Protein AF-0000000084922378 (afdb_homodimer)

pLDDT: mean 87.29, std 17.61, range [20.02, 98.94]

InterPro domains:
  IPR004593 Nuclease SbcCD subunit D [TIGR00619] (1-249)
  IPR004843 Calcineurin-like, phosphoesterase domain [PF00149] (1-221)
  IPR026843 Nuclease SbcCD subunit D, C-terminal domain [PF12320] (273-359)
  IPR029052 Metallo-dependent phosphatase-like [G3DSA:3.60.21.10] (1-270)
  IPR029052 Metallo-dependent phosphatase-like [SSF56300] (1-322)
  IPR041796 DNA double-strand break repair protein Mre11, N-terminal metallophosphatase domain [cd00840] (2-242)
  IPR050535 DNA Repair and Maintenance Complex Component [PTHR30337] (1-385)

Sequence (774 aa):
MKILHLADLHIGKLLNGYSLLGEQEKVLKQVLSVIDEKKAEVVVISGDIYDRSIPPKEAMLLYNQFLRKVLIDRNIPVLAISGNHDSAERLEAGNALMEQVHYYVEGIFKKETKRVTIEDDDGEVDFYLIPFADVAQVRALLEDDEIRSFDDAMKKTVEHIVLRKGIRSVVLAHCYAVSESEEHEEEKIDSQKPLSIGGKEFVDAKCFDKFDYTALGHLHRRQKVGTDKVHYPGTLLKYSFSEEKHQKVILLVDLKGDGSVVMEEVPVELEKNVRTIEGRFEDIMEQALEDLHREDFVRFILEDEDMVPDAMGRLKQYYPNAMELRYVFREKEISQILSKTADRKHTVSEMAELFYQENYEEEMSVALKEEVSEILKELGGEEDETNMKILHLADLHIGKLLNGYSLLGEQEKVLKQVLSVIDEKKAEVVVISGDIYDRSIPPKEAMLLYNQFLRKVLIDRNIPVLAISGNHDSAERLEAGNALMEQVHYYVEGIFKKETKRVTIEDDDGEVDFYLIPFADVAQVRALLEDDEIRSFDDAMKKTVEHIVLRKGIRSVVLAHCYAVSESEEHEEEKIDSQKPLSIGGKEFVDAKCFDKFDYTALGHLHRRQKVGTDKVHYPGTLLKYSFSEEKHQKVILLVDLKGDGSVVMEEVPVELEKNVRTIEGRFEDIMEQALEDLHREDFVRFILEDEDMVPDAMGRLKQYYPNAMELRYVFREKEISQILSKTADRKHTVSEMAELFYQENYEEEMSVALKEEVSEILKELGGEEDETN

Radius of gyration: 31.44 Å; Cα contacts (8 Å, |Δi|>4): 1562; chains: 2; bounding box: 75×89×71 Å

Secondary structure (DSSP, 8-state):
-EEEEE----BT-EETTEE-HHHHHHHHHHHHHHHHHHT-SEEEEES--BSSSS--HHHHHHHHHHHHIIIIIS---EEEE--SSS-HHHHHTTHHHHGGGTEEEE-S--SSPEEEEEEETTEEEEEEEE----HHHHHHHHT-TT--SHHHHHHHHHHH--PPTTSEEEEEEESEEE-TTS-------TTPPPS-SSS--EEEGGGGTTSSEEEEES--S-EE-SSTTEEE---SS--SGGGTTPPPEEEEEEE-TTS-EEEEEEE---SS-EEEEEE-HHHHHHHHTT-TTTTSEEEEEE--SSPPTTHHHHHHTT-TTEEEEEEHHHHHHHHHHHHHHHTTT--HHHHHHHHHHHHHSSPPPHHHHHHHHHHHHHHSTT-----/-EEEEE----BT-EETTEE-HHHHHHHHHHHHHHHHHHT--EEEEES--BSSSS--HHHHHHHHHHHHIIIIIS---EEEE--SSS-HHHHHTTHHHHGGGTEEEE-S--SSPEEEEEEETTEEEEEEEE----HHHHHHHHT-TT--SHHHHHHHHHHH--PPTT-EEEEEEESEEE-TTS-------TTPPPSSSSS--EEEGGGGTTSSEEEEES--S-EE-SSTTEEE---SS--SGGGTTPPPEEEEEEE-TTS-EEEEEEE---SS-EEEEEE-HHHHHHHHTT-TTTTSEEEEEE--SSPPTTHHHHHHHH-TTEEEEEEHHHHHHHHHHHHHHHTTT--HHHHHHHHHHHHHSSPPPHHHHHHHHHHHHHHHTT-----

Organism: Filifactor alocis (strain ATCC 35896 / CCUG 47790 / D40 B5) (NCBI:txid546269)

Solvent-accessible surface area (backbone atoms only — not comparable to full-atom values): 41515 Å² total; per-residue (Å²): 82,37,33,34,46,42,18,38,58,27,38,59,34,56,52,82,83,39,75,40,52,69,62,51,52,53,50,52,50,49,50,52,49,47,37,63,76,68,56,46,56,34,38,37,32,16,8,15,56,26,51,36,54,76,55,53,66,70,31,49,46,52,51,37,52,51,47,40,50,39,31,62,75,60,64,29,39,36,40,35,31,20,16,86,34,29,33,29,62,65,60,32,49,47,34,79,60,37,43,76,58,39,34,45,53,34,12,63,67,60,78,68,69,50,74,47,76,48,75,52,97,74,42,56,32,38,36,35,45,42,24,31,67,55,44,68,57,46,22,62,63,62,69,37,87,82,40,80,33,43,32,46,36,49,41,55,56,47,67,69,57,78,80,60,87,94,44,41,34,34,36,34,32,36,51,47,63,43,34,90,88,47,84,77,73,80,77,82,45,81,66,52,76,75,91,62,89,80,73,70,65,46,26,63,46,70,62,54,63,88,41,42,30,36,42,31,7,69,51,61,55,58,42,69,43,79,51,97,40,28,36,29,33,12,14,68,64,72,65,37,77,70,36,43,84,60,71,37,32,48,33,34,38,37,39,42,79,87,34,51,72,44,81,44,77,41,73,54,81,65,92,54,49,51,44,76,51,74,41,42,64,69,60,52,61,68,46,44,80,74,45,90,63,36,70,20,39,30,34,38,39,27,60,42,92,60,88,61,84,62,47,66,64,58,47,33,76,62,20,73,34,61,60,44,82,41,46,51,59,57,52,50,50,49,47,49,49,47,54,58,43,64,74,45,90,60,52,74,62,49,49,52,42,50,51,43,25,70,75,63,74,40,77,68,48,72,64,56,48,48,49,51,41,47,48,42,38,69,72,46,51,79,65,70,78,81,120,83,35,33,34,45,42,18,36,60,27,38,60,36,56,53,83,82,40,74,40,51,68,60,50,52,54,48,51,50,49,51,52,50,47,38,64,75,66,55,47,56,33,38,37,33,15,8,16,56,26,50,37,55,76,56,52,66,69,30,49,45,53,52,36,53,52,46,39,52,38,32,64,75,60,64,29,40,36,41,34,30,19,15,88,35,29,34,28,64,65,60,32,48,44,34,77,60,36,42,77,59,39,34,43,54,34,13,64,69,58,81,68,71,49,74,48,78,47,75,52,98,73,42,56,33,38,36,35,45,43,24,31,68,55,46,68,57,47,21,60,65,62,69,36,89,80,40,79,31,43,31,45,37,50,41,56,57,47,66,69,57,78,81,59,86,95,45,43,34,34,35,35,32,36,53,48,64,43,33,90,86,48,84,78,73,77,75,82,46,83,66,51,76,73,89,60,92,91,59,73,61,47,26,61,47,69,62,54,64,88,42,42,30,37,43,31,8,68,53,62,54,57,41,70,43,80,50,98,39,29,35,27,32,12,14,69,65,72,68,36,77,70,37,43,83,59,73,37,31,49,32,34,37,38,39,42,77,88,36,50,69,45,81,44,77,42,74,54,81,66,93,55,49,52,45,76,50,74,42,40,64,68,59,50,59,68,45,43,81,73,44,90,62,36,70,20,39,29,33,38,40,26,60,43,92,60,89,59,84,60,46,66,65,58,46,33,75,62,20,73,34,59,62,44,81,43,47,52,58,58,52,48,50,49,46,50,47,48,56,60,42,64,72,46,90,61,51,76,63,49,49,52,42,50,51,42,24,70,75,62,74,39,77,66,49,72,64,56,47,49,50,51,40,47,49,41,36,69,70,46,50,77,66,67,79,81,119

Foldseek 3Di:
DKEFFAEQQQQQADFLNHTCNVQSLVLLVVVLVCCVVVVHQEYEYQANLHNAQDHDPSSVVSVVVSCCCQQPVVVHAYEYAYEPRYNLCVQCVCQVVVVVSRYHYGRDAALDWDWDWDADPLGIEIETEGHDDDQVRQCVRPVPPVRDAPQSSLLVSLVPDDDDPLHAYEYRHEFAEAEPPDPDPPQDDPSADQSDDDDDRYHHPVSVVVHLAYRYYRAQAWDAHDDPRYTYQHYQARSYLSCQPGFHWTWMWDQDSVSHIDIDTHTGDGPAGEYEDEEALVVCLVCLVVDPRLAHQYAYEHADPDDDPPSVVSSCVSRVNDNYYHYPVVVVVVVVVVVVCVVPPQDPLNVVQVVCCVVVVDGDDPVNSVVVVVVCCVVVVPPPPPD/DKEFFAEQQQQQADFLNHTCNVQSLVLLVVVLVCCVVVVHQEYEYQANLHNAQDHDPSSVVSVVVSCCCVQPVVVHAYEYAYEPRYNLCVQCVCQVVVVVSRYHYHRDAALDWDWDWDADPLGIEIETEGHDDDQVRQCVRPVPPVRDAPQSSLLVSLVPDDDDPLHAYEYRHEFAEAEPPDPDPPQDDPSADQSDDPDDGYHHPVSVVVHLAYRYYRAQAWDAHDDPRRTYQHYQARSYLSCQPGFHWTWMWDQDSVSHIDIDTHTGDGPAGEYEDEEALVVCLVCLVVDPRLAHQYEYEHADPDDDPPSVVSSCVSRVNDNYYHYPVVVVVVVVVVVVCVVPPQDPLNVVQVVCCVVVVDGDDPVNSVVVVVVCCVVVVVPPPPD

Structure (mmCIF, N/CA/C/O backbone):
data_AF-0000000084922378-model_v1
#
loop_
_entity.id
_entity.type
_entity.pdbx_description
1 polymer 'Nuclease SbcCD subunit D'
#
loop_
_atom_site.group_PDB
_atom_site.id
_atom_site.type_symbol
_atom_site.label_atom_id
_atom_site.label_alt_id
_atom_site.label_comp_id
_atom_site.label_asym_id
_atom_site.label_entity_id
_atom_site.label_seq_id
_atom_site.pdbx_PDB_ins_code
_atom_site.Cartn_x
_atom_site.Cartn_y
_atom_site.Cartn_z
_atom_site.occupancy
_atom_site.B_iso_or_equiv
_atom_site.auth_seq_id
_atom_site.auth_comp_id
_atom_site.auth_asym_id
_atom_site.auth_atom_id
_atom_site.pdbx_PDB_model_num
ATOM 1 N N . MET A 1 1 ? 21.172 19.891 14.602 1 98 1 MET A N 1
ATOM 2 C CA . MET A 1 1 ? 20.406 19.172 13.594 1 98 1 MET A CA 1
ATOM 3 C C . MET A 1 1 ? 19.125 19.938 13.242 1 98 1 MET A C 1
ATOM 5 O O . MET A 1 1 ? 18.328 20.266 14.125 1 98 1 MET A O 1
ATOM 9 N N . LYS A 1 2 ? 18.891 20.25 12 1 98.38 2 LYS A N 1
ATOM 10 C CA . LYS A 1 2 ? 17.672 20.906 11.547 1 98.38 2 LYS A CA 1
ATOM 11 C C . LYS A 1 2 ? 16.625 19.875 11.148 1 98.38 2 LYS A C 1
ATOM 13 O O . LYS A 1 2 ? 16.766 19.188 10.133 1 98.38 2 LYS A O 1
ATOM 18 N N . ILE A 1 3 ? 15.562 19.812 11.938 1 98.81 3 ILE A N 1
ATOM 19 C CA . ILE A 1 3 ? 14.492 18.828 11.773 1 98.81 3 ILE A CA 1
ATOM 20 C C . ILE A 1 3 ? 13.25 19.516 11.211 1 98.81 3 ILE A C 1
ATOM 22 O O . ILE A 1 3 ? 12.781 20.516 11.758 1 98.81 3 ILE A O 1
ATOM 26 N N . LEU A 1 4 ? 12.805 19.062 10.094 1 98.94 4 LEU A N 1
ATOM 27 C CA . LEU A 1 4 ? 11.492 19.5 9.609 1 98.94 4 LEU A CA 1
ATOM 28 C C . LEU A 1 4 ? 10.391 18.625 10.188 1 98.94 4 LEU A C 1
ATOM 30 O O . LEU A 1 4 ? 10.344 17.422 9.922 1 98.94 4 LEU A O 1
ATOM 34 N N . HIS A 1 5 ? 9.516 19.203 10.969 1 98.94 5 HIS A N 1
ATOM 35 C CA . HIS A 1 5 ? 8.477 18.5 11.719 1 98.94 5 HIS A CA 1
ATOM 36 C C . HIS A 1 5 ? 7.117 18.641 11.039 1 98.94 5 HIS A C 1
ATOM 38 O O . HIS A 1 5 ? 6.52 19.719 11.062 1 98.94 5 HIS A O 1
ATOM 44 N N . LEU A 1 6 ? 6.656 17.516 10.422 1 98.88 6 LEU A N 1
ATOM 45 C CA . LEU A 1 6 ? 5.336 17.438 9.805 1 98.88 6 LEU A CA 1
ATOM 46 C C . LEU A 1 6 ? 4.418 16.516 10.594 1 98.88 6 LEU A C 1
ATOM 48 O O . LEU A 1 6 ? 4.891 15.617 11.297 1 98.88 6 LEU A O 1
ATOM 52 N N . ALA A 1 7 ? 3.162 16.719 10.492 1 98.62 7 ALA A N 1
ATOM 53 C CA . ALA A 1 7 ? 2.133 15.828 11.023 1 98.62 7 ALA A CA 1
ATOM 54 C C . ALA A 1 7 ? 0.79 16.062 10.344 1 98.62 7 ALA A C 1
ATOM 56 O O . ALA A 1 7 ? 0.574 17.125 9.742 1 98.62 7 ALA A O 1
ATOM 57 N N . ASP A 1 8 ? -0.058 15.055 10.375 1 98.31 8 ASP A N 1
ATOM 58 C CA . ASP A 1 8 ? -1.456 15.18 9.977 1 98.31 8 ASP A CA 1
ATOM 59 C C . ASP A 1 8 ? -1.571 15.734 8.562 1 98.31 8 ASP A C 1
ATOM 61 O O . ASP A 1 8 ? -2.279 16.719 8.328 1 98.31 8 ASP A O 1
ATOM 65 N N . LEU A 1 9 ? -0.812 15.047 7.699 1 98.69 9 LEU A N 1
ATOM 66 C CA . LEU A 1 9 ? -0.864 15.438 6.293 1 98.69 9 LEU A CA 1
ATOM 67 C C . LEU A 1 9 ? -2.242 15.164 5.703 1 98.69 9 LEU A C 1
ATOM 69 O O . LEU A 1 9 ? -2.695 15.883 4.809 1 98.69 9 LEU A O 1
ATOM 73 N N . HIS A 1 10 ? -2.875 14.164 6.129 1 98.31 10 HIS A N 1
ATOM 74 C CA . HIS A 1 10 ? -4.207 13.758 5.695 1 98.31 10 HIS A CA 1
ATOM 75 C C . HIS A 1 10 ? -4.309 13.719 4.176 1 98.31 10 HIS A C 1
ATOM 77 O O . HIS A 1 10 ? -5.266 14.242 3.6 1 98.31 10 HIS A O 1
ATOM 83 N N . ILE A 1 11 ? -3.336 13.18 3.572 1 98.25 11 ILE A N 1
ATOM 84 C CA . ILE A 1 11 ? -3.34 13.133 2.113 1 98.25 11 ILE A CA 1
ATOM 85 C C . ILE A 1 11 ? -4.562 12.367 1.626 1 98.25 11 ILE A C 1
ATOM 87 O O . ILE A 1 11 ? -4.859 11.273 2.125 1 98.25 11 ILE A O 1
ATOM 91 N N . GLY A 1 12 ? -5.297 12.93 0.679 1 97.44 12 GLY A N 1
ATOM 92 C CA . GLY A 1 12 ? -6.527 12.344 0.171 1 97.44 12 GLY A CA 1
ATOM 93 C C . GLY A 1 12 ? -7.773 12.914 0.82 1 97.44 12 GLY A C 1
ATOM 94 O O . GLY A 1 12 ? -8.891 12.477 0.531 1 97.44 12 GLY A O 1
ATOM 95 N N . LYS A 1 13 ? -7.633 13.938 1.599 1 96.44 13 LYS A N 1
ATOM 96 C CA . LYS A 1 13 ? -8.734 14.539 2.336 1 96.44 13 LYS A CA 1
ATOM 97 C C . LYS A 1 13 ? -9.719 15.227 1.391 1 96.44 13 LYS A C 1
ATOM 99 O O . LYS A 1 13 ? -9.312 15.859 0.414 1 96.44 13 LYS A O 1
ATOM 104 N N . LEU A 1 14 ? -11 15.078 1.76 1 94.31 14 LEU A N 1
ATOM 105 C CA . LEU A 1 14 ? -12.07 15.836 1.113 1 94.31 14 LEU A CA 1
ATOM 106 C C . LEU A 1 14 ? -12.602 16.922 2.037 1 94.31 14 LEU A C 1
ATOM 108 O O . LEU A 1 14 ? -12.742 16.703 3.244 1 94.31 14 LEU A O 1
ATOM 112 N N . LEU A 1 15 ? -12.781 18.062 1.531 1 94.25 15 LEU A N 1
ATOM 113 C CA . LEU A 1 15 ? -13.492 19.141 2.215 1 94.25 15 LEU A CA 1
ATOM 114 C C . LEU A 1 15 ? -14.891 19.328 1.631 1 94.25 15 LEU A C 1
ATOM 116 O O . LEU A 1 15 ? -15.039 19.875 0.535 1 94.25 15 LEU A O 1
ATOM 120 N N . ASN A 1 16 ? -15.859 18.844 2.311 1 91.19 16 ASN A N 1
ATOM 121 C CA . ASN A 1 16 ? -17.25 18.891 1.839 1 91.19 16 ASN A CA 1
ATOM 122 C C . ASN A 1 16 ? -17.375 18.312 0.434 1 91.19 16 ASN A C 1
ATOM 124 O O . ASN A 1 16 ? -17.953 18.938 -0.453 1 91.19 16 ASN A O 1
ATOM 128 N N . GLY A 1 17 ? -16.75 17.234 0.186 1 90.12 17 GLY A N 1
ATOM 129 C CA . GLY A 1 17 ? -16.891 16.5 -1.063 1 90.12 17 GLY A CA 1
ATOM 130 C C . GLY A 1 17 ? -15.852 16.891 -2.098 1 90.12 17 GLY A C 1
ATOM 131 O O . GLY A 1 17 ? -15.695 16.219 -3.117 1 90.12 17 GLY A O 1
ATOM 132 N N . TYR A 1 18 ? -15.188 17.938 -1.863 1 92.44 18 TYR A N 1
ATOM 133 C CA . TYR A 1 18 ? -14.164 18.422 -2.789 1 92.44 18 TYR A CA 1
ATOM 134 C C . TYR A 1 18 ? -12.797 17.844 -2.43 1 92.44 18 TYR A C 1
ATOM 136 O O . TYR A 1 18 ? -12.359 17.938 -1.279 1 92.44 18 TYR A O 1
ATOM 144 N N . SER A 1 19 ? -12.102 17.297 -3.443 1 96 19 SER A N 1
ATOM 145 C CA . SER A 1 19 ? -10.773 16.75 -3.213 1 96 19 SER A CA 1
ATOM 146 C C . SER A 1 19 ? -9.75 17.859 -2.996 1 96 19 SER A C 1
ATOM 148 O O . SER A 1 19 ? -9.688 18.812 -3.773 1 96 19 SER A O 1
ATOM 150 N N . LEU A 1 20 ? -8.922 17.688 -2.037 1 97.31 20 LEU A N 1
ATOM 151 C CA . LEU A 1 20 ? -7.895 18.672 -1.757 1 97.31 20 LEU A CA 1
ATOM 152 C C . LEU A 1 20 ? -6.543 18.219 -2.303 1 97.31 20 LEU A C 1
ATOM 154 O O . LEU A 1 20 ? -5.508 18.812 -1.972 1 97.31 20 LEU A O 1
ATOM 158 N N . LEU A 1 21 ? -6.496 17.25 -3.137 1 97.81 21 LEU A N 1
ATOM 159 C CA . LEU A 1 21 ? -5.25 16.672 -3.629 1 97.81 21 LEU A CA 1
ATOM 160 C C . LEU A 1 21 ? -4.395 17.719 -4.324 1 97.81 21 LEU A C 1
ATOM 162 O O . LEU A 1 21 ? -3.174 17.75 -4.152 1 97.81 21 LEU A O 1
ATOM 166 N N . GLY A 1 22 ? -5.055 18.547 -5.141 1 97.62 22 GLY A N 1
ATOM 167 C CA . GLY A 1 22 ? -4.312 19.609 -5.809 1 97.62 22 GLY A CA 1
ATOM 168 C C . GLY A 1 22 ? -3.646 20.562 -4.844 1 97.62 22 GLY A C 1
ATOM 169 O O . GLY A 1 22 ? -2.473 20.906 -5.008 1 97.62 22 GLY A O 1
ATOM 170 N N . GLU A 1 23 ? -4.387 21 -3.84 1 97.94 23 GLU A N 1
ATOM 171 C CA . GLU A 1 23 ? -3.852 21.891 -2.809 1 97.94 23 GLU A CA 1
ATOM 172 C C . GLU A 1 23 ? -2.736 21.203 -2.021 1 97.94 23 GLU A C 1
ATOM 174 O O . GLU A 1 23 ? -1.736 21.844 -1.676 1 97.94 23 GLU A O 1
ATOM 179 N N . GLN A 1 24 ? -2.91 19.938 -1.732 1 98.44 24 GLN A N 1
ATOM 180 C CA . GLN A 1 24 ? -1.911 19.172 -0.994 1 98.44 24 GLN A CA 1
ATOM 181 C C . GLN A 1 24 ? -0.612 19.047 -1.787 1 98.44 24 GLN A C 1
ATOM 183 O O . GLN A 1 24 ? 0.478 19.156 -1.223 1 98.44 24 GLN A O 1
ATOM 188 N N . GLU A 1 25 ? -0.718 18.844 -3.047 1 98.44 25 GLU A N 1
ATOM 189 C CA . GLU A 1 25 ? 0.47 18.797 -3.895 1 98.44 25 GLU A CA 1
ATOM 190 C C . GLU A 1 25 ? 1.242 20.125 -3.834 1 98.44 25 GLU A C 1
ATOM 192 O O . GLU A 1 25 ? 2.467 20.125 -3.697 1 98.44 25 GLU A O 1
ATOM 197 N N . LYS A 1 26 ? 0.532 21.203 -3.902 1 98.31 26 LYS A N 1
ATOM 198 C CA . LYS A 1 26 ? 1.154 22.531 -3.898 1 98.31 26 LYS A CA 1
ATOM 199 C C . LYS A 1 26 ? 1.862 22.797 -2.574 1 98.31 26 LYS A C 1
ATOM 201 O O . LYS A 1 26 ? 2.975 23.328 -2.557 1 98.31 26 LYS A O 1
ATOM 206 N N . VAL A 1 27 ? 1.23 22.453 -1.519 1 98.5 27 VAL A N 1
ATOM 207 C CA . VAL A 1 27 ? 1.835 22.75 -0.225 1 98.5 27 VAL A CA 1
ATOM 208 C C . VAL A 1 27 ? 3.039 21.844 0.006 1 98.5 27 VAL A C 1
ATOM 210 O O . VAL A 1 27 ? 4.031 22.25 0.61 1 98.5 27 VAL A O 1
ATOM 213 N N . LEU A 1 28 ? 2.996 20.594 -0.457 1 98.75 28 LEU A N 1
ATOM 214 C CA . LEU A 1 28 ? 4.145 19.703 -0.339 1 98.75 28 LEU A CA 1
ATOM 215 C C . LEU A 1 28 ? 5.324 20.219 -1.155 1 98.75 28 LEU A C 1
ATOM 217 O O . LEU A 1 28 ? 6.48 20.047 -0.767 1 98.75 28 LEU A O 1
ATOM 221 N N . LYS A 1 29 ? 5.031 20.891 -2.238 1 98.62 29 LYS A N 1
ATOM 222 C CA . LYS A 1 29 ? 6.09 21.547 -2.994 1 98.62 29 LYS A CA 1
ATOM 223 C C . LYS A 1 29 ? 6.73 22.672 -2.178 1 98.62 29 LYS A C 1
ATOM 225 O O . LYS A 1 29 ? 7.949 22.859 -2.229 1 98.62 29 LYS A O 1
ATOM 230 N N . GLN A 1 30 ? 5.895 23.375 -1.45 1 98.75 30 GLN A N 1
ATOM 231 C CA . GLN A 1 30 ? 6.434 24.391 -0.562 1 98.75 30 GLN A CA 1
ATOM 232 C C . GLN A 1 30 ? 7.34 23.781 0.502 1 98.75 30 GLN A C 1
ATOM 234 O O . GLN A 1 30 ? 8.391 24.344 0.833 1 98.75 30 GLN A O 1
ATOM 239 N N . VAL A 1 31 ? 6.922 22.656 1.028 1 98.88 31 VAL A N 1
ATOM 240 C CA . VAL A 1 31 ? 7.73 21.953 2.02 1 98.88 31 VAL A CA 1
ATOM 241 C C . VAL A 1 31 ? 9.102 21.625 1.431 1 98.88 31 VAL A C 1
ATOM 243 O O . VAL A 1 31 ? 10.125 21.828 2.084 1 98.88 31 VAL A O 1
ATOM 246 N N . LEU A 1 32 ? 9.109 21.156 0.195 1 98.88 32 LEU A N 1
ATOM 247 C CA . LEU A 1 32 ? 10.359 20.828 -0.476 1 98.88 32 LEU A CA 1
ATOM 248 C C . LEU A 1 32 ? 11.234 22.062 -0.618 1 98.88 32 LEU A C 1
ATOM 250 O O . LEU A 1 32 ? 12.453 22 -0.41 1 98.88 32 LEU A O 1
ATOM 254 N N . SER A 1 33 ? 10.602 23.156 -0.949 1 98.75 33 SER A N 1
ATOM 255 C CA . SER A 1 33 ? 11.344 24.406 -1.062 1 98.75 33 SER A CA 1
ATOM 256 C C . SER A 1 33 ? 11.969 24.812 0.271 1 98.75 33 SER A C 1
ATOM 258 O O . SER A 1 33 ? 13.117 25.25 0.317 1 98.75 33 SER A O 1
ATOM 260 N N . VAL A 1 34 ? 11.234 24.641 1.271 1 98.75 34 VAL A N 1
ATOM 261 C CA . VAL A 1 34 ? 11.727 24.984 2.604 1 98.75 34 VAL A CA 1
ATOM 262 C C . VAL A 1 34 ? 12.883 24.078 2.986 1 98.75 34 VAL A C 1
ATOM 264 O O . VAL A 1 34 ? 13.867 24.516 3.584 1 98.75 34 VAL A O 1
ATOM 267 N N . ILE A 1 35 ? 12.766 22.781 2.676 1 98.75 35 ILE A N 1
ATOM 268 C CA . ILE A 1 35 ? 13.836 21.812 2.93 1 98.75 35 ILE A CA 1
ATOM 269 C C . ILE A 1 35 ? 15.133 22.312 2.295 1 98.75 35 ILE A C 1
ATOM 271 O O . ILE A 1 35 ? 16.188 22.297 2.936 1 98.75 35 ILE A O 1
ATOM 275 N N . ASP A 1 36 ? 15.016 22.812 1.104 1 98.69 36 ASP A N 1
ATOM 276 C CA . ASP A 1 36 ? 16.188 23.266 0.363 1 98.69 36 ASP A CA 1
ATOM 277 C C . ASP A 1 36 ? 16.719 24.578 0.939 1 98.69 36 ASP A C 1
ATOM 279 O O . ASP A 1 36 ? 17.922 24.703 1.176 1 98.69 36 ASP A O 1
ATOM 283 N N . GLU A 1 37 ? 15.852 25.5 1.166 1 98.44 37 GLU A N 1
ATOM 284 C CA . GLU A 1 37 ? 16.234 26.844 1.606 1 98.44 37 GLU A CA 1
ATOM 285 C C . GLU A 1 37 ? 16.844 26.812 3.004 1 98.44 37 GLU A C 1
ATOM 287 O O . GLU A 1 37 ? 17.812 27.516 3.277 1 98.44 37 GLU A O 1
ATOM 292 N N . LYS A 1 38 ? 16.25 25.984 3.799 1 98.19 38 LYS A N 1
ATOM 293 C CA . LYS A 1 38 ? 16.656 25.984 5.203 1 98.19 38 LYS A CA 1
ATOM 294 C C . LYS A 1 38 ? 17.625 24.844 5.504 1 98.19 38 LYS A C 1
ATOM 296 O O . LYS A 1 38 ? 18.078 24.688 6.641 1 98.19 38 LYS A O 1
ATOM 301 N N . LYS A 1 39 ? 17.875 24.031 4.543 1 97.94 39 LYS A N 1
ATOM 302 C CA . LYS A 1 39 ? 18.828 22.938 4.629 1 97.94 39 LYS A CA 1
ATOM 303 C C . LYS A 1 39 ? 18.438 21.953 5.73 1 97.94 39 LYS A C 1
ATOM 305 O O . LYS A 1 39 ? 19.266 21.625 6.594 1 97.94 39 LYS A O 1
ATOM 310 N N . ALA A 1 40 ? 17.219 21.562 5.723 1 98.56 40 ALA A N 1
ATOM 311 C CA . ALA A 1 40 ? 16.75 20.531 6.656 1 98.56 40 ALA A CA 1
ATOM 312 C C . ALA A 1 40 ? 17.594 19.266 6.516 1 98.56 40 ALA A C 1
ATOM 314 O O . ALA A 1 40 ? 17.969 18.875 5.41 1 98.56 40 ALA A O 1
ATOM 315 N N . GLU A 1 41 ? 17.844 18.578 7.645 1 98.56 41 GLU A N 1
ATOM 316 C CA . GLU A 1 41 ? 18.703 17.406 7.652 1 98.56 41 GLU A CA 1
ATOM 317 C C . GLU A 1 41 ? 17.891 16.125 7.855 1 98.56 41 GLU A C 1
ATOM 319 O O . GLU A 1 41 ? 18.359 15.031 7.543 1 98.56 41 GLU A O 1
ATOM 324 N N . VAL A 1 42 ? 16.75 16.25 8.445 1 98.75 42 VAL A N 1
ATOM 325 C CA . VAL A 1 42 ? 15.844 15.141 8.719 1 98.75 42 VAL A CA 1
ATOM 326 C C . VAL A 1 42 ? 14.398 15.617 8.633 1 98.75 42 VAL A C 1
ATOM 328 O O . VAL A 1 42 ? 14.086 16.734 9.031 1 98.75 42 VAL A O 1
ATOM 331 N N . VAL A 1 43 ? 13.547 14.812 8.078 1 98.94 43 VAL A N 1
ATOM 332 C CA . VAL A 1 43 ? 12.117 15.078 8.086 1 98.94 43 VAL A CA 1
ATOM 333 C C . VAL A 1 43 ? 11.406 14.07 8.992 1 98.94 43 VAL A C 1
ATOM 335 O O . VAL A 1 43 ? 11.641 12.859 8.891 1 98.94 43 VAL A O 1
ATOM 338 N N . VAL A 1 44 ? 10.625 14.539 9.906 1 98.94 44 VAL A N 1
ATOM 339 C CA . VAL A 1 44 ? 9.812 13.656 10.742 1 98.94 44 VAL A CA 1
ATOM 340 C C . VAL A 1 44 ? 8.328 13.891 10.453 1 98.94 44 VAL A C 1
ATOM 342 O O . VAL A 1 44 ? 7.902 15.023 10.242 1 98.94 44 VAL A O 1
ATOM 345 N N . ILE A 1 45 ? 7.559 12.844 10.359 1 98.88 45 ILE A N 1
ATOM 346 C CA . ILE A 1 45 ? 6.113 12.891 10.164 1 98.88 45 ILE A CA 1
ATOM 347 C C . ILE A 1 45 ? 5.41 12.172 11.312 1 98.88 45 ILE A C 1
ATOM 349 O O . ILE A 1 45 ? 5.426 10.938 11.391 1 98.88 45 ILE A O 1
ATOM 353 N N . SER A 1 46 ? 4.715 12.938 12.125 1 98.81 46 SER A N 1
ATOM 354 C CA . SER A 1 46 ? 4.191 12.406 13.375 1 98.81 46 SER A CA 1
ATOM 355 C C . SER A 1 46 ? 2.738 11.969 13.227 1 98.81 46 SER A C 1
ATOM 357 O O . SER A 1 46 ? 1.876 12.367 14.008 1 98.81 46 SER A O 1
ATOM 359 N N . GLY A 1 47 ? 2.477 11.188 12.211 1 98.19 47 GLY A N 1
ATOM 360 C CA . GLY A 1 47 ? 1.231 10.445 12.117 1 98.19 47 GLY A CA 1
ATOM 361 C C . GLY A 1 47 ? 0.197 11.117 11.234 1 98.19 47 GLY A C 1
ATOM 362 O O . GLY A 1 47 ? 0.377 12.266 10.82 1 98.19 47 GLY A O 1
ATOM 363 N N . ASP A 1 48 ? -0.856 10.305 10.891 1 98.06 48 ASP A N 1
ATOM 364 C CA . ASP A 1 48 ? -1.974 10.703 10.039 1 98.06 48 ASP A CA 1
ATOM 365 C C . ASP A 1 48 ? -1.481 11.195 8.68 1 98.06 48 ASP A C 1
ATOM 367 O O . ASP A 1 48 ? -1.839 12.297 8.25 1 98.06 48 ASP A O 1
ATOM 371 N N . ILE A 1 49 ? -0.712 10.344 8.125 1 98.31 49 ILE A N 1
ATOM 372 C CA . ILE A 1 49 ? -0.181 10.609 6.789 1 98.31 49 ILE A CA 1
ATOM 373 C C . ILE A 1 49 ? -1.325 10.672 5.781 1 98.31 49 ILE A C 1
ATOM 375 O O . ILE A 1 49 ? -1.395 11.594 4.969 1 98.31 49 ILE A O 1
ATOM 379 N N . TYR A 1 50 ? -2.191 9.727 5.902 1 97.38 50 TYR A N 1
ATOM 380 C CA . TYR A 1 50 ? -3.367 9.68 5.035 1 97.38 50 TYR A CA 1
ATOM 381 C C . TYR A 1 50 ? -4.629 10.023 5.812 1 97.38 50 TYR A C 1
ATOM 383 O O . TYR A 1 50 ? -4.648 9.953 7.047 1 97.38 50 TYR A O 1
ATOM 391 N N . ASP A 1 51 ? -5.664 10.406 5.031 1 96.62 51 ASP A N 1
ATOM 392 C CA . ASP A 1 51 ? -6.93 10.742 5.676 1 96.62 51 ASP A CA 1
ATOM 393 C C . ASP A 1 51 ? -7.699 9.484 6.062 1 96.62 51 ASP A C 1
ATOM 395 O O . ASP A 1 51 ? -8.539 9.516 6.969 1 96.62 51 ASP A O 1
ATOM 399 N N . ARG A 1 52 ? -7.406 8.43 5.332 1 94.06 52 ARG A N 1
ATOM 400 C CA . ARG A 1 52 ? -8.094 7.164 5.562 1 94.06 52 ARG A CA 1
ATOM 401 C C . ARG A 1 52 ? -7.105 6.004 5.625 1 94.06 52 ARG A C 1
ATOM 403 O O . ARG A 1 52 ? -6.016 6.082 5.059 1 94.06 52 ARG A O 1
ATOM 410 N N . SER A 1 53 ? -7.59 4.941 6.293 1 92.31 53 SER A N 1
ATOM 411 C CA . SER A 1 53 ? -6.727 3.779 6.48 1 92.31 53 SER A CA 1
ATOM 412 C C . SER A 1 53 ? -6.355 3.145 5.145 1 92.31 53 SER A C 1
ATOM 414 O O . SER A 1 53 ? -5.234 2.658 4.973 1 92.31 53 SER A O 1
ATOM 416 N N . ILE A 1 54 ? -7.285 3.139 4.285 1 90.75 54 ILE A N 1
ATOM 417 C CA . ILE A 1 54 ? -7 2.758 2.906 1 90.75 54 ILE A CA 1
ATOM 418 C C . ILE A 1 54 ? -7.059 3.99 2.006 1 90.75 54 ILE A C 1
ATOM 420 O O . ILE A 1 54 ? -8.133 4.391 1.558 1 90.75 54 ILE A O 1
ATOM 424 N N . PRO A 1 55 ? -5.91 4.516 1.743 1 91.88 55 PRO A N 1
ATOM 425 C CA . PRO A 1 55 ? -5.914 5.742 0.941 1 91.88 55 PRO A CA 1
ATOM 426 C C . PRO A 1 55 ? -6.266 5.488 -0.522 1 91.88 55 PRO A C 1
ATOM 428 O O . PRO A 1 55 ? -5.996 4.406 -1.047 1 91.88 55 PRO A O 1
ATOM 431 N N . PRO A 1 56 ? -6.945 6.496 -1.161 1 90.94 56 PRO A N 1
ATOM 432 C CA . PRO A 1 56 ? -7.094 6.402 -2.615 1 90.94 56 PRO A CA 1
ATOM 433 C C . PRO A 1 56 ? -5.754 6.352 -3.344 1 90.94 56 PRO A C 1
ATOM 435 O O . PRO A 1 56 ? -4.742 6.82 -2.816 1 90.94 56 PRO A O 1
ATOM 438 N N . LYS A 1 57 ? -5.762 5.766 -4.523 1 86.94 57 LYS A N 1
ATOM 439 C CA . LYS A 1 57 ? -4.535 5.559 -5.293 1 86.94 57 LYS A CA 1
ATOM 440 C C . LYS A 1 57 ? -3.807 6.879 -5.527 1 86.94 57 LYS A C 1
ATOM 442 O O . LYS A 1 57 ? -2.578 6.938 -5.453 1 86.94 57 LYS A O 1
ATOM 447 N N . GLU A 1 58 ? -4.594 7.922 -5.816 1 92.56 58 GLU A N 1
ATOM 448 C CA . GLU A 1 58 ? -3.988 9.219 -6.113 1 92.56 58 GLU A CA 1
ATOM 449 C C . GLU A 1 58 ? -3.275 9.789 -4.891 1 92.56 58 GLU A C 1
ATOM 451 O O . GLU A 1 58 ? -2.242 10.445 -5.02 1 92.56 58 GLU A O 1
ATOM 456 N N . ALA A 1 59 ? -3.779 9.531 -3.73 1 95.44 59 ALA A N 1
ATOM 457 C CA . ALA A 1 59 ? -3.156 9.977 -2.486 1 95.44 59 ALA A CA 1
ATOM 458 C C . ALA A 1 59 ? -1.833 9.25 -2.248 1 95.44 59 ALA A C 1
ATOM 460 O O . ALA A 1 59 ? -0.836 9.875 -1.878 1 95.44 59 ALA A O 1
ATOM 461 N N . MET A 1 60 ? -1.851 7.98 -2.486 1 92.31 60 MET A N 1
ATOM 462 C CA . MET A 1 60 ? -0.637 7.188 -2.322 1 92.31 60 MET A CA 1
ATOM 463 C C . MET A 1 60 ? 0.456 7.656 -3.275 1 92.31 60 MET A C 1
ATOM 465 O O . MET A 1 60 ? 1.616 7.785 -2.881 1 92.31 60 MET A O 1
ATOM 469 N N . LEU A 1 61 ? 0.068 7.938 -4.508 1 91.44 61 LEU A N 1
ATOM 470 C CA . LEU A 1 61 ? 1.023 8.383 -5.52 1 91.44 61 LEU A CA 1
ATOM 471 C C . LEU A 1 61 ? 1.644 9.719 -5.125 1 91.44 61 LEU A C 1
ATOM 473 O O . LEU A 1 61 ? 2.852 9.914 -5.27 1 91.44 61 LEU A O 1
ATOM 477 N N . LEU A 1 62 ? 0.847 10.602 -4.648 1 95.94 62 LEU A N 1
ATOM 478 C CA . LEU A 1 62 ? 1.335 11.914 -4.242 1 95.94 62 LEU A CA 1
ATOM 479 C C . LEU A 1 62 ? 2.34 11.789 -3.102 1 95.94 62 LEU A C 1
ATOM 481 O O . LEU A 1 62 ? 3.41 12.398 -3.145 1 95.94 62 LEU A O 1
ATOM 485 N N . TYR A 1 63 ? 2.037 11.016 -2.105 1 96.75 63 TYR A N 1
ATOM 486 C CA . TYR A 1 63 ? 2.941 10.844 -0.974 1 96.75 63 TYR A CA 1
ATOM 487 C C . TYR A 1 63 ? 4.254 10.211 -1.417 1 96.75 63 TYR A C 1
ATOM 489 O O . TYR A 1 63 ? 5.332 10.641 -1.006 1 96.75 63 TYR A O 1
ATOM 497 N N . ASN A 1 64 ? 4.125 9.25 -2.207 1 93.44 64 ASN A N 1
ATOM 498 C CA . ASN A 1 64 ? 5.32 8.57 -2.693 1 93.44 64 ASN A CA 1
ATOM 499 C C . ASN A 1 64 ? 6.211 9.508 -3.506 1 93.44 64 ASN A C 1
ATOM 501 O O . ASN A 1 64 ? 7.438 9.414 -3.445 1 93.44 64 ASN A O 1
ATOM 505 N N . GLN A 1 65 ? 5.602 10.328 -4.328 1 94.5 65 GLN A N 1
ATOM 506 C CA . GLN A 1 65 ? 6.371 11.32 -5.066 1 94.5 65 GLN A CA 1
ATOM 507 C C . GLN A 1 65 ? 7.109 12.266 -4.121 1 94.5 65 GLN A C 1
ATOM 509 O O . GLN A 1 65 ? 8.273 12.602 -4.352 1 94.5 65 GLN A O 1
ATOM 514 N N . PHE A 1 66 ? 6.457 12.664 -3.125 1 98.06 66 PHE A N 1
ATOM 515 C CA . PHE A 1 66 ? 7.074 13.516 -2.115 1 98.06 66 PHE A CA 1
ATOM 516 C C . PHE A 1 66 ? 8.258 12.812 -1.467 1 98.06 66 PHE A C 1
ATOM 518 O O . PHE A 1 66 ? 9.344 13.391 -1.353 1 98.06 66 PHE A O 1
ATOM 525 N N . LEU A 1 67 ? 8.07 11.547 -1.077 1 97 67 LEU A N 1
ATOM 526 C CA . LEU A 1 67 ? 9.125 10.758 -0.45 1 97 67 LEU A CA 1
ATOM 527 C C . LEU A 1 67 ? 10.32 10.617 -1.383 1 97 67 LEU A C 1
ATOM 529 O O . LEU A 1 67 ? 11.469 10.75 -0.952 1 97 67 LEU A O 1
ATOM 533 N N . ARG A 1 68 ? 10.031 10.359 -2.621 1 95.38 68 ARG A N 1
ATOM 534 C CA . ARG A 1 68 ? 11.109 10.211 -3.592 1 95.38 68 ARG A CA 1
ATOM 535 C C . ARG A 1 68 ? 11.953 11.484 -3.662 1 95.38 68 ARG A C 1
ATOM 537 O O . ARG A 1 68 ? 13.18 11.414 -3.664 1 95.38 68 ARG A O 1
ATOM 544 N N . LYS A 1 69 ? 11.289 12.578 -3.701 1 97.81 69 LYS A N 1
ATOM 545 C CA . LYS A 1 69 ? 11.977 13.867 -3.801 1 97.81 69 LYS A CA 1
ATOM 546 C C . LYS A 1 69 ? 12.82 14.133 -2.559 1 97.81 69 LYS A C 1
ATOM 548 O O . LYS A 1 69 ? 13.914 14.703 -2.656 1 97.81 69 LYS A O 1
ATOM 553 N N . VAL A 1 70 ? 12.352 13.68 -1.435 1 98.44 70 VAL A N 1
ATOM 554 C CA . VAL A 1 70 ? 13.078 13.93 -0.193 1 98.44 70 VAL A CA 1
ATOM 555 C C . VAL A 1 70 ? 14.203 12.922 -0.037 1 98.44 70 VAL A C 1
ATOM 557 O O . VAL A 1 70 ? 15.359 13.297 0.17 1 98.44 70 VAL A O 1
ATOM 560 N N . LEU A 1 71 ? 13.914 11.641 -0.209 1 97.56 71 LEU A N 1
ATOM 561 C CA . LEU A 1 71 ? 14.812 10.539 0.12 1 97.56 71 LEU A CA 1
ATOM 562 C C . LEU A 1 71 ? 15.867 10.359 -0.968 1 97.56 71 LEU A C 1
ATOM 564 O O . LEU A 1 71 ? 17.047 10.117 -0.668 1 97.56 71 LEU A O 1
ATOM 568 N N . ILE A 1 72 ? 15.445 10.5 -2.176 1 94.56 72 ILE A N 1
ATOM 569 C CA . ILE A 1 72 ? 16.328 10.141 -3.275 1 94.56 72 ILE A CA 1
ATOM 570 C C . ILE A 1 72 ? 16.969 11.406 -3.855 1 94.56 72 ILE A C 1
ATOM 572 O O . ILE A 1 72 ? 18.203 11.523 -3.895 1 94.56 72 ILE A O 1
ATOM 576 N N . ASP A 1 73 ? 16.125 12.344 -4.195 1 96.44 73 ASP A N 1
ATOM 577 C CA . ASP A 1 73 ? 16.672 13.539 -4.848 1 96.44 73 ASP A CA 1
ATOM 578 C C . ASP A 1 73 ? 17.516 14.359 -3.877 1 96.44 73 ASP A C 1
ATOM 580 O O . ASP A 1 73 ? 18.5 14.969 -4.273 1 96.44 73 ASP A O 1
ATOM 584 N N . ARG A 1 74 ? 17.109 14.312 -2.572 1 97.81 74 ARG A N 1
ATOM 585 C CA . ARG A 1 74 ? 17.766 15.203 -1.613 1 97.81 74 ARG A CA 1
ATOM 586 C C . ARG A 1 74 ? 18.562 14.406 -0.591 1 97.81 74 ARG A C 1
ATOM 588 O O . ARG A 1 74 ? 19.344 14.984 0.182 1 97.81 74 ARG A O 1
ATOM 595 N N . ASN A 1 75 ? 18.422 13.117 -0.615 1 96.88 75 ASN A N 1
ATOM 596 C CA . ASN A 1 75 ? 19.156 12.227 0.292 1 96.88 75 ASN A CA 1
ATOM 597 C C . ASN A 1 75 ? 18.953 12.641 1.749 1 96.88 75 ASN A C 1
ATOM 599 O O . ASN A 1 75 ? 19.938 12.758 2.498 1 96.88 75 ASN A 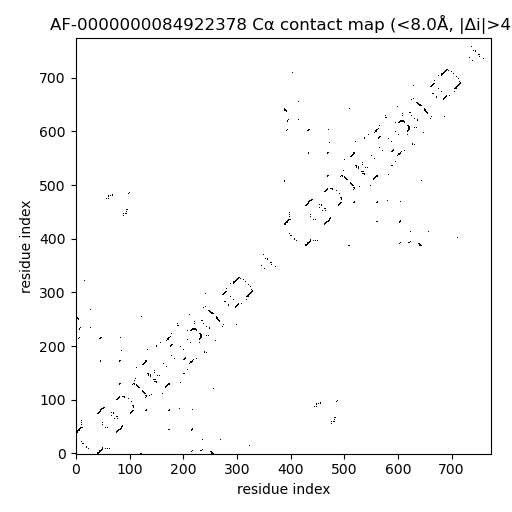O 1
ATOM 603 N N . ILE A 1 76 ? 17.797 12.961 2.09 1 98.44 76 ILE A N 1
ATOM 604 C CA . ILE A 1 76 ? 17.438 13.336 3.455 1 98.44 76 ILE A CA 1
ATOM 605 C C . ILE A 1 76 ? 16.594 12.227 4.09 1 98.44 76 ILE A C 1
ATOM 607 O O . ILE A 1 76 ? 15.586 11.797 3.52 1 98.44 76 ILE A O 1
ATOM 611 N N . PRO A 1 77 ? 16.984 11.711 5.289 1 98.56 77 PRO A N 1
ATOM 612 C CA . PRO A 1 77 ? 16.188 10.664 5.93 1 98.56 77 PRO A CA 1
ATOM 613 C C . PRO A 1 77 ? 14.82 11.156 6.383 1 98.56 77 PRO A C 1
ATOM 615 O O . PRO A 1 77 ? 14.672 12.328 6.75 1 98.56 77 PRO A O 1
ATOM 618 N N . VAL A 1 78 ? 13.852 10.266 6.328 1 98.69 78 VAL A N 1
ATOM 619 C CA . VAL A 1 78 ? 12.492 10.539 6.781 1 98.69 78 VAL A CA 1
ATOM 620 C C . VAL A 1 78 ? 12.094 9.523 7.855 1 98.69 78 VAL A C 1
ATOM 622 O O . VAL A 1 78 ? 12.273 8.32 7.676 1 98.69 78 VAL A O 1
ATOM 625 N N . LEU A 1 79 ? 11.656 9.977 9 1 98.81 79 LEU A N 1
ATOM 626 C CA . LEU A 1 79 ? 11.109 9.156 10.062 1 98.81 79 LEU A CA 1
ATOM 627 C C . LEU A 1 79 ? 9.617 9.414 10.242 1 98.81 79 LEU A C 1
ATOM 629 O O . LEU A 1 79 ? 9.195 10.57 10.367 1 98.81 79 LEU A O 1
ATOM 633 N N . ALA A 1 80 ? 8.844 8.328 10.195 1 98.62 80 ALA A N 1
ATOM 634 C CA . ALA A 1 80 ? 7.398 8.516 10.25 1 98.62 80 ALA A CA 1
ATOM 635 C C . ALA A 1 80 ? 6.754 7.508 11.203 1 98.62 80 ALA A C 1
ATOM 637 O O . ALA A 1 80 ? 7.281 6.406 11.398 1 98.62 80 ALA A O 1
ATOM 638 N N . ILE A 1 81 ? 5.664 7.898 11.797 1 98.69 81 ILE A N 1
ATOM 639 C CA . ILE A 1 81 ? 4.84 6.996 12.594 1 98.69 81 ILE A CA 1
ATOM 640 C C . ILE A 1 81 ? 3.395 7.043 12.102 1 98.69 81 ILE A C 1
ATOM 642 O O . ILE A 1 81 ? 3.016 7.953 11.359 1 98.69 81 ILE A O 1
ATOM 646 N N . SER A 1 82 ? 2.605 6.012 12.508 1 97.94 82 SER A N 1
ATOM 647 C CA . SER A 1 82 ? 1.184 6.023 12.18 1 97.94 82 SER A CA 1
ATOM 648 C C . SER A 1 82 ? 0.393 6.871 13.172 1 97.94 82 SER A C 1
ATOM 650 O O . SER A 1 82 ? 0.735 6.941 14.352 1 97.94 82 SER A O 1
ATOM 652 N N . GLY A 1 83 ? -0.584 7.59 12.648 1 97.56 83 GLY A N 1
ATOM 653 C CA . GLY A 1 83 ? -1.624 8.195 13.469 1 97.56 83 GLY A CA 1
ATOM 654 C C . GLY A 1 83 ? -2.91 7.387 13.484 1 97.56 83 GLY A C 1
ATOM 655 O O . GLY A 1 83 ? -2.932 6.23 13.062 1 97.56 83 GLY A O 1
ATOM 656 N N . ASN A 1 84 ? -3.982 7.918 14.023 1 94.81 84 ASN A N 1
ATOM 657 C CA . ASN A 1 84 ? -5.207 7.152 14.227 1 94.81 84 ASN A CA 1
ATOM 658 C C . ASN A 1 84 ? -5.98 6.977 12.922 1 94.81 84 ASN A C 1
ATOM 660 O O . ASN A 1 84 ? -6.855 6.113 12.828 1 94.81 84 ASN A O 1
ATOM 664 N N . HIS A 1 85 ? -5.715 7.816 11.875 1 94.69 85 HIS A N 1
ATOM 665 C CA . HIS A 1 85 ? -6.348 7.664 10.57 1 94.69 85 HIS A CA 1
ATOM 666 C C . HIS A 1 85 ? -5.633 6.609 9.734 1 94.69 85 HIS A C 1
ATOM 668 O O . HIS A 1 85 ? -6.23 6.016 8.836 1 94.69 85 HIS A O 1
ATOM 674 N N . ASP A 1 86 ? -4.445 6.375 10.062 1 95.69 86 ASP A N 1
ATOM 675 C CA . ASP A 1 86 ? -3.598 5.512 9.242 1 95.69 86 ASP A CA 1
ATOM 676 C C . ASP A 1 86 ? -3.869 4.039 9.539 1 95.69 86 ASP A C 1
ATOM 678 O O . ASP A 1 86 ? -4.359 3.693 10.617 1 95.69 86 ASP A O 1
ATOM 682 N N . SER A 1 87 ? -3.592 3.232 8.5 1 92.5 87 SER A N 1
ATOM 683 C CA . SER A 1 87 ? -3.439 1.807 8.781 1 92.5 87 SER A CA 1
ATOM 684 C C . SER A 1 87 ? -2.021 1.481 9.242 1 92.5 87 SER A C 1
ATOM 686 O O . SER A 1 87 ? -1.067 1.622 8.477 1 92.5 87 SER A O 1
ATOM 688 N N . ALA A 1 88 ? -1.969 1.03 10.492 1 93.12 88 ALA A N 1
ATOM 689 C CA . ALA A 1 88 ? -0.667 0.704 11.07 1 93.12 88 ALA A CA 1
ATOM 690 C C . ALA A 1 88 ? 0.058 -0.345 10.234 1 93.12 88 ALA A C 1
ATOM 692 O O . ALA A 1 88 ? 1.225 -0.166 9.875 1 93.12 88 ALA A O 1
ATOM 693 N N . GLU A 1 89 ? -0.646 -1.308 9.82 1 89.38 89 GLU A N 1
ATOM 694 C CA . GLU A 1 89 ? -0.077 -2.438 9.094 1 89.38 89 GLU A CA 1
ATOM 695 C C . GLU A 1 89 ? 0.344 -2.029 7.688 1 89.38 89 GLU A C 1
ATOM 697 O O . GLU A 1 89 ? 1.413 -2.422 7.215 1 89.38 89 GLU A O 1
ATOM 702 N N . ARG A 1 90 ? -0.432 -1.245 7.039 1 87.69 90 ARG A N 1
ATOM 703 C CA . ARG A 1 90 ? -0.139 -0.832 5.668 1 87.69 90 ARG A CA 1
ATOM 704 C C . ARG A 1 90 ? 1.06 0.11 5.625 1 87.69 90 ARG A C 1
ATOM 706 O O . ARG A 1 90 ? 1.89 0.026 4.719 1 87.69 90 ARG A O 1
ATOM 713 N N . LEU A 1 91 ? 1.103 0.909 6.598 1 90.44 91 LEU A N 1
ATOM 714 C CA . LEU A 1 91 ? 2.232 1.832 6.641 1 90.44 91 LEU A CA 1
ATOM 715 C C . LEU A 1 91 ? 3.537 1.082 6.883 1 90.44 91 LEU A C 1
ATOM 717 O O . LEU A 1 91 ? 4.594 1.496 6.398 1 90.44 91 LEU A O 1
ATOM 721 N N . GLU A 1 92 ? 3.373 0.096 7.648 1 88.5 92 GLU A N 1
ATOM 722 C CA . GLU A 1 92 ? 4.578 -0.645 8.008 1 88.5 92 GLU A CA 1
ATOM 723 C C . GLU A 1 92 ? 4.949 -1.652 6.922 1 88.5 92 GLU A C 1
ATOM 725 O O . GLU A 1 92 ? 6.027 -2.248 6.965 1 88.5 92 GLU A O 1
ATOM 730 N N . ALA A 1 93 ? 4.016 -1.757 5.953 1 81 93 ALA A N 1
ATOM 731 C CA . ALA A 1 93 ? 4.281 -2.721 4.887 1 81 93 ALA A CA 1
ATOM 732 C C . ALA A 1 93 ? 5.539 -2.35 4.113 1 81 93 ALA A C 1
ATOM 734 O O . ALA A 1 93 ? 5.676 -1.219 3.639 1 81 93 ALA A O 1
ATOM 735 N N . GLY A 1 94 ? 6.602 -3.1 4.113 1 80.75 94 GLY A N 1
ATOM 736 C CA . GLY A 1 94 ? 7.828 -2.895 3.359 1 80.75 94 GLY A CA 1
ATOM 737 C C . GLY A 1 94 ? 8.883 -2.119 4.129 1 80.75 94 GLY A C 1
ATOM 738 O O . GLY A 1 94 ? 9.836 -1.612 3.541 1 80.75 94 GLY A O 1
ATOM 739 N N . ASN A 1 95 ? 8.695 -2.023 5.375 1 85.81 95 ASN A N 1
ATOM 740 C CA . ASN A 1 95 ? 9.57 -1.223 6.223 1 85.81 95 ASN A CA 1
ATOM 741 C C . ASN A 1 95 ? 11.031 -1.611 6.043 1 85.81 95 ASN A C 1
ATOM 743 O O . ASN A 1 95 ? 11.891 -0.745 5.883 1 85.81 95 ASN A O 1
ATOM 747 N N . ALA A 1 96 ? 11.25 -2.891 6.105 1 84.5 96 ALA A N 1
ATOM 748 C CA . ALA A 1 96 ? 12.633 -3.352 6.02 1 84.5 96 ALA A CA 1
ATOM 749 C C . ALA A 1 96 ? 13.281 -2.902 4.711 1 84.5 96 ALA A C 1
ATOM 751 O O . ALA A 1 96 ? 14.453 -2.52 4.691 1 84.5 96 ALA A O 1
ATOM 752 N N . LEU A 1 97 ? 12.531 -2.912 3.682 1 88.75 97 LEU A N 1
ATOM 753 C CA . LEU A 1 97 ? 13.023 -2.475 2.379 1 88.75 97 LEU A CA 1
ATOM 754 C C . LEU A 1 97 ? 13.219 -0.961 2.354 1 88.75 97 LEU A C 1
ATOM 756 O O . LEU A 1 97 ? 14.234 -0.47 1.857 1 88.75 97 LEU A O 1
ATOM 760 N N . MET A 1 98 ? 12.336 -0.258 2.945 1 92.12 98 MET A N 1
ATOM 761 C CA . MET A 1 98 ? 12.328 1.202 2.906 1 92.12 98 MET A CA 1
ATOM 762 C C . MET A 1 98 ? 13.453 1.771 3.768 1 92.12 98 MET A C 1
ATOM 764 O O . MET A 1 98 ? 13.984 2.846 3.475 1 92.12 98 MET A O 1
ATOM 768 N N . GLU A 1 99 ? 13.859 1.009 4.762 1 93.75 99 GLU A N 1
ATOM 769 C CA . GLU A 1 99 ? 14.953 1.452 5.625 1 93.75 99 GLU A CA 1
ATOM 770 C C . GLU A 1 99 ? 16.266 1.524 4.855 1 93.75 99 GLU A C 1
ATOM 772 O O . GLU A 1 99 ? 17.172 2.281 5.227 1 93.75 99 GLU A O 1
ATOM 777 N N . GLN A 1 100 ? 16.328 0.804 3.791 1 91 100 GLN A N 1
ATOM 778 C CA . GLN A 1 100 ? 17.531 0.809 2.975 1 91 100 GLN A CA 1
ATOM 779 C C . GLN A 1 100 ? 17.719 2.152 2.277 1 91 100 GLN A C 1
ATOM 781 O O . GLN A 1 100 ? 18.828 2.486 1.847 1 91 100 GLN A O 1
ATOM 786 N N . VAL A 1 101 ? 16.672 2.898 2.178 1 92.19 101 VAL A N 1
ATOM 787 C CA . VAL A 1 101 ? 16.75 4.219 1.563 1 92.19 101 VAL A CA 1
ATOM 788 C C . VAL A 1 101 ? 16.469 5.293 2.611 1 92.19 101 VAL A C 1
ATOM 790 O O . VAL A 1 101 ? 16 6.387 2.279 1 92.19 101 VAL A O 1
ATOM 793 N N . HIS A 1 102 ? 16.578 4.941 3.824 1 96.06 102 HIS A N 1
ATOM 794 C CA . HIS A 1 102 ? 16.562 5.832 4.98 1 96.06 102 HIS A CA 1
ATOM 795 C C . HIS A 1 102 ? 15.156 6.363 5.238 1 96.06 102 HIS A C 1
ATOM 797 O O . HIS A 1 102 ? 14.992 7.516 5.648 1 96.06 102 HIS A O 1
ATOM 803 N N . TYR A 1 103 ? 14.266 5.633 4.832 1 96.75 103 TYR A N 1
ATOM 804 C CA . TYR A 1 103 ? 12.891 5.855 5.27 1 96.75 103 TYR A CA 1
ATOM 805 C C . TYR A 1 103 ? 12.531 4.938 6.434 1 96.75 103 TYR A C 1
ATOM 807 O O . TYR A 1 103 ? 12.367 3.729 6.25 1 96.75 103 TYR A O 1
ATOM 815 N N . TYR A 1 104 ? 12.367 5.488 7.613 1 97.69 104 TYR A N 1
ATOM 816 C CA . TYR A 1 104 ? 12.094 4.727 8.828 1 97.69 104 TYR A CA 1
ATOM 817 C C . TYR A 1 104 ? 10.664 4.949 9.305 1 97.69 104 TYR A C 1
ATOM 819 O O . TYR A 1 104 ? 10.312 6.047 9.742 1 97.69 104 TYR A O 1
ATOM 827 N N . VAL A 1 105 ? 9.867 3.887 9.227 1 96.5 105 VAL A N 1
ATOM 828 C CA . VAL A 1 105 ? 8.461 4.02 9.594 1 96.5 105 VAL A CA 1
ATOM 829 C C . VAL A 1 105 ? 8.125 3.035 10.711 1 96.5 105 VAL A C 1
ATOM 831 O O . VAL A 1 105 ? 8.578 1.891 10.695 1 96.5 105 VAL A O 1
ATOM 834 N N . GLU A 1 106 ? 7.488 3.506 11.664 1 97.25 106 GLU A N 1
ATOM 835 C CA . GLU A 1 106 ? 6.871 2.65 12.672 1 97.25 106 GLU A CA 1
ATOM 836 C C . GLU A 1 106 ? 5.352 2.771 12.648 1 97.25 106 GLU A C 1
ATOM 838 O O . GLU A 1 106 ? 4.801 3.809 13.023 1 97.25 106 GLU A O 1
ATOM 843 N N . GLY A 1 107 ? 4.719 1.708 12.203 1 96 107 GLY A N 1
ATOM 844 C CA . GLY A 1 107 ? 3.268 1.722 12.078 1 96 107 GLY A CA 1
ATOM 845 C C . GLY A 1 107 ? 2.57 0.996 13.219 1 96 107 GLY A C 1
ATOM 846 O O . GLY A 1 107 ? 1.666 1.547 13.852 1 96 107 GLY A O 1
ATOM 847 N N . ILE A 1 108 ? 3.033 -0.128 13.539 1 94.56 108 ILE A N 1
ATOM 848 C CA . ILE A 1 108 ? 2.445 -0.995 14.555 1 94.56 108 ILE A CA 1
ATOM 849 C C . ILE A 1 108 ? 3.146 -0.773 15.891 1 94.56 108 ILE A C 1
ATOM 851 O O . ILE A 1 108 ? 4.379 -0.763 15.961 1 94.56 108 ILE A O 1
ATOM 855 N N . PHE A 1 109 ? 2.311 -0.571 16.875 1 96.81 109 PHE A N 1
ATOM 856 C CA . PHE A 1 109 ? 2.855 -0.439 18.219 1 96.81 109 PHE A CA 1
ATOM 857 C C . PHE A 1 109 ? 3.518 -1.738 18.656 1 96.81 109 PHE A C 1
ATOM 859 O O . PHE A 1 109 ? 2.963 -2.822 18.469 1 96.81 109 PHE A O 1
ATOM 866 N N . LYS A 1 110 ? 4.711 -1.636 19.234 1 96.5 110 LYS A N 1
ATOM 867 C CA . LYS A 1 110 ? 5.465 -2.777 19.734 1 96.5 110 LYS A CA 1
ATOM 868 C C . LYS A 1 110 ? 5.914 -2.549 21.172 1 96.5 110 LYS A C 1
ATOM 870 O O . LYS A 1 110 ? 5.922 -1.413 21.656 1 96.5 110 LYS A O 1
ATOM 875 N N . LYS A 1 111 ? 6.289 -3.641 21.812 1 94.69 111 LYS A N 1
ATOM 876 C CA . LYS A 1 111 ? 6.746 -3.561 23.203 1 94.69 111 LYS A CA 1
ATOM 877 C C . LYS A 1 111 ? 8.008 -2.703 23.312 1 94.69 111 LYS A C 1
ATOM 879 O O . LYS A 1 111 ? 8.125 -1.887 24.234 1 94.69 111 LYS A O 1
ATOM 884 N N . GLU A 1 112 ? 8.867 -2.965 22.422 1 96.12 112 GLU A N 1
ATOM 885 C CA . GLU A 1 112 ? 10.086 -2.156 22.375 1 96.12 112 GLU A CA 1
ATOM 886 C C . GLU A 1 112 ? 9.945 -1.017 21.375 1 96.12 112 GLU A C 1
ATOM 888 O O . GLU A 1 112 ? 9.68 -1.252 20.188 1 96.12 112 GLU A O 1
ATOM 893 N N . THR A 1 113 ? 10.148 0.157 21.875 1 97.88 113 THR A N 1
ATOM 894 C CA . THR A 1 113 ? 10.055 1.323 21 1 97.88 113 THR A CA 1
ATOM 895 C C . THR A 1 113 ? 11.227 1.367 20.031 1 97.88 113 THR A C 1
ATOM 897 O O . THR A 1 113 ? 12.375 1.206 20.422 1 97.88 113 THR A O 1
ATOM 900 N N . LYS A 1 114 ? 10.898 1.604 18.75 1 97.56 114 LYS A N 1
ATOM 901 C CA . LYS A 1 114 ? 11.93 1.688 17.719 1 97.56 114 LYS A CA 1
ATOM 902 C C . LYS A 1 114 ? 12.805 2.924 17.922 1 97.56 114 LYS A C 1
ATOM 904 O O . LYS A 1 114 ? 12.289 4.027 18.125 1 97.56 114 LYS A O 1
ATOM 909 N N . ARG A 1 115 ? 14.109 2.693 17.875 1 98.5 115 ARG A N 1
ATOM 910 C CA . ARG A 1 115 ? 15.094 3.766 17.953 1 98.5 115 ARG A CA 1
ATOM 911 C C . ARG A 1 115 ? 15.859 3.891 16.641 1 98.5 115 ARG A C 1
ATOM 913 O O . ARG A 1 115 ? 16.344 2.893 16.094 1 98.5 115 ARG A O 1
ATOM 920 N N . VAL A 1 116 ? 15.875 5.035 16.078 1 98.5 116 VAL A N 1
ATOM 921 C CA . VAL A 1 116 ? 16.688 5.34 14.898 1 98.5 116 VAL A CA 1
ATOM 922 C C . VAL A 1 116 ? 17.734 6.395 15.25 1 98.5 116 VAL A C 1
ATOM 924 O O . VAL A 1 116 ? 17.391 7.449 15.797 1 98.5 116 VAL A O 1
ATOM 927 N N . THR A 1 117 ? 18.984 6.129 14.984 1 98.62 117 THR A N 1
ATOM 928 C CA . THR A 1 117 ? 20.062 7.066 15.305 1 98.62 117 THR A CA 1
ATOM 929 C C . THR A 1 117 ? 20.562 7.758 14.039 1 98.62 117 THR A C 1
ATOM 931 O O . THR A 1 117 ? 20.891 7.098 13.055 1 98.62 117 THR A O 1
ATOM 934 N N . ILE A 1 118 ? 20.5 9.086 14.062 1 98.25 118 ILE A N 1
ATOM 935 C CA . ILE A 1 118 ? 21.031 9.898 12.977 1 98.25 118 ILE A CA 1
ATOM 936 C C . ILE A 1 118 ? 22.172 10.781 13.5 1 98.25 118 ILE A C 1
ATOM 938 O O . ILE A 1 118 ? 22.078 11.32 14.602 1 98.25 118 ILE A O 1
ATOM 942 N N . GLU A 1 119 ? 23.172 10.945 12.664 1 97.38 119 GLU A N 1
ATOM 943 C CA . GLU A 1 119 ? 24.328 11.727 13.102 1 97.38 119 GLU A CA 1
ATOM 944 C C . GLU A 1 119 ? 24.406 13.062 12.383 1 97.38 119 GLU A C 1
ATOM 946 O O . GLU A 1 119 ? 24.078 13.156 11.195 1 97.38 119 GLU A O 1
ATOM 951 N N . ASP A 1 120 ? 24.75 14.102 13.102 1 95.75 120 ASP A N 1
ATOM 952 C CA . ASP A 1 120 ? 25.094 15.398 12.523 1 95.75 120 ASP A CA 1
ATOM 953 C C . ASP A 1 120 ? 26.469 15.875 13 1 95.75 120 ASP A C 1
ATOM 955 O O . ASP A 1 120 ? 27.25 15.086 13.516 1 95.75 120 ASP A O 1
ATOM 959 N N . ASP A 1 121 ? 26.797 17.141 12.805 1 95.12 121 ASP A N 1
ATOM 960 C CA . ASP A 1 121 ? 28.125 17.672 13.117 1 95.12 121 ASP A CA 1
ATOM 961 C C . ASP A 1 121 ? 28.359 17.703 14.625 1 95.12 121 ASP A C 1
ATOM 963 O O . ASP A 1 121 ? 29.5 17.656 15.086 1 95.12 121 ASP A O 1
ATOM 967 N N . ASP A 1 122 ? 27.297 17.734 15.352 1 96.69 122 ASP A N 1
ATOM 968 C CA . ASP A 1 122 ? 27.406 17.828 16.812 1 96.69 122 ASP A CA 1
ATOM 969 C C . ASP A 1 122 ? 27.328 16.453 17.453 1 96.69 122 ASP A C 1
ATOM 971 O O . ASP A 1 122 ? 27.484 16.312 18.672 1 96.69 122 ASP A O 1
ATOM 975 N N . GLY A 1 123 ? 27.062 15.406 16.656 1 96.62 123 GLY A N 1
ATOM 976 C CA . GLY A 1 123 ? 27 14.055 17.188 1 96.62 123 GLY A CA 1
ATOM 977 C C . GLY A 1 123 ? 25.719 13.336 16.844 1 96.62 123 GLY A C 1
ATOM 978 O O . GLY A 1 123 ? 25.016 13.727 15.906 1 96.62 123 GLY A O 1
ATOM 979 N N . GLU A 1 124 ? 25.422 12.258 17.656 1 98 124 GLU A N 1
ATOM 980 C CA . GLU A 1 124 ? 24.297 11.375 17.391 1 98 124 GLU A CA 1
ATOM 981 C C . GLU A 1 124 ? 23 11.945 17.984 1 98 124 GLU A C 1
ATOM 983 O O . GLU A 1 124 ? 23.031 12.602 19.031 1 98 124 GLU A O 1
ATOM 988 N N . VAL A 1 125 ? 21.969 11.742 17.359 1 98.69 125 VAL A N 1
ATOM 989 C CA . VAL A 1 125 ? 20.625 12 17.859 1 98.69 125 VAL A CA 1
ATOM 990 C C . VAL A 1 125 ? 19.781 10.727 17.75 1 98.69 125 VAL A C 1
ATOM 992 O O . VAL A 1 125 ? 19.703 10.109 16.688 1 98.69 125 VAL A O 1
ATOM 995 N N . ASP A 1 126 ? 19.219 10.289 18.891 1 98.81 126 ASP A N 1
ATOM 996 C CA . ASP A 1 126 ? 18.312 9.148 18.891 1 98.81 126 ASP A CA 1
ATOM 997 C C . ASP A 1 126 ? 16.859 9.609 18.703 1 98.81 126 ASP A C 1
ATOM 999 O O . ASP A 1 126 ? 16.359 10.445 19.453 1 98.81 126 ASP A O 1
ATOM 1003 N N . PHE A 1 127 ? 16.25 9.062 17.688 1 98.94 127 PHE A N 1
ATOM 1004 C CA . PHE A 1 127 ? 14.82 9.258 17.453 1 98.94 127 PHE A CA 1
ATOM 1005 C C . PHE A 1 127 ? 14.031 8.047 17.922 1 98.94 127 PHE A C 1
ATOM 1007 O O . PHE A 1 127 ? 14.289 6.922 17.484 1 98.94 127 PHE A O 1
ATOM 1014 N N . TYR A 1 128 ? 13.125 8.273 18.797 1 98.88 128 TYR A N 1
ATOM 1015 C CA . TYR A 1 128 ? 12.234 7.219 19.281 1 98.88 128 TYR A CA 1
ATOM 1016 C C . TYR A 1 128 ? 10.859 7.344 18.641 1 98.88 128 TYR A C 1
ATOM 1018 O O . TYR A 1 128 ? 10.219 8.398 18.719 1 98.88 128 TYR A O 1
ATOM 1026 N N . LEU A 1 129 ? 10.383 6.305 17.984 1 98.81 129 LEU A N 1
ATOM 1027 C CA . LEU A 1 129 ? 9.156 6.332 17.203 1 98.81 129 LEU A CA 1
ATOM 1028 C C . LEU A 1 129 ? 8.023 5.617 17.922 1 98.81 129 LEU A C 1
ATOM 1030 O O . LEU A 1 129 ? 8.031 4.387 18.047 1 98.81 129 LEU A O 1
ATOM 1034 N N . ILE A 1 130 ? 7.004 6.379 18.406 1 98.69 130 ILE A N 1
ATOM 1035 C CA . ILE A 1 130 ? 5.848 5.805 19.078 1 98.69 130 ILE A CA 1
ATOM 1036 C C . ILE A 1 130 ? 4.609 5.953 18.203 1 98.69 130 ILE A C 1
ATOM 1038 O O . ILE A 1 130 ? 3.967 7.004 18.203 1 98.69 130 ILE A O 1
ATOM 1042 N N . PRO A 1 131 ? 4.223 4.891 17.516 1 98.44 131 PRO A N 1
ATOM 1043 C CA . PRO A 1 131 ? 3.01 4.98 16.703 1 98.44 131 PRO A CA 1
ATOM 1044 C C . PRO A 1 131 ? 1.737 5.027 17.547 1 98.44 131 PRO A C 1
ATOM 1046 O O . PRO A 1 131 ? 1.77 4.715 18.734 1 98.44 131 PRO A O 1
ATOM 1049 N N . PHE A 1 132 ? 0.698 5.469 16.938 1 97.25 132 PHE A N 1
ATOM 1050 C CA . PHE A 1 132 ? -0.585 5.484 17.641 1 97.25 132 PHE A CA 1
ATOM 1051 C C . PHE A 1 132 ? -1.037 4.066 17.969 1 97.25 132 PHE A C 1
ATOM 1053 O O . PHE A 1 132 ? -0.901 3.158 17.141 1 97.25 132 PHE A O 1
ATOM 1060 N N . ALA A 1 133 ? -1.518 3.906 19.109 1 95.56 133 ALA A N 1
ATOM 1061 C CA . ALA A 1 133 ? -2.15 2.666 19.547 1 95.56 133 ALA A CA 1
ATOM 1062 C C . ALA A 1 133 ? -3.234 2.939 20.594 1 95.56 133 ALA A C 1
ATOM 1064 O O . ALA A 1 133 ? -3.086 3.826 21.438 1 95.56 133 ALA A O 1
ATOM 1065 N N . ASP A 1 134 ? -4.234 2.152 20.5 1 92.38 134 ASP A N 1
ATOM 1066 C CA . ASP A 1 134 ? -5.281 2.344 21.5 1 92.38 134 ASP A CA 1
ATOM 1067 C C . ASP A 1 134 ? -4.871 1.758 22.844 1 92.38 134 ASP A C 1
ATOM 1069 O O . ASP A 1 134 ? -3.902 1.001 22.938 1 92.38 134 ASP A O 1
ATOM 1073 N N . VAL A 1 135 ? -5.633 2.127 23.859 1 94.69 135 VAL A N 1
ATOM 1074 C CA . VAL A 1 135 ? -5.312 1.802 25.25 1 94.69 135 VAL A CA 1
ATOM 1075 C C . VAL A 1 135 ? -5.277 0.286 25.438 1 94.69 135 VAL A C 1
ATOM 1077 O O . VAL A 1 135 ? -4.367 -0.251 26.062 1 94.69 135 VAL A O 1
ATOM 1080 N N . ALA A 1 136 ? -6.246 -0.403 24.875 1 94.25 136 ALA A N 1
ATOM 1081 C CA . ALA A 1 136 ? -6.336 -1.854 25 1 94.25 136 ALA A CA 1
ATOM 1082 C C . ALA A 1 136 ? -5.125 -2.541 24.391 1 94.25 136 ALA A C 1
ATOM 1084 O O . ALA A 1 136 ? -4.598 -3.508 24.938 1 94.25 136 ALA A O 1
ATOM 1085 N N . GLN A 1 137 ? -4.688 -2.031 23.219 1 94.75 137 GLN A N 1
ATOM 1086 C CA . GLN A 1 137 ? -3.525 -2.59 22.531 1 94.75 137 GLN A CA 1
ATOM 1087 C C . GLN A 1 137 ? -2.266 -2.451 23.391 1 94.75 137 GLN A C 1
ATOM 1089 O O . GLN A 1 137 ? -1.489 -3.4 23.516 1 94.75 137 GLN A O 1
ATOM 1094 N N . VAL A 1 138 ? -2.08 -1.301 23.953 1 96.31 138 VAL A N 1
ATOM 1095 C CA . VAL A 1 138 ? -0.896 -1.039 24.766 1 96.31 138 VAL A CA 1
ATOM 1096 C C . VAL A 1 138 ? -0.927 -1.909 26.016 1 96.31 138 VAL A C 1
ATOM 1098 O O . VAL A 1 138 ? 0.081 -2.518 26.391 1 96.31 138 VAL A O 1
ATOM 1101 N N . ARG A 1 139 ? -2.07 -1.974 26.656 1 96.31 139 ARG A N 1
ATOM 1102 C CA . ARG A 1 139 ? -2.248 -2.799 27.844 1 96.31 139 ARG A CA 1
ATOM 1103 C C . ARG A 1 139 ? -1.873 -4.25 27.562 1 96.31 139 ARG A C 1
ATOM 1105 O O . ARG A 1 139 ? -1.143 -4.867 28.344 1 96.31 139 ARG A O 1
ATOM 1112 N N . ALA A 1 140 ? -2.365 -4.746 26.516 1 96.31 140 ALA A N 1
ATOM 1113 C CA . ALA A 1 140 ? -2.131 -6.141 26.141 1 96.31 140 ALA A CA 1
ATOM 1114 C C . ALA A 1 140 ? -0.653 -6.395 25.859 1 96.31 140 ALA A C 1
ATOM 1116 O O . ALA A 1 140 ? -0.08 -7.371 26.344 1 96.31 140 ALA A O 1
ATOM 1117 N N . LEU A 1 141 ? -0.048 -5.535 25.125 1 95.81 141 LEU A N 1
ATOM 1118 C CA . LEU A 1 141 ? 1.324 -5.754 24.688 1 95.81 141 LEU A CA 1
ATOM 1119 C C . LEU A 1 141 ? 2.307 -5.555 25.828 1 95.81 141 LEU A C 1
ATOM 1121 O O . LEU A 1 141 ? 3.322 -6.25 25.906 1 95.81 141 LEU A O 1
ATOM 1125 N N . LEU A 1 142 ? 2.021 -4.605 26.672 1 95.75 142 LEU A N 1
ATOM 1126 C CA . LEU A 1 142 ? 2.908 -4.355 27.797 1 95.75 142 LEU A CA 1
ATOM 1127 C C . LEU A 1 142 ? 2.541 -5.238 28.984 1 95.75 142 LEU A C 1
ATOM 1129 O O . LEU A 1 142 ? 3.221 -5.219 30.016 1 95.75 142 LEU A O 1
ATOM 1133 N N . GLU A 1 143 ? 1.516 -6.039 28.781 1 95.44 143 GLU A N 1
ATOM 1134 C CA . GLU A 1 143 ? 1.046 -6.945 29.828 1 95.44 143 GLU A CA 1
ATOM 1135 C C . GLU A 1 143 ? 0.902 -6.223 31.172 1 95.44 143 GLU A C 1
ATOM 1137 O O . GLU A 1 143 ? 1.417 -6.688 32.188 1 95.44 143 GLU A O 1
ATOM 1142 N N . ASP A 1 144 ? 0.301 -5.086 31.203 1 95.88 144 ASP A N 1
ATOM 1143 C CA . ASP A 1 144 ? 0.109 -4.246 32.375 1 95.88 144 ASP A CA 1
ATOM 1144 C C . ASP A 1 144 ? -1.355 -3.842 32.531 1 95.88 144 ASP A C 1
ATOM 1146 O O . ASP A 1 144 ? -1.804 -2.873 31.906 1 95.88 144 ASP A O 1
ATOM 1150 N N . ASP A 1 145 ? -2.074 -4.414 33.438 1 95.25 145 ASP A N 1
ATOM 1151 C CA . ASP A 1 145 ? -3.51 -4.234 33.656 1 95.25 145 ASP A CA 1
ATOM 1152 C C . ASP A 1 145 ? -3.811 -2.875 34.281 1 95.25 145 ASP A C 1
ATOM 1154 O O . ASP A 1 145 ? -4.965 -2.438 34.281 1 95.25 145 ASP A O 1
ATOM 1158 N N . GLU A 1 146 ? -2.816 -2.197 34.688 1 95.44 146 GLU A N 1
ATOM 1159 C CA . GLU A 1 146 ? -3.021 -0.894 35.312 1 95.44 146 GLU A CA 1
ATOM 1160 C C . GLU A 1 146 ? -3.223 0.194 34.25 1 95.44 146 GLU A C 1
ATOM 1162 O O . GLU A 1 146 ? -3.652 1.304 34.594 1 95.44 146 GLU A O 1
ATOM 1167 N N . ILE A 1 147 ? -2.924 -0.125 33.031 1 95.69 147 ILE A N 1
ATOM 1168 C CA . ILE A 1 147 ? -3.113 0.83 31.938 1 95.69 147 ILE A CA 1
ATOM 1169 C C . ILE A 1 147 ? -4.598 0.94 31.594 1 95.69 147 ILE A C 1
ATOM 1171 O O . ILE A 1 147 ? -5.191 0.004 31.047 1 95.69 147 ILE A O 1
ATOM 1175 N N . ARG A 1 148 ? -5.156 2.1 31.875 1 93.75 148 ARG A N 1
ATOM 1176 C CA . ARG A 1 148 ? -6.602 2.244 31.719 1 93.75 148 ARG A CA 1
ATOM 1177 C C . ARG A 1 148 ? -6.938 3.479 30.891 1 93.75 148 ARG A C 1
ATOM 1179 O O . ARG A 1 148 ? -8.094 3.689 30.516 1 93.75 148 ARG A O 1
ATOM 1186 N N . SER A 1 149 ? -5.977 4.293 30.609 1 93.75 149 SER A N 1
ATOM 1187 C CA . SER A 1 149 ? -6.18 5.527 29.859 1 93.75 149 SER A CA 1
ATOM 1188 C C . SER A 1 149 ? -5.035 5.773 28.875 1 93.75 149 SER A C 1
ATOM 1190 O O . SER A 1 149 ? -4.004 5.102 28.938 1 93.75 149 SER A O 1
ATOM 1192 N N . PHE A 1 150 ? -5.238 6.73 28.016 1 94.94 150 PHE A N 1
ATOM 1193 C CA . PHE A 1 150 ? -4.176 7.113 27.094 1 94.94 150 PHE A CA 1
ATOM 1194 C C . PHE A 1 150 ? -2.971 7.66 27.844 1 94.94 150 PHE A C 1
ATOM 1196 O O . PHE A 1 150 ? -1.827 7.441 27.438 1 94.94 150 PHE A O 1
ATOM 1203 N N . ASP A 1 151 ? -3.256 8.344 28.875 1 95.12 151 ASP A N 1
ATOM 1204 C CA . ASP A 1 151 ? -2.191 8.883 29.719 1 95.12 151 ASP A CA 1
ATOM 1205 C C . ASP A 1 151 ? -1.355 7.762 30.328 1 95.12 151 ASP A C 1
ATOM 1207 O O . ASP A 1 151 ? -0.125 7.797 30.281 1 95.12 151 ASP A O 1
ATOM 1211 N N . ASP A 1 152 ? -2.061 6.758 30.891 1 96.31 152 ASP A N 1
ATOM 1212 C CA . ASP A 1 152 ? -1.36 5.602 31.438 1 96.31 152 ASP A CA 1
ATOM 1213 C C . ASP A 1 152 ? -0.507 4.922 30.359 1 96.31 152 ASP A C 1
ATOM 1215 O O . ASP A 1 152 ? 0.652 4.582 30.609 1 96.31 152 ASP A O 1
ATOM 1219 N N . ALA A 1 153 ? -1.131 4.777 29.266 1 96.88 153 ALA A N 1
ATOM 1220 C CA . ALA A 1 153 ? -0.48 4.07 28.172 1 96.88 153 ALA A CA 1
ATOM 1221 C C . ALA A 1 153 ? 0.798 4.785 27.734 1 96.88 153 ALA A C 1
ATOM 1223 O O . ALA A 1 153 ? 1.852 4.16 27.609 1 96.88 153 ALA A O 1
ATOM 1224 N N . MET A 1 154 ? 0.723 6.051 27.562 1 97.62 154 MET A N 1
ATOM 1225 C CA . MET A 1 154 ? 1.878 6.82 27.094 1 97.62 154 MET A CA 1
ATOM 1226 C C . MET A 1 154 ? 2.957 6.871 28.172 1 97.62 154 MET A C 1
ATOM 1228 O O . MET A 1 154 ? 4.141 6.699 27.875 1 97.62 154 MET A O 1
ATOM 1232 N N . LYS A 1 155 ? 2.543 7.098 29.391 1 97.25 155 LYS A N 1
ATOM 1233 C CA . LYS A 1 155 ? 3.492 7.145 30.5 1 97.25 155 LYS A CA 1
ATOM 1234 C C . LYS A 1 155 ? 4.297 5.852 30.578 1 97.25 155 LYS A C 1
ATOM 1236 O O . LYS A 1 155 ? 5.527 5.883 30.672 1 97.25 155 LYS A O 1
ATOM 1241 N N . LYS A 1 156 ? 3.576 4.77 30.547 1 97.44 156 LYS A N 1
ATOM 1242 C CA . LYS A 1 156 ? 4.242 3.475 30.641 1 97.44 156 LYS A CA 1
ATOM 1243 C C . LYS A 1 156 ? 5.164 3.242 29.453 1 97.44 156 LYS A C 1
ATOM 1245 O O . LYS A 1 156 ? 6.262 2.701 29.609 1 97.44 156 LYS A O 1
ATOM 1250 N N . THR A 1 157 ? 4.719 3.58 28.219 1 98.12 157 THR A N 1
ATOM 1251 C CA . THR A 1 157 ? 5.531 3.445 27.016 1 98.12 157 THR A CA 1
ATOM 1252 C C . THR A 1 157 ? 6.824 4.246 27.156 1 98.12 157 THR A C 1
ATOM 1254 O O . THR A 1 157 ? 7.914 3.725 26.891 1 98.12 157 THR A O 1
ATOM 1257 N N . VAL A 1 158 ? 6.668 5.477 27.594 1 98.19 158 VAL A N 1
ATOM 1258 C CA . VAL A 1 158 ? 7.801 6.387 27.703 1 98.19 158 VAL A CA 1
ATOM 1259 C C . VAL A 1 158 ? 8.75 5.906 28.797 1 98.19 158 VAL A C 1
ATOM 1261 O O . VAL A 1 158 ? 9.969 6 28.656 1 98.19 158 VAL A O 1
ATOM 1264 N N . GLU A 1 159 ? 8.203 5.426 29.844 1 96.56 159 GLU A N 1
ATOM 1265 C CA . GLU A 1 159 ? 9 4.902 30.953 1 96.56 159 GLU A CA 1
ATOM 1266 C C . GLU A 1 159 ? 9.922 3.779 30.484 1 96.56 159 GLU A C 1
ATOM 1268 O O . GLU A 1 159 ? 11.031 3.629 30.984 1 96.56 159 GLU A O 1
ATOM 1273 N N . HIS A 1 160 ? 9.469 3.027 29.562 1 96.12 160 HIS A N 1
ATOM 1274 C CA . HIS A 1 160 ? 10.219 1.875 29.078 1 96.12 160 HIS A CA 1
ATOM 1275 C C . HIS A 1 160 ? 11.352 2.307 28.156 1 96.12 160 HIS A C 1
ATOM 1277 O O . HIS A 1 160 ? 12.25 1.516 27.859 1 96.12 160 HIS A O 1
ATOM 1283 N N . ILE A 1 161 ? 11.32 3.494 27.656 1 97.75 161 ILE A N 1
ATOM 1284 C CA . ILE A 1 161 ? 12.375 3.994 26.781 1 97.75 161 ILE A CA 1
ATOM 1285 C C . ILE A 1 161 ? 13.586 4.41 27.625 1 97.75 161 ILE A C 1
ATOM 1287 O O . ILE A 1 161 ? 13.484 5.312 28.453 1 97.75 161 ILE A O 1
ATOM 1291 N N . VAL A 1 162 ? 14.719 3.73 27.391 1 96.81 162 VAL A N 1
ATOM 1292 C CA . VAL A 1 162 ? 15.953 4.062 28.078 1 96.81 162 VAL A CA 1
ATOM 1293 C C . VAL A 1 162 ? 16.828 4.934 27.188 1 96.81 162 VAL A C 1
ATOM 1295 O O . VAL A 1 162 ? 17.312 4.484 26.141 1 96.81 162 VAL A O 1
ATOM 1298 N N . LEU A 1 163 ? 17.016 6.113 27.625 1 97.69 163 LEU A N 1
ATOM 1299 C CA . LEU A 1 163 ? 17.828 7.043 26.844 1 97.69 163 LEU A CA 1
ATOM 1300 C C . LEU A 1 163 ? 19.312 6.715 26.984 1 97.69 163 LEU A C 1
ATOM 1302 O O . LEU A 1 163 ? 19.766 6.336 28.078 1 97.69 163 LEU A O 1
ATOM 1306 N N . ARG A 1 164 ? 20.031 6.91 25.922 1 96.56 164 ARG A N 1
ATOM 1307 C CA . ARG A 1 164 ? 21.484 6.793 25.984 1 96.56 164 ARG A CA 1
ATOM 1308 C C . ARG A 1 164 ? 22.109 8.07 26.531 1 96.56 164 ARG A C 1
ATOM 1310 O O . ARG A 1 164 ? 21.797 9.172 26.094 1 96.56 164 ARG A O 1
ATOM 1317 N N . LYS A 1 165 ? 23.062 7.859 27.484 1 94.38 165 LYS A N 1
ATOM 1318 C CA . LYS A 1 165 ? 23.688 9 28.141 1 94.38 165 LYS A CA 1
ATOM 1319 C C . LYS A 1 165 ? 24.5 9.828 27.156 1 94.38 165 LYS A C 1
ATOM 1321 O O . LYS A 1 165 ? 25.281 9.281 26.359 1 94.38 165 LYS A O 1
ATOM 1326 N N . GLY A 1 166 ? 24.266 11.094 27.203 1 94.75 166 GLY A N 1
ATOM 1327 C CA . GLY A 1 166 ? 25.062 12.008 26.406 1 94.75 166 GLY A CA 1
ATOM 1328 C C . GLY A 1 166 ? 24.609 12.109 24.969 1 94.75 166 GLY A C 1
ATOM 1329 O O . GLY A 1 166 ? 25.203 12.844 24.172 1 94.75 166 GLY A O 1
ATOM 1330 N N . ILE A 1 167 ? 23.641 11.406 24.641 1 97.44 167 ILE A N 1
ATOM 1331 C CA . ILE A 1 167 ? 23.125 11.438 23.281 1 97.44 167 ILE A CA 1
ATOM 1332 C C . ILE A 1 167 ? 21.797 12.203 23.234 1 97.44 167 ILE A C 1
ATOM 1334 O O . ILE A 1 167 ? 20.906 11.969 24.062 1 97.44 167 ILE A O 1
ATOM 1338 N N . ARG A 1 168 ? 21.688 13.195 22.328 1 98.38 168 ARG A N 1
ATOM 1339 C CA . ARG A 1 168 ? 20.438 13.945 22.172 1 98.38 168 ARG A CA 1
ATOM 1340 C C . ARG A 1 168 ? 19.297 13.023 21.781 1 98.38 168 ARG A C 1
ATOM 1342 O O . ARG A 1 168 ? 19.5 12.031 21.078 1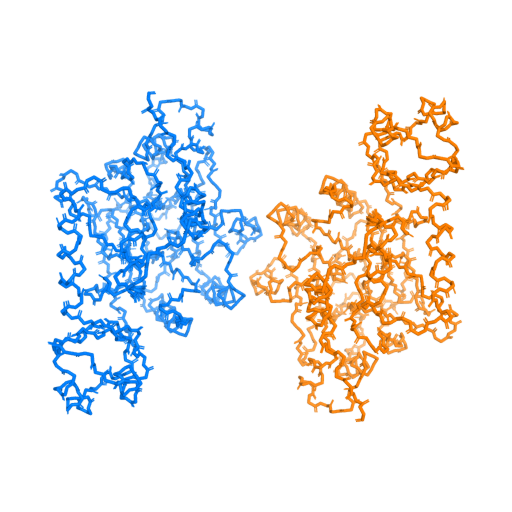 98.38 168 ARG A O 1
ATOM 1349 N N . SER A 1 169 ? 18.094 13.352 22.25 1 98.56 169 SER A N 1
ATOM 1350 C CA . SER A 1 169 ? 16.953 12.453 22.062 1 98.56 169 SER A CA 1
ATOM 1351 C C . SER A 1 169 ? 15.719 13.211 21.578 1 98.56 169 SER A C 1
ATOM 1353 O O . SER A 1 169 ? 15.422 14.297 22.078 1 98.56 169 SER A O 1
ATOM 1355 N N . VAL A 1 170 ? 15.07 12.656 20.578 1 98.88 170 VAL A N 1
ATOM 1356 C CA . VAL A 1 170 ? 13.805 13.141 20.031 1 98.88 170 VAL A CA 1
ATOM 1357 C C . VAL A 1 170 ? 12.773 12.016 20.047 1 98.88 170 VAL A C 1
ATOM 1359 O O . VAL A 1 170 ? 13.102 10.859 19.766 1 98.88 170 VAL A O 1
ATOM 1362 N N . VAL A 1 171 ? 11.539 12.312 20.422 1 98.88 171 VAL A N 1
ATOM 1363 C CA . VAL A 1 171 ? 10.477 11.312 20.359 1 98.88 171 VAL A CA 1
ATOM 1364 C C . VAL A 1 171 ? 9.352 11.789 19.453 1 98.88 171 VAL A C 1
ATOM 1366 O O . VAL A 1 171 ? 9.016 12.977 19.453 1 98.88 171 VAL A O 1
ATOM 1369 N N . LEU A 1 172 ? 8.922 10.945 18.562 1 98.94 172 LEU A N 1
ATOM 1370 C CA . LEU A 1 172 ? 7.699 11.148 17.781 1 98.94 172 LEU A CA 1
ATOM 1371 C C . LEU A 1 172 ? 6.52 10.43 18.422 1 98.94 172 LEU A C 1
ATOM 1373 O O . LEU A 1 172 ? 6.621 9.258 18.781 1 98.94 172 LEU A O 1
ATOM 1377 N N . ALA A 1 173 ? 5.398 11.102 18.531 1 98.75 173 ALA A N 1
ATOM 1378 C CA . ALA A 1 173 ? 4.18 10.5 19.062 1 98.75 173 ALA A CA 1
ATOM 1379 C C . ALA A 1 173 ? 2.939 11.156 18.453 1 98.75 173 ALA A C 1
ATOM 1381 O O . ALA A 1 173 ? 3.004 12.273 17.953 1 98.75 173 ALA A O 1
ATOM 1382 N N . HIS A 1 174 ? 1.885 10.438 18.438 1 98.19 174 HIS A N 1
ATOM 1383 C CA . HIS A 1 174 ? 0.597 10.922 17.953 1 98.19 174 HIS A CA 1
ATOM 1384 C C . HIS A 1 174 ? -0.476 10.812 19.031 1 98.19 174 HIS A C 1
ATOM 1386 O O . HIS A 1 174 ? -1.025 9.734 19.266 1 98.19 174 HIS A O 1
ATOM 1392 N N . CYS A 1 175 ? -0.754 11.906 19.672 1 96.06 175 CYS A N 1
ATOM 1393 C CA . CYS A 1 175 ? -1.671 11.914 20.812 1 96.06 175 CYS A CA 1
ATOM 1394 C C . CYS A 1 175 ? -2.164 13.328 21.094 1 96.06 175 CYS A C 1
ATOM 1396 O O . CYS A 1 175 ? -1.717 14.289 20.469 1 96.06 175 CYS A O 1
ATOM 1398 N N . TYR A 1 176 ? -3.15 13.383 21.969 1 94.06 176 TYR A N 1
ATOM 1399 C CA . TYR A 1 176 ? -3.619 14.656 22.516 1 94.06 176 TYR A CA 1
ATOM 1400 C C . TYR A 1 176 ? -2.947 14.945 23.859 1 94.06 176 TYR A C 1
ATOM 1402 O O . TYR A 1 176 ? -3.404 14.484 24.906 1 94.06 176 TYR A O 1
ATOM 1410 N N . ALA A 1 177 ? -1.96 15.766 23.797 1 94.69 177 ALA A N 1
ATOM 1411 C CA . ALA A 1 177 ? -1.186 16.094 25 1 94.69 177 ALA A CA 1
ATOM 1412 C C . ALA A 1 177 ? -1.655 17.422 25.609 1 94.69 177 ALA A C 1
ATOM 1414 O O . ALA A 1 177 ? -1.969 18.359 24.891 1 94.69 177 ALA A O 1
ATOM 1415 N N . VAL A 1 178 ? -1.655 17.438 26.953 1 91.31 178 VAL A N 1
ATOM 1416 C CA . VAL A 1 178 ? -2.061 18.641 27.672 1 91.31 178 VAL A CA 1
ATOM 1417 C C . VAL A 1 178 ? -1.032 18.969 28.75 1 91.31 178 VAL A C 1
ATOM 1419 O O . VAL A 1 178 ? -0.245 18.109 29.141 1 91.31 178 VAL A O 1
ATOM 1422 N N . SER A 1 179 ? -0.947 20.234 29.094 1 89.94 179 SER A N 1
ATOM 1423 C CA . SER A 1 179 ? -0.129 20.672 30.219 1 89.94 179 SER A CA 1
ATOM 1424 C C . SER A 1 179 ? -0.988 21.266 31.312 1 89.94 179 SER A C 1
ATOM 1426 O O . SER A 1 179 ? -2.002 21.922 31.047 1 89.94 179 SER A O 1
ATOM 1428 N N . GLU A 1 180 ? -0.763 20.938 32.594 1 72.94 180 GLU A N 1
ATOM 1429 C CA . GLU A 1 180 ? -1.514 21.422 33.719 1 72.94 180 GLU A CA 1
ATOM 1430 C C . GLU A 1 180 ? -1.658 22.953 33.688 1 72.94 180 GLU A C 1
ATOM 1432 O O . GLU A 1 180 ? -2.67 23.484 34.156 1 72.94 180 GLU A O 1
ATOM 1437 N N . SER A 1 181 ? -0.694 23.641 33.312 1 64.5 181 SER A N 1
ATOM 1438 C CA . SER A 1 181 ? -0.684 25.094 33.406 1 64.5 181 SER A CA 1
ATOM 1439 C C . SER A 1 181 ? -1.604 25.719 32.375 1 64.5 181 SER A C 1
ATOM 1441 O O . SER A 1 181 ? -1.917 26.906 32.438 1 64.5 181 SER A O 1
ATOM 1443 N N . GLU A 1 182 ? -1.937 25 31.469 1 61.34 182 GLU A N 1
ATOM 1444 C CA . GLU A 1 182 ? -2.676 25.641 30.375 1 61.34 182 GLU A CA 1
ATOM 1445 C C . GLU A 1 182 ? -4.164 25.312 30.453 1 61.34 182 GLU A C 1
ATOM 1447 O O . GLU A 1 182 ? -4.543 24.188 30.766 1 61.34 182 GLU A O 1
ATOM 1452 N N . GLU A 1 183 ? -4.969 26.281 30.797 1 51.78 183 GLU A N 1
ATOM 1453 C CA . GLU A 1 183 ? -6.418 26.141 30.703 1 51.78 183 GLU A CA 1
ATOM 1454 C C . GLU A 1 183 ? -6.82 25.5 29.375 1 51.78 183 GLU A C 1
ATOM 1456 O O . GLU A 1 183 ? -6.43 25.984 28.312 1 51.78 183 GLU A O 1
ATOM 1461 N N . HIS A 1 184 ? -7 24.188 29.297 1 54.47 184 HIS A N 1
ATOM 1462 C CA . HIS A 1 184 ? -7.145 23.438 28.062 1 54.47 184 HIS A CA 1
ATOM 1463 C C . HIS A 1 184 ? -8.523 23.656 27.453 1 54.47 184 HIS A C 1
ATOM 1465 O O . HIS A 1 184 ? -9.531 23.234 28.016 1 54.47 184 HIS A O 1
ATOM 1471 N N . GLU A 1 185 ? -8.734 24.734 26.953 1 50.53 185 GLU A N 1
ATOM 1472 C CA . GLU A 1 185 ? -9.953 24.781 26.141 1 50.53 185 GLU A CA 1
ATOM 1473 C C . GLU A 1 185 ? -9.812 23.938 24.875 1 50.53 185 GLU A C 1
ATOM 1475 O O . GLU A 1 185 ? -8.906 24.141 24.078 1 50.53 185 GLU A O 1
ATOM 1480 N N . GLU A 1 186 ? -10.305 22.703 24.969 1 56.38 186 GLU A N 1
ATOM 1481 C CA . GLU A 1 186 ? -10.352 21.828 23.797 1 56.38 186 GLU A CA 1
ATOM 1482 C C . GLU A 1 186 ? -11.094 22.5 22.641 1 56.38 186 GLU A C 1
ATOM 1484 O O . GLU A 1 186 ? -12.281 22.812 22.75 1 56.38 186 GLU A O 1
ATOM 1489 N N . GLU A 1 187 ? -10.383 23.109 21.734 1 60.06 187 GLU A N 1
ATOM 1490 C CA . GLU A 1 187 ? -11.07 23.547 20.531 1 60.06 187 GLU A CA 1
ATOM 1491 C C . GLU A 1 187 ? -11.602 22.359 19.719 1 60.06 187 GLU A C 1
ATOM 1493 O O . GLU A 1 187 ? -10.883 21.391 19.5 1 60.06 187 GLU A O 1
ATOM 1498 N N . LYS A 1 188 ? -12.914 22.312 19.672 1 60.53 188 LYS A N 1
ATOM 1499 C CA . LYS A 1 188 ? -13.531 21.281 18.844 1 60.53 188 LYS A CA 1
ATOM 1500 C C . LYS A 1 188 ? -13.203 21.5 17.359 1 60.53 188 LYS A C 1
ATOM 1502 O O . LYS A 1 188 ? -13.609 22.516 16.781 1 60.53 188 LYS A O 1
ATOM 1507 N N . ILE A 1 189 ? -12.352 20.766 16.906 1 66.19 189 ILE A N 1
ATOM 1508 C CA . ILE A 1 189 ? -12 20.812 15.492 1 66.19 189 ILE A CA 1
ATOM 1509 C C . ILE A 1 189 ? -12.695 19.688 14.742 1 66.19 189 ILE A C 1
ATOM 1511 O O . ILE A 1 189 ? -12.445 18.516 15.008 1 66.19 189 ILE A O 1
ATOM 1515 N N . ASP A 1 190 ? -13.539 20.047 13.727 1 67.94 190 ASP A N 1
ATOM 1516 C CA . ASP A 1 190 ? -14.398 19.094 13.016 1 67.94 190 ASP A CA 1
ATOM 1517 C C . ASP A 1 190 ? -13.578 18.078 12.242 1 67.94 190 ASP A C 1
ATOM 1519 O O . ASP A 1 190 ? -14.008 16.938 12.062 1 67.94 190 ASP A O 1
ATOM 1523 N N . SER A 1 191 ? -12.445 18.438 11.992 1 73.38 191 SER A N 1
ATOM 1524 C CA . SER A 1 191 ? -11.656 17.594 11.102 1 73.38 191 SER A CA 1
ATOM 1525 C C . SER A 1 191 ? -10.797 16.609 11.883 1 73.38 191 SER A C 1
ATOM 1527 O O . SER A 1 191 ? -10.102 15.781 11.297 1 73.38 191 SER A O 1
ATOM 1529 N N . GLN A 1 192 ? -10.914 16.703 13.195 1 74.75 192 GLN A N 1
ATOM 1530 C CA . GLN A 1 192 ? -10.117 15.82 14.031 1 74.75 192 GLN A CA 1
ATOM 1531 C C . GLN A 1 192 ? -10.961 14.672 14.578 1 74.75 192 GLN A C 1
ATOM 1533 O O . GLN A 1 192 ? -11.992 14.891 15.219 1 74.75 192 GLN A O 1
ATOM 1538 N N . LYS A 1 193 ? -10.562 13.469 14.258 1 72.25 193 LYS A N 1
ATOM 1539 C CA . LYS A 1 193 ? -11.211 12.297 14.828 1 72.25 193 LYS A CA 1
ATOM 1540 C C . LYS A 1 193 ? -10.773 12.07 16.281 1 72.25 193 LYS A C 1
ATOM 1542 O O . LYS A 1 193 ? -9.586 12.141 16.578 1 72.25 193 LYS A O 1
ATOM 1547 N N . PRO A 1 194 ? -11.898 11.922 17.062 1 69.06 194 PRO A N 1
ATOM 1548 C CA . PRO A 1 194 ? -11.5 11.594 18.438 1 69.06 194 PRO A CA 1
ATOM 1549 C C . PRO A 1 194 ? -10.656 10.328 18.516 1 69.06 194 PRO A C 1
ATOM 1551 O O . PRO A 1 194 ? -10.766 9.453 17.656 1 69.06 194 PRO A O 1
ATOM 1554 N N . LEU A 1 195 ? -9.68 10.328 19.391 1 74.25 195 LEU A N 1
ATOM 1555 C CA . LEU A 1 195 ? -8.82 9.156 19.562 1 74.25 195 LEU A CA 1
ATOM 1556 C C . LEU A 1 195 ? -9.633 7.965 20.078 1 74.25 195 LEU A C 1
ATOM 1558 O O . LEU A 1 195 ? -9.281 6.816 19.797 1 74.25 195 LEU A O 1
ATOM 1562 N N . SER A 1 196 ? -10.656 8.133 20.969 1 58.03 196 SER A N 1
ATOM 1563 C CA . SER A 1 196 ? -11.508 7.074 21.5 1 58.03 196 SER A CA 1
ATOM 1564 C C . SER A 1 196 ? -12.945 7.559 21.672 1 58.03 196 SER A C 1
ATOM 1566 O O . SER A 1 196 ? -13.203 8.766 21.672 1 58.03 196 SER A O 1
ATOM 1568 N N . ILE A 1 197 ? -13.875 6.391 21.656 1 47.47 197 ILE A N 1
ATOM 1569 C CA . ILE A 1 197 ? -15.258 6.66 22.047 1 47.47 197 ILE A CA 1
ATOM 1570 C C . ILE A 1 197 ? -15.414 6.488 23.547 1 47.47 197 ILE A C 1
ATOM 1572 O O . ILE A 1 197 ? -15.266 5.383 24.078 1 47.47 197 ILE A O 1
ATOM 1576 N N . GLY A 1 198 ? -15.43 7.434 24.375 1 47.66 198 GLY A N 1
ATOM 1577 C CA . GLY A 1 198 ? -15.727 7.191 25.781 1 47.66 198 GLY A CA 1
ATOM 1578 C C . GLY A 1 198 ? -14.484 7.16 26.656 1 47.66 198 GLY A C 1
ATOM 1579 O O . GLY A 1 198 ? -13.414 6.727 26.203 1 47.66 198 GLY A O 1
ATOM 1580 N N . GLY A 1 199 ? -13.969 8.25 27.219 1 54.44 199 GLY A N 1
ATOM 1581 C CA . GLY A 1 199 ? -12.977 8.391 28.281 1 54.44 199 GLY A CA 1
ATOM 1582 C C . GLY A 1 199 ? -12 9.523 28.031 1 54.44 199 GLY A C 1
ATOM 1583 O O . GLY A 1 199 ? -12.125 10.258 27.047 1 54.44 199 GLY A O 1
ATOM 1584 N N . LYS A 1 200 ? -11.102 9.641 29.078 1 62.78 200 LYS A N 1
ATOM 1585 C CA . LYS A 1 200 ? -10.117 10.711 29 1 62.78 200 LYS A CA 1
ATOM 1586 C C . LYS A 1 200 ? -9.125 10.453 27.875 1 62.78 200 LYS A C 1
ATOM 1588 O O . LYS A 1 200 ? -8.406 9.445 27.891 1 62.78 200 LYS A O 1
ATOM 1593 N N . GLU A 1 201 ? -9.031 11.227 26.875 1 83.19 201 GLU A N 1
ATOM 1594 C CA . GLU A 1 201 ? -8.281 11.008 25.641 1 83.19 201 GLU A CA 1
ATOM 1595 C C . GLU A 1 201 ? -6.977 11.797 25.641 1 83.19 201 GLU A C 1
ATOM 1597 O O . GLU A 1 201 ? -6.27 11.836 24.625 1 83.19 201 GLU A O 1
ATOM 1602 N N . PHE A 1 202 ? -6.637 12.305 26.859 1 88.5 202 PHE A N 1
ATOM 1603 C CA . PHE A 1 202 ? -5.473 13.18 26.828 1 88.5 202 PHE A CA 1
ATOM 1604 C C . PHE A 1 202 ? -4.277 12.531 27.516 1 88.5 202 PHE A C 1
ATOM 1606 O O . PHE A 1 202 ? -4.438 11.57 28.266 1 88.5 202 PHE A O 1
ATOM 1613 N N . VAL A 1 203 ? -3.09 12.992 27.188 1 94.25 203 VAL A N 1
ATOM 1614 C CA . VAL A 1 203 ? -1.801 12.586 27.734 1 94.25 203 VAL A CA 1
ATOM 1615 C C . VAL A 1 203 ? -1.138 13.773 28.438 1 94.25 203 VAL A C 1
ATOM 1617 O O . VAL A 1 203 ? -1.104 14.883 27.891 1 94.25 203 VAL A O 1
ATOM 1620 N N . ASP A 1 204 ? -0.671 13.57 29.688 1 94.12 204 ASP A N 1
ATOM 1621 C CA . ASP A 1 204 ? 0.116 14.602 30.359 1 94.12 204 ASP A CA 1
ATOM 1622 C C . ASP A 1 204 ? 1.476 14.773 29.688 1 94.12 204 ASP A C 1
ATOM 1624 O O . ASP A 1 204 ? 2.295 13.852 29.688 1 94.12 204 ASP A O 1
ATOM 1628 N N . ALA A 1 205 ? 1.712 15.969 29.266 1 95.75 205 ALA A N 1
ATOM 1629 C CA . ALA A 1 205 ? 2.908 16.25 28.469 1 95.75 205 ALA A CA 1
ATOM 1630 C C . ALA A 1 205 ? 4.172 16.047 29.312 1 95.75 205 ALA A C 1
ATOM 1632 O O . ALA A 1 205 ? 5.273 15.945 28.766 1 95.75 205 ALA A O 1
ATOM 1633 N N . LYS A 1 206 ? 4.086 15.984 30.578 1 95.12 206 LYS A N 1
ATOM 1634 C CA . LYS A 1 206 ? 5.234 15.844 31.469 1 95.12 206 LYS A CA 1
ATOM 1635 C C . LYS A 1 206 ? 5.973 14.531 31.219 1 95.12 206 LYS A C 1
ATOM 1637 O O . LYS A 1 206 ? 7.156 14.414 31.531 1 95.12 206 LYS A O 1
ATOM 1642 N N . CYS A 1 207 ? 5.207 13.594 30.703 1 96.31 207 CYS A N 1
ATOM 1643 C CA . CYS A 1 207 ? 5.836 12.297 30.469 1 96.31 207 CYS A CA 1
ATOM 1644 C C . CYS A 1 207 ? 6.945 12.414 29.422 1 96.31 207 CYS A C 1
ATOM 1646 O O . CYS A 1 207 ? 7.812 11.547 29.344 1 96.31 207 CYS A O 1
ATOM 1648 N N . PHE A 1 208 ? 6.965 13.508 28.688 1 97.81 208 PHE A N 1
ATOM 1649 C CA . PHE A 1 208 ? 7.941 13.664 27.609 1 97.81 208 PHE A CA 1
ATOM 1650 C C . PHE A 1 208 ? 9.133 14.492 28.078 1 97.81 208 PHE A C 1
ATOM 1652 O O . PHE A 1 208 ? 10.031 14.781 27.281 1 97.81 208 PHE A O 1
ATOM 1659 N N . ASP A 1 209 ? 9.305 14.828 29.328 1 95.94 209 ASP A N 1
ATOM 1660 C CA . ASP A 1 209 ? 10.273 15.781 29.844 1 95.94 209 ASP A CA 1
ATOM 1661 C C . ASP A 1 209 ? 11.703 15.289 29.625 1 95.94 209 ASP A C 1
ATOM 1663 O O . ASP A 1 209 ? 12.633 16.094 29.484 1 95.94 209 ASP A O 1
ATOM 1667 N N . LYS A 1 210 ? 11.867 14.047 29.594 1 96.69 210 LYS A N 1
ATOM 1668 C CA . LYS A 1 210 ? 13.227 13.516 29.547 1 96.69 210 LYS A CA 1
ATOM 1669 C C . LYS A 1 210 ? 13.828 13.672 28.141 1 96.69 210 LYS A C 1
ATOM 1671 O O . LYS A 1 210 ? 15.039 13.539 27.969 1 96.69 210 LYS A O 1
ATOM 1676 N N . PHE A 1 211 ? 13.031 13.945 27.156 1 98.31 211 PHE A N 1
ATOM 1677 C CA . PHE A 1 211 ? 13.531 14.086 25.781 1 98.31 211 PHE A CA 1
ATOM 1678 C C . PHE A 1 211 ? 13.938 15.523 25.5 1 98.31 211 PHE A C 1
ATOM 1680 O O . PHE A 1 211 ? 13.414 16.453 26.109 1 98.31 211 PHE A O 1
ATOM 1687 N N . ASP A 1 212 ? 14.844 15.727 24.547 1 98.44 212 ASP A N 1
ATOM 1688 C CA . ASP A 1 212 ? 15.273 17.062 24.125 1 98.44 212 ASP A CA 1
ATOM 1689 C C . ASP A 1 212 ? 14.219 17.734 23.25 1 98.44 212 ASP A C 1
ATOM 1691 O O . ASP A 1 212 ? 14.086 18.953 23.25 1 98.44 212 ASP A O 1
ATOM 1695 N N . TYR A 1 213 ? 13.5 16.922 22.531 1 98.62 213 TYR A N 1
ATOM 1696 C CA . TYR A 1 213 ? 12.398 17.422 21.703 1 98.62 213 TYR A CA 1
ATOM 1697 C C . TYR A 1 213 ? 11.328 16.344 21.531 1 98.62 213 TYR A C 1
ATOM 1699 O O . TYR A 1 213 ? 11.641 15.164 21.406 1 98.62 213 TYR A O 1
ATOM 1707 N N . THR A 1 214 ? 10.078 16.781 21.625 1 98.81 214 THR A N 1
ATOM 1708 C CA . THR A 1 214 ? 8.938 15.914 21.391 1 98.81 214 THR A CA 1
ATOM 1709 C C . THR A 1 214 ? 8.125 16.391 20.188 1 98.81 214 THR A C 1
ATOM 1711 O O . THR A 1 214 ? 7.527 17.469 20.234 1 98.81 214 THR A O 1
ATOM 1714 N N . ALA A 1 215 ? 8.148 15.609 19.125 1 98.88 215 ALA A N 1
ATOM 1715 C CA . ALA A 1 215 ? 7.414 15.891 17.906 1 98.88 215 ALA A CA 1
ATOM 1716 C C . ALA A 1 215 ? 6.039 15.227 17.922 1 98.88 215 ALA A C 1
ATOM 1718 O O . ALA A 1 215 ? 5.922 14.023 17.672 1 98.88 215 ALA A O 1
ATOM 1719 N N . LEU A 1 216 ? 5.008 16.031 18.094 1 98.5 216 LEU A N 1
ATOM 1720 C CA . LEU A 1 216 ? 3.662 15.477 18.25 1 98.5 216 LEU A CA 1
ATOM 1721 C C . LEU A 1 216 ? 2.859 15.633 16.969 1 98.5 216 LEU A C 1
ATOM 1723 O O . LEU A 1 216 ? 3.207 16.438 16.109 1 98.5 216 LEU A O 1
ATOM 1727 N N . GLY A 1 217 ? 1.904 14.758 16.797 1 97.88 217 GLY A N 1
ATOM 1728 C CA . GLY A 1 217 ? 0.829 14.914 15.828 1 97.88 217 GLY A CA 1
ATOM 1729 C C . GLY A 1 217 ? -0.549 14.719 16.438 1 97.88 217 GLY A C 1
ATOM 1730 O O . GLY A 1 217 ? -0.674 14.367 17.609 1 97.88 217 GLY A O 1
ATOM 1731 N N . HIS A 1 218 ? -1.614 15.008 15.641 1 95.62 218 HIS A N 1
ATOM 1732 C CA . HIS A 1 218 ? -3.012 14.812 16.016 1 95.62 218 HIS A CA 1
ATOM 1733 C C . HIS A 1 218 ? -3.764 16.141 16.031 1 95.62 218 HIS A C 1
ATOM 1735 O O . HIS A 1 218 ? -4.848 16.25 15.453 1 95.62 218 HIS A O 1
ATOM 1741 N N . LEU A 1 219 ? -3.174 17.109 16.688 1 94.38 219 LEU A N 1
ATOM 1742 C CA . LEU A 1 219 ? -3.836 18.406 16.688 1 94.38 219 LEU A CA 1
ATOM 1743 C C . LEU A 1 219 ? -3.473 19.203 15.445 1 94.38 219 LEU A C 1
ATOM 1745 O O . LEU A 1 219 ? -2.305 19.25 15.047 1 94.38 219 LEU A O 1
ATOM 1749 N N . HIS A 1 220 ? -4.477 19.875 14.914 1 96.38 220 HIS A N 1
ATOM 1750 C CA . HIS A 1 220 ? -4.305 20.5 13.602 1 96.38 220 HIS A CA 1
ATOM 1751 C C . HIS A 1 220 ? -3.785 21.922 13.734 1 96.38 220 HIS A C 1
ATOM 1753 O O . HIS A 1 220 ? -3.365 22.531 12.742 1 96.38 220 HIS A O 1
ATOM 1759 N N . ARG A 1 221 ? -3.781 22.469 14.914 1 94.81 221 ARG A N 1
ATOM 1760 C CA . ARG A 1 221 ? -3.271 23.812 15.141 1 94.81 221 ARG A CA 1
ATOM 1761 C C . ARG A 1 221 ? -1.811 23.781 15.578 1 94.81 221 ARG A C 1
ATOM 1763 O O . ARG A 1 221 ? -1.416 22.938 16.375 1 94.81 221 ARG A O 1
ATOM 1770 N N . ARG A 1 222 ? -1.049 24.688 15 1 96.62 222 ARG A N 1
ATOM 1771 C CA . ARG A 1 222 ? 0.311 24.875 15.492 1 96.62 222 ARG A CA 1
ATOM 1772 C C . ARG A 1 222 ? 0.305 25.359 16.938 1 96.62 222 ARG A C 1
ATOM 1774 O O . ARG A 1 222 ? -0.309 26.375 17.25 1 96.62 222 ARG A O 1
ATOM 1781 N N . GLN A 1 223 ? 1.004 24.547 17.812 1 93.5 223 GLN A N 1
ATOM 1782 C CA . GLN A 1 223 ? 1.03 25 19.188 1 93.5 223 GLN A CA 1
ATOM 1783 C C . GLN A 1 223 ? 2.107 24.266 19.984 1 93.5 223 GLN A C 1
ATOM 1785 O O . GLN A 1 223 ? 2.533 23.172 19.609 1 93.5 223 GLN A O 1
ATOM 1790 N N . LYS A 1 224 ? 2.588 24.875 20.984 1 94.31 224 LYS A N 1
ATOM 1791 C CA . LYS A 1 224 ? 3.436 24.234 21.984 1 94.31 224 LYS A CA 1
ATOM 1792 C C . LYS A 1 224 ? 2.604 23.703 23.141 1 94.31 224 LYS A C 1
ATOM 1794 O O . LYS A 1 224 ? 1.5 24.188 23.406 1 94.31 224 LYS A O 1
ATOM 1799 N N . VAL A 1 225 ? 3.076 22.719 23.781 1 93.25 225 VAL A N 1
ATOM 1800 C CA . VAL A 1 225 ? 2.414 22.156 24.953 1 93.25 225 VAL A CA 1
ATOM 1801 C C . VAL A 1 225 ? 3.363 22.188 26.156 1 93.25 225 VAL A C 1
ATOM 1803 O O . VAL A 1 225 ? 4.355 21.453 26.188 1 93.25 225 VAL A O 1
ATOM 1806 N N . GLY A 1 226 ? 3.047 23 27.094 1 88.88 226 GLY A N 1
ATOM 1807 C CA . GLY A 1 226 ? 3.867 23.078 28.297 1 88.88 226 GLY A CA 1
ATOM 1808 C C . GLY A 1 226 ? 5.207 23.75 28.062 1 88.88 226 GLY A C 1
ATOM 1809 O O . GLY A 1 226 ? 5.305 24.969 28.094 1 88.88 226 GLY A O 1
ATOM 1810 N N . THR A 1 227 ? 6.18 22.969 27.766 1 88.19 227 THR A N 1
ATOM 1811 C CA . THR A 1 227 ? 7.539 23.484 27.625 1 88.19 227 THR A CA 1
ATOM 1812 C C . THR A 1 227 ? 7.848 23.797 26.156 1 88.19 227 THR A C 1
ATOM 1814 O O . THR A 1 227 ? 7.055 23.484 25.266 1 88.19 227 THR A O 1
ATOM 1817 N N . ASP A 1 228 ? 8.992 24.359 25.938 1 92.12 228 ASP A N 1
ATOM 1818 C CA . ASP A 1 228 ? 9.414 24.75 24.594 1 92.12 228 ASP A CA 1
ATOM 1819 C C . ASP A 1 228 ? 9.914 23.547 23.797 1 92.12 228 ASP A C 1
ATOM 1821 O O . ASP A 1 228 ? 10.281 23.672 22.625 1 92.12 228 ASP A O 1
ATOM 1825 N N . LYS A 1 229 ? 9.789 22.359 24.391 1 95.88 229 LYS A N 1
ATOM 1826 C CA . LYS A 1 229 ? 10.352 21.188 23.734 1 95.88 229 LYS A CA 1
ATOM 1827 C C . LYS A 1 229 ? 9.25 20.281 23.188 1 95.88 229 LYS A C 1
ATOM 1829 O O . LYS A 1 229 ? 9.539 19.266 22.547 1 95.88 229 LYS A O 1
ATOM 1834 N N . VAL A 1 230 ? 7.98 20.594 23.422 1 97.44 230 VAL A N 1
ATOM 1835 C CA . VAL A 1 230 ? 6.859 19.766 23 1 97.44 230 VAL A CA 1
ATOM 1836 C C . VAL A 1 230 ? 5.949 20.562 22.062 1 97.44 230 VAL A C 1
ATOM 1838 O O . VAL A 1 230 ? 5.363 21.562 22.453 1 97.44 230 VAL A O 1
ATOM 1841 N N . HIS A 1 231 ? 5.84 20.062 20.797 1 97.94 231 HIS A N 1
ATOM 1842 C CA . HIS A 1 231 ? 5.145 20.891 19.828 1 97.94 231 HIS A CA 1
ATOM 1843 C C . HIS A 1 231 ? 4.277 20.062 18.891 1 97.94 231 HIS A C 1
ATOM 1845 O O . HIS A 1 231 ? 4.602 18.906 18.609 1 97.94 231 HIS A O 1
ATOM 1851 N N . TYR A 1 232 ? 3.225 20.688 18.516 1 97.56 232 TYR A N 1
ATOM 1852 C CA . TYR A 1 232 ? 2.484 20.297 17.312 1 97.56 232 TYR A CA 1
ATOM 1853 C C . TYR A 1 232 ? 2.809 21.219 16.156 1 97.56 232 TYR A C 1
ATOM 1855 O O . TYR A 1 232 ? 2.705 22.438 16.266 1 97.56 232 TYR A O 1
ATOM 1863 N N . PRO A 1 233 ? 3.184 20.578 15.031 1 98.5 233 PRO A N 1
ATOM 1864 C CA . PRO A 1 233 ? 3.363 21.453 13.867 1 98.5 233 PRO A CA 1
ATOM 1865 C C . PRO A 1 233 ? 2.037 21.922 13.273 1 98.5 233 PRO A C 1
ATOM 1867 O O . PRO A 1 233 ? 2.008 22.891 12.516 1 98.5 233 PRO A O 1
ATOM 1870 N N . GLY A 1 234 ? 0.923 21.188 13.602 1 97.19 234 GLY A N 1
ATOM 1871 C CA . GLY A 1 234 ? -0.344 21.422 12.922 1 97.19 234 GLY A CA 1
ATOM 1872 C C . GLY A 1 234 ? -0.378 20.859 11.516 1 97.19 234 GLY A C 1
ATOM 1873 O O . GLY A 1 234 ? 0.607 20.281 11.047 1 97.19 234 GLY A O 1
ATOM 1874 N N . THR A 1 235 ? -1.58 20.984 10.906 1 98.06 235 THR A N 1
ATOM 1875 C CA . THR A 1 235 ? -1.721 20.562 9.516 1 98.06 235 THR A CA 1
ATOM 1876 C C . THR A 1 235 ? -1.175 21.641 8.57 1 98.06 235 THR A C 1
ATOM 1878 O O . THR A 1 235 ? -1.038 22.797 8.953 1 98.06 235 THR A O 1
ATOM 1881 N N . LEU A 1 236 ? -0.863 21.234 7.367 1 98.31 236 LEU A N 1
ATOM 1882 C CA . LEU A 1 236 ? -0.361 22.172 6.371 1 98.31 236 LEU A CA 1
ATOM 1883 C C . LEU A 1 236 ? -1.506 22.938 5.727 1 98.31 236 LEU A C 1
ATOM 1885 O O . LEU A 1 236 ? -1.318 24.078 5.273 1 98.31 236 LEU A O 1
ATOM 1889 N N . LEU A 1 237 ? -2.658 22.281 5.699 1 98.06 237 LEU A N 1
ATOM 1890 C CA . LEU A 1 237 ? -3.857 22.891 5.133 1 98.06 237 LEU A CA 1
ATOM 1891 C C . LEU A 1 237 ? -4.965 22.984 6.176 1 98.06 237 LEU A C 1
ATOM 1893 O O . LEU A 1 237 ? -4.828 22.453 7.281 1 98.06 237 LEU A O 1
ATOM 1897 N N . LYS A 1 238 ? -5.934 23.781 5.812 1 97 238 LYS A N 1
ATOM 1898 C CA . LYS A 1 238 ? -7.152 23.828 6.613 1 97 238 LYS A CA 1
ATOM 1899 C C . LYS A 1 238 ? -8.156 22.766 6.148 1 97 238 LYS A C 1
ATOM 1901 O O . LYS A 1 238 ? -8.656 22.844 5.023 1 97 238 LYS A O 1
ATOM 1906 N N . TYR A 1 239 ? -8.469 21.828 7.031 1 96.12 239 TYR A N 1
ATOM 1907 C CA . TYR A 1 239 ? -9.219 20.656 6.602 1 96.12 239 TYR A CA 1
ATOM 1908 C C . TYR A 1 239 ? -10.68 20.75 7.043 1 96.12 239 TYR A C 1
ATOM 1910 O O . TYR A 1 239 ? -11.469 19.844 6.805 1 96.12 239 TYR A O 1
ATOM 1918 N N . SER A 1 240 ? -11.062 21.828 7.699 1 93.62 240 SER A N 1
ATOM 1919 C CA . SER A 1 240 ? -12.438 22.141 8.078 1 93.62 240 SER A CA 1
ATOM 1920 C C . SER A 1 240 ? -12.625 23.641 8.281 1 93.62 240 SER A C 1
ATOM 1922 O O . SER A 1 240 ? -11.648 24.391 8.375 1 93.62 240 SER A O 1
ATOM 1924 N N . PHE A 1 241 ? -13.891 24.062 8.391 1 92.94 241 PHE A N 1
ATOM 1925 C CA . PHE A 1 241 ? -14.188 25.469 8.594 1 92.94 241 PHE A CA 1
ATOM 1926 C C . PHE A 1 241 ? -13.844 25.891 10.023 1 92.94 241 PHE A C 1
ATOM 1928 O O . PHE A 1 241 ? -13.672 27.078 10.305 1 92.94 241 PHE A O 1
ATOM 1935 N N . SER A 1 242 ? -13.742 24.922 10.859 1 91.75 242 SER A N 1
ATOM 1936 C CA . SER A 1 242 ? -13.328 25.234 12.227 1 91.75 242 SER A CA 1
ATOM 1937 C C . SER A 1 242 ? -11.867 25.656 12.281 1 91.75 242 SER A C 1
ATOM 1939 O O . SER A 1 242 ? -11.414 26.234 13.273 1 91.75 242 SER A O 1
ATOM 1941 N N . GLU A 1 243 ? -11.141 25.406 11.219 1 94.5 243 GLU A N 1
ATOM 1942 C CA . GLU A 1 243 ? -9.719 25.75 11.148 1 94.5 243 GLU A CA 1
ATOM 1943 C C . GLU A 1 243 ? -9.5 27.062 10.383 1 94.5 243 GLU A C 1
ATOM 1945 O O . GLU A 1 243 ? -8.359 27.438 10.117 1 94.5 243 GLU A O 1
ATOM 1950 N N . GLU A 1 244 ? -10.547 27.766 10.117 1 94.81 244 GLU A N 1
ATOM 1951 C CA . GLU A 1 244 ? -10.469 28.922 9.234 1 94.81 244 GLU A CA 1
ATOM 1952 C C . GLU A 1 244 ? -9.539 29.984 9.805 1 94.81 244 GLU A C 1
ATOM 1954 O O . GLU A 1 244 ? -8.867 30.703 9.055 1 94.81 244 GLU A O 1
ATOM 1959 N N . LYS A 1 245 ? -9.406 30.016 11.094 1 93.88 245 LYS A N 1
ATOM 1960 C CA . LYS A 1 245 ? -8.609 31.078 11.727 1 93.88 245 LYS A CA 1
ATOM 1961 C C . LYS A 1 245 ? -7.195 30.578 12.031 1 93.88 245 LYS A C 1
ATOM 1963 O O . LYS A 1 245 ? -6.367 31.344 12.531 1 93.88 245 LYS A O 1
ATOM 1968 N N . HIS A 1 246 ? -6.945 29.344 11.703 1 94.69 246 HIS A N 1
ATOM 1969 C CA . HIS A 1 246 ? -5.621 28.797 11.945 1 94.69 246 HIS A CA 1
ATOM 1970 C C . HIS A 1 246 ? -4.586 29.391 11.008 1 94.69 246 HIS A C 1
ATOM 1972 O O . HIS A 1 246 ? -4.867 29.625 9.828 1 94.69 246 HIS A O 1
ATOM 1978 N N . GLN A 1 247 ? -3.473 29.703 11.562 1 95.12 247 GLN A N 1
ATOM 1979 C CA . GLN A 1 247 ? -2.297 29.984 10.75 1 95.12 247 GLN A CA 1
ATOM 1980 C C . GLN A 1 247 ? -1.459 28.719 10.539 1 95.12 247 GLN A C 1
ATOM 1982 O O . GLN A 1 247 ? -0.941 28.156 11.5 1 95.12 247 GLN A O 1
ATOM 1987 N N . LYS A 1 248 ? -1.354 28.359 9.32 1 98 248 LYS A N 1
ATOM 1988 C CA . LYS A 1 248 ? -0.619 27.141 8.992 1 98 248 LYS A CA 1
ATOM 1989 C C . LYS A 1 248 ? 0.853 27.453 8.727 1 98 248 LYS A C 1
ATOM 1991 O O . LYS A 1 248 ? 1.179 28.438 8.07 1 98 248 LYS A O 1
ATOM 1996 N N . VAL A 1 249 ? 1.674 26.594 9.234 1 98.56 249 VAL A N 1
ATOM 1997 C CA . VAL A 1 249 ? 3.105 26.844 9.102 1 98.56 249 VAL A CA 1
ATOM 1998 C C . VAL A 1 249 ? 3.838 25.531 8.82 1 98.56 249 VAL A C 1
ATOM 2000 O O . VAL A 1 249 ? 3.303 24.453 9.062 1 98.56 249 VAL A O 1
ATOM 2003 N N . ILE A 1 250 ? 4.988 25.625 8.211 1 98.81 250 ILE A N 1
ATOM 2004 C CA . ILE A 1 250 ? 6 24.578 8.172 1 98.81 250 ILE A CA 1
ATOM 2005 C C . ILE A 1 250 ? 6.988 24.766 9.32 1 98.81 250 ILE A C 1
ATOM 2007 O O . ILE A 1 250 ? 7.656 25.797 9.414 1 98.81 250 ILE A O 1
ATOM 2011 N N . LEU A 1 251 ? 7.086 23.797 10.156 1 98.75 251 LEU A N 1
ATOM 2012 C CA . LEU A 1 251 ? 7.84 23.938 11.398 1 98.75 251 LEU A CA 1
ATOM 2013 C C . LEU A 1 251 ? 9.234 23.328 11.266 1 98.75 251 LEU A C 1
ATOM 2015 O O . LEU A 1 251 ? 9.367 22.156 10.914 1 98.75 251 LEU A O 1
ATOM 2019 N N . LEU A 1 252 ? 10.219 24.156 11.523 1 98.62 252 LEU A N 1
ATOM 2020 C CA . LEU A 1 252 ? 11.609 23.703 11.594 1 98.62 252 LEU A CA 1
ATOM 2021 C C . LEU A 1 252 ? 12.133 23.797 13.023 1 98.62 252 LEU A C 1
ATOM 2023 O O . LEU A 1 252 ? 11.883 24.781 13.727 1 98.62 252 LEU A O 1
ATOM 2027 N N . VAL A 1 253 ? 12.797 22.703 13.391 1 98.5 253 VAL A N 1
ATOM 2028 C CA . VAL A 1 253 ? 13.391 22.625 14.719 1 98.5 253 VAL A CA 1
ATOM 2029 C C . VAL A 1 253 ? 14.914 22.516 14.602 1 98.5 253 VAL A C 1
ATOM 2031 O O . VAL A 1 253 ? 15.422 21.562 14 1 98.5 253 VAL A O 1
ATOM 2034 N N . ASP A 1 254 ? 15.57 23.469 15.172 1 98.25 254 ASP A N 1
ATOM 2035 C CA . ASP A 1 254 ? 17.031 23.375 15.242 1 98.25 254 ASP A CA 1
ATOM 2036 C C . ASP A 1 254 ? 17.469 22.812 16.594 1 98.25 254 ASP A C 1
ATOM 2038 O O . ASP A 1 254 ? 17.469 23.516 17.594 1 98.25 254 ASP A O 1
ATOM 2042 N N . LEU A 1 255 ? 17.812 21.531 16.562 1 98.38 255 LEU A N 1
ATOM 2043 C CA . LEU A 1 255 ? 18.312 20.859 17.75 1 98.38 255 LEU A CA 1
ATOM 2044 C C . LEU A 1 255 ? 19.812 21.078 17.922 1 98.38 255 LEU A C 1
ATOM 2046 O O . LEU A 1 255 ? 20.609 20.5 17.188 1 98.38 255 LEU A O 1
ATOM 2050 N N . LYS A 1 256 ? 20.172 21.859 18.938 1 97.5 256 LYS A N 1
ATOM 2051 C CA . LYS A 1 256 ? 21.578 22.219 19.141 1 97.5 256 LYS A CA 1
ATOM 2052 C C . LYS A 1 256 ? 22.344 21.094 19.844 1 97.5 256 LYS A C 1
ATOM 2054 O O . LYS A 1 256 ? 21.734 20.172 20.359 1 97.5 256 LYS A O 1
ATOM 2059 N N . GLY A 1 257 ? 23.594 21.234 19.781 1 97 257 GLY A N 1
ATOM 2060 C CA . GLY A 1 257 ? 24.469 20.234 20.359 1 97 257 GLY A CA 1
ATOM 2061 C C . GLY A 1 257 ? 24.219 20 21.828 1 97 257 GLY A C 1
ATOM 2062 O O . GLY A 1 257 ? 24.438 18.906 22.344 1 97 257 GLY A O 1
ATOM 2063 N N . ASP A 1 258 ? 23.734 21.016 22.531 1 95.44 258 ASP A N 1
ATOM 2064 C CA . ASP A 1 258 ? 23.531 20.906 23.969 1 95.44 258 ASP A CA 1
ATOM 2065 C C . ASP A 1 258 ? 22.125 20.422 24.297 1 95.44 258 ASP A C 1
ATOM 2067 O O . ASP A 1 258 ? 21.734 20.375 25.469 1 95.44 258 ASP A O 1
ATOM 2071 N N . GLY A 1 259 ? 21.359 20.219 23.219 1 95.69 259 GLY A N 1
ATOM 2072 C CA . GLY A 1 259 ? 20.016 19.688 23.422 1 95.69 259 GLY A CA 1
ATOM 2073 C C . GLY A 1 259 ? 18.953 20.766 23.391 1 95.69 259 GLY A C 1
ATOM 2074 O O . GLY A 1 259 ? 17.75 20.453 23.375 1 95.69 259 GLY A O 1
ATOM 2075 N N . SER A 1 260 ? 19.344 22.016 23.359 1 96.5 260 SER A N 1
ATOM 2076 C CA . SER A 1 260 ? 18.359 23.078 23.25 1 96.5 260 SER A CA 1
ATOM 2077 C C . SER A 1 260 ? 17.766 23.156 21.859 1 96.5 260 SER A C 1
ATOM 2079 O O . SER A 1 260 ? 18.375 22.688 20.891 1 96.5 260 SER A O 1
ATOM 2081 N N . VAL A 1 261 ? 16.531 23.734 21.766 1 97.44 261 VAL A N 1
ATOM 2082 C CA . VAL A 1 261 ? 15.852 23.766 20.469 1 97.44 261 VAL A CA 1
ATOM 2083 C C . VAL A 1 261 ? 15.492 25.219 20.125 1 97.44 261 VAL A C 1
ATOM 2085 O O . VAL A 1 261 ? 15.125 26 21 1 97.44 261 VAL A O 1
ATOM 2088 N N . VAL A 1 262 ? 15.641 25.516 18.922 1 96.75 262 VAL A N 1
ATOM 2089 C CA . VAL A 1 262 ? 15.18 26.781 18.344 1 96.75 262 VAL A CA 1
ATOM 2090 C C . VAL A 1 262 ? 14.156 26.5 17.25 1 96.75 262 VAL A C 1
ATOM 2092 O O . VAL A 1 262 ? 14.406 25.703 16.344 1 96.75 262 VAL A O 1
ATOM 2095 N N . MET A 1 263 ? 13.062 27.203 17.391 1 96.75 263 MET A N 1
ATOM 2096 C CA . MET A 1 263 ? 11.977 26.969 16.438 1 96.75 263 MET A CA 1
ATOM 2097 C C . MET A 1 263 ? 11.992 28.016 15.328 1 96.75 263 MET A C 1
ATOM 2099 O O . MET A 1 263 ? 12.273 29.188 15.578 1 96.75 263 MET A O 1
ATOM 2103 N N . GLU A 1 264 ? 11.75 27.562 14.172 1 97.81 264 GLU A N 1
ATOM 2104 C CA . GLU A 1 264 ? 11.5 28.422 13.016 1 97.81 264 GLU A CA 1
ATOM 2105 C C . GLU A 1 264 ? 10.211 28.031 12.297 1 97.81 264 GLU A C 1
ATOM 2107 O O . GLU A 1 264 ? 10.016 26.859 11.969 1 97.81 264 GLU A O 1
ATOM 2112 N N . GLU A 1 265 ? 9.367 29.031 12.141 1 98.19 265 GLU A N 1
ATOM 2113 C CA . GLU A 1 265 ? 8.086 28.797 11.469 1 98.19 265 GLU A CA 1
ATOM 2114 C C . GLU A 1 265 ? 8.039 29.5 10.117 1 98.19 265 GLU A C 1
ATOM 2116 O O . GLU A 1 265 ? 8.297 30.703 10.031 1 98.19 265 GLU A O 1
ATOM 2121 N N . VAL A 1 266 ? 7.777 28.75 9.109 1 98.5 266 VAL A N 1
ATOM 2122 C CA . VAL A 1 266 ? 7.578 29.312 7.777 1 98.5 266 VAL A CA 1
ATOM 2123 C C . VAL A 1 266 ? 6.094 29.25 7.41 1 98.5 266 VAL A C 1
ATOM 2125 O O . VAL A 1 266 ? 5.516 28.172 7.289 1 98.5 266 VAL A O 1
ATOM 2128 N N . PRO A 1 267 ? 5.516 30.391 7.219 1 98.31 267 PRO A N 1
ATOM 2129 C CA . PRO A 1 267 ? 4.09 30.375 6.879 1 98.31 267 PRO A CA 1
ATOM 2130 C C . PRO A 1 267 ? 3.801 29.656 5.562 1 98.31 267 PRO A C 1
ATOM 2132 O O . PRO A 1 267 ? 4.578 29.781 4.609 1 98.31 267 PRO A O 1
ATOM 2135 N N . VAL A 1 268 ? 2.758 28.906 5.586 1 98.31 268 VAL A N 1
ATOM 2136 C CA . VAL A 1 268 ? 2.316 28.25 4.359 1 98.31 268 VAL A CA 1
ATOM 2137 C C . VAL A 1 268 ? 1.516 29.234 3.506 1 98.31 268 VAL A C 1
ATOM 2139 O O . VAL A 1 268 ? 0.64 29.938 4.016 1 98.31 268 VAL A O 1
ATOM 2142 N N . GLU A 1 269 ? 1.85 29.312 2.277 1 96.81 269 GLU A N 1
ATOM 2143 C CA . GLU A 1 269 ? 1.062 30.109 1.338 1 96.81 269 GLU A CA 1
ATOM 2144 C C . GLU A 1 269 ? -0.066 29.281 0.729 1 96.81 269 GLU A C 1
ATOM 2146 O O . GLU A 1 269 ? 0.183 28.375 -0.072 1 96.81 269 GLU A O 1
ATOM 2151 N N . LEU A 1 270 ? -1.203 29.656 1.085 1 95.94 270 LEU A N 1
ATOM 2152 C CA . LEU A 1 270 ? -2.359 28.938 0.573 1 95.94 270 LEU A CA 1
ATOM 2153 C C . LEU A 1 270 ? -2.908 29.594 -0.684 1 95.94 270 LEU A C 1
ATOM 2155 O O . LEU A 1 270 ? -3.24 30.781 -0.666 1 95.94 270 LEU A O 1
ATOM 2159 N N . GLU A 1 271 ? -2.986 28.875 -1.755 1 93.75 271 GLU A N 1
ATOM 2160 C CA . GLU A 1 271 ? -3.596 29.406 -2.973 1 93.75 271 GLU A CA 1
ATOM 2161 C C . GLU A 1 271 ? -5.09 29.656 -2.777 1 93.75 271 GLU A C 1
ATOM 2163 O O . GLU A 1 271 ? -5.621 30.656 -3.27 1 93.75 271 GLU A O 1
ATOM 2168 N N . LYS A 1 272 ? -5.734 28.797 -2.129 1 96.19 272 LYS A N 1
ATOM 2169 C CA . LYS A 1 272 ? -7.137 28.906 -1.738 1 96.19 272 LYS A CA 1
ATOM 2170 C C . LYS A 1 272 ? -7.301 28.766 -0.229 1 96.19 272 LYS A C 1
ATOM 2172 O O . LYS A 1 272 ? -6.902 27.75 0.346 1 96.19 272 LYS A O 1
ATOM 2177 N N . ASN A 1 273 ? -7.934 29.719 0.338 1 96.38 273 ASN A N 1
ATOM 2178 C CA . ASN A 1 273 ? -8.18 29.688 1.775 1 96.38 273 ASN A CA 1
ATOM 2179 C C . ASN A 1 273 ? -9.562 29.125 2.092 1 96.38 273 ASN A C 1
ATOM 2181 O O . ASN A 1 273 ? -10.391 28.953 1.193 1 96.38 273 ASN A O 1
ATOM 2185 N N . VAL A 1 274 ? -9.688 28.766 3.367 1 96.88 274 VAL A N 1
ATOM 2186 C CA . VAL A 1 274 ? -10.992 28.375 3.887 1 96.88 274 VAL A CA 1
ATOM 2187 C C . VAL A 1 274 ? -11.594 29.516 4.703 1 96.88 274 VAL A C 1
ATOM 2189 O O . VAL A 1 274 ? -10.977 29.984 5.66 1 96.88 274 VAL A O 1
ATOM 2192 N N . ARG A 1 275 ? -12.773 29.938 4.281 1 95.44 275 ARG A N 1
ATOM 2193 C CA . ARG A 1 275 ? -13.312 31.078 5.023 1 95.44 275 ARG A CA 1
ATOM 2194 C C . ARG A 1 275 ? -14.836 31.062 5.035 1 95.44 275 ARG A C 1
ATOM 2196 O O . ARG A 1 275 ? -15.461 30.344 4.25 1 95.44 275 ARG A O 1
ATOM 2203 N N . THR A 1 276 ? -15.359 31.812 5.961 1 96.5 276 THR A N 1
ATOM 2204 C CA . THR A 1 276 ? -16.797 31.984 6.137 1 96.5 276 THR A CA 1
ATOM 2205 C C . THR A 1 276 ? -17.219 33.406 5.781 1 96.5 276 THR A C 1
ATOM 2207 O O . THR A 1 276 ? -16.562 34.375 6.172 1 96.5 276 THR A O 1
ATOM 2210 N N . ILE A 1 277 ? -18.266 33.531 4.965 1 96.62 277 ILE A N 1
ATOM 2211 C CA . ILE A 1 277 ? -18.891 34.812 4.648 1 96.62 277 ILE A CA 1
ATOM 2212 C C . ILE A 1 277 ? -20.281 34.875 5.258 1 96.62 277 ILE A C 1
ATOM 2214 O O . ILE A 1 277 ? -21.125 34.031 4.98 1 96.62 277 ILE A O 1
ATOM 2218 N N . GLU A 1 278 ? -20.438 35.844 6.07 1 95.88 278 GLU A N 1
ATOM 2219 C CA . GLU A 1 278 ? -21.719 36.062 6.73 1 95.88 278 GLU A CA 1
ATOM 2220 C C . GLU A 1 278 ? -22.406 37.312 6.238 1 95.88 278 GLU A C 1
ATOM 2222 O O . GLU A 1 278 ? -21.75 38.344 5.996 1 95.88 278 GLU A O 1
ATOM 2227 N N . GLY A 1 279 ? -23.781 37.25 6.066 1 95.56 279 GLY A N 1
ATOM 2228 C CA . GLY A 1 279 ? -24.547 38.406 5.668 1 95.56 279 GLY A CA 1
ATOM 2229 C C . GLY A 1 279 ? -25.812 38.062 4.902 1 95.56 279 GLY A C 1
ATOM 2230 O O . GLY A 1 279 ? -26.203 36.906 4.828 1 95.56 279 GLY A O 1
ATOM 2231 N N . ARG A 1 280 ? -26.438 39.156 4.473 1 95.62 280 ARG A N 1
ATOM 2232 C CA . ARG A 1 280 ? -27.609 38.969 3.621 1 95.62 280 ARG A CA 1
ATOM 2233 C C . ARG A 1 280 ? -27.203 38.562 2.209 1 95.62 280 ARG A C 1
ATOM 2235 O O . ARG A 1 280 ? -26.203 39.062 1.687 1 95.62 280 ARG A O 1
ATOM 2242 N N . PHE A 1 281 ? -28.031 37.719 1.647 1 96.38 281 PHE A N 1
ATOM 2243 C CA . PHE A 1 281 ? -27.75 37.156 0.325 1 96.38 281 PHE A CA 1
ATOM 2244 C C . PHE A 1 281 ? -27.469 38.281 -0.673 1 96.38 281 PHE A C 1
ATOM 2246 O O . PHE A 1 281 ? -26.469 38.25 -1.389 1 96.38 281 PHE A O 1
ATOM 2253 N N . GLU A 1 282 ? -28.328 39.281 -0.649 1 95 282 GLU A N 1
ATOM 2254 C CA . GLU A 1 282 ? -28.219 40.375 -1.618 1 95 282 GLU A CA 1
ATOM 2255 C C . GLU A 1 282 ? -26.922 41.156 -1.417 1 95 282 GLU A C 1
ATOM 2257 O O . GLU A 1 282 ? -26.281 41.594 -2.387 1 95 282 GLU A O 1
ATOM 2262 N N . ASP A 1 283 ? -26.609 41.375 -0.184 1 95.88 283 ASP A N 1
ATOM 2263 C CA . ASP A 1 283 ? -25.375 42.094 0.132 1 95.88 283 ASP A CA 1
ATOM 2264 C C . ASP A 1 283 ? -24.141 41.312 -0.33 1 95.88 283 ASP A C 1
ATOM 2266 O O . ASP A 1 283 ? -23.203 41.906 -0.87 1 95.88 283 ASP A O 1
ATOM 2270 N N . ILE A 1 284 ? -24.141 40 -0.09 1 96.5 284 ILE A N 1
ATOM 2271 C CA . ILE A 1 284 ? -23.031 39.125 -0.481 1 96.5 284 ILE A CA 1
ATOM 2272 C C . ILE A 1 284 ? -22.875 39.125 -1.999 1 96.5 284 ILE A C 1
ATOM 2274 O O . ILE A 1 284 ? -21.75 39.25 -2.514 1 96.5 284 ILE A O 1
ATOM 2278 N N . MET A 1 285 ? -23.969 39.125 -2.707 1 95.06 285 MET A N 1
ATOM 2279 C CA . MET A 1 285 ? -23.953 39.094 -4.168 1 95.06 285 MET A CA 1
ATOM 2280 C C . MET A 1 285 ? -23.406 40.406 -4.727 1 95.06 285 MET A C 1
ATOM 2282 O O . MET A 1 285 ? -22.641 40.406 -5.703 1 95.06 285 MET A O 1
ATOM 2286 N N . GLU A 1 286 ? -23.766 41.438 -4.086 1 94.06 286 GLU A N 1
ATOM 2287 C CA . GLU A 1 286 ? -23.297 42.75 -4.531 1 94.06 286 GLU A CA 1
ATOM 2288 C C . GLU A 1 286 ? -21.797 42.906 -4.352 1 94.06 286 GLU A C 1
ATOM 2290 O O . GLU A 1 286 ? -21.125 43.562 -5.168 1 94.06 286 GLU A O 1
ATOM 2295 N N . GLN A 1 287 ? -21.312 42.312 -3.334 1 94.19 287 GLN A N 1
ATOM 2296 C CA . GLN A 1 287 ? -19.891 42.469 -2.99 1 94.19 287 GLN A CA 1
ATOM 2297 C C . GLN A 1 287 ? -19.047 41.375 -3.674 1 94.19 287 GLN A C 1
ATOM 2299 O O . GLN A 1 287 ? -17.828 41.469 -3.693 1 94.19 287 GLN A O 1
ATOM 2304 N N . ALA A 1 288 ? -19.703 40.406 -4.25 1 93.81 288 ALA A N 1
ATOM 2305 C CA . ALA A 1 288 ? -19.047 39.219 -4.77 1 93.81 288 ALA A CA 1
ATOM 2306 C C . ALA A 1 288 ? -18.031 39.562 -5.859 1 93.81 288 ALA A C 1
ATOM 2308 O O . ALA A 1 288 ? -16.938 39.031 -5.902 1 93.81 288 ALA A O 1
ATOM 2309 N N . LEU A 1 289 ? -18.328 40.531 -6.676 1 89.88 289 LEU A N 1
ATOM 2310 C CA . LEU A 1 289 ? -17.484 40.875 -7.805 1 89.88 289 LEU A CA 1
ATOM 2311 C C . LEU A 1 289 ? -16.219 41.562 -7.332 1 89.88 289 LEU A C 1
ATOM 2313 O O . LEU A 1 289 ? -15.18 41.5 -8.008 1 89.88 289 LEU A O 1
ATOM 2317 N N . GLU A 1 290 ? -16.312 42.188 -6.219 1 93.75 290 GLU A N 1
ATOM 2318 C CA . GLU A 1 290 ? -15.156 42.906 -5.707 1 93.75 290 GLU A CA 1
ATOM 2319 C C . GLU A 1 290 ? -14.273 42.031 -4.84 1 93.75 290 GLU A C 1
ATOM 2321 O O . GLU A 1 290 ? -13.164 42.406 -4.477 1 93.75 290 GLU A O 1
ATOM 2326 N N . ASP A 1 291 ? -14.781 40.875 -4.566 1 94.19 291 ASP A N 1
ATOM 2327 C CA . ASP A 1 291 ? -14.008 39.969 -3.742 1 94.19 291 ASP A CA 1
ATOM 2328 C C . ASP A 1 291 ? -12.859 39.344 -4.535 1 94.19 291 ASP A C 1
ATOM 2330 O O . ASP A 1 291 ? -13.078 38.625 -5.5 1 94.19 291 ASP A O 1
ATOM 2334 N N . LEU A 1 292 ? -11.609 39.531 -4.152 1 93.56 292 LEU A N 1
ATOM 2335 C CA . LEU A 1 292 ? -10.422 39.094 -4.867 1 93.56 292 LEU A CA 1
ATOM 2336 C C . LEU A 1 292 ? -10.133 37.625 -4.57 1 93.56 292 LEU A C 1
ATOM 2338 O O . LEU A 1 292 ? -9.258 37.031 -5.195 1 93.56 292 LEU A O 1
ATOM 2342 N N . HIS A 1 293 ? -10.875 36.906 -3.678 1 95.75 293 HIS A N 1
ATOM 2343 C CA . HIS A 1 293 ? -10.609 35.562 -3.254 1 95.75 293 HIS A CA 1
ATOM 2344 C C . HIS A 1 293 ? -11.828 34.656 -3.5 1 95.75 293 HIS A C 1
ATOM 2346 O O . HIS A 1 293 ? -12.203 33.875 -2.637 1 95.75 293 HIS A O 1
ATOM 2352 N N . ARG A 1 294 ? -12.375 34.781 -4.637 1 95.12 294 ARG A N 1
ATOM 2353 C CA . ARG A 1 294 ? -13.594 34.062 -4.977 1 95.12 294 ARG A CA 1
ATOM 2354 C C . ARG A 1 294 ? -13.32 32.594 -5.141 1 95.12 294 ARG A C 1
ATOM 2356 O O . ARG A 1 294 ? -14.25 31.766 -5.094 1 95.12 294 ARG A O 1
ATOM 2363 N N . GLU A 1 295 ? -12.055 32.281 -5.316 1 95.5 295 GLU A N 1
ATOM 2364 C CA . GLU A 1 295 ? -11.703 30.875 -5.543 1 95.5 295 GLU A CA 1
ATOM 2365 C C . GLU A 1 295 ? -11.5 30.125 -4.223 1 95.5 295 GLU A C 1
ATOM 2367 O O . GLU A 1 295 ? -11.297 28.922 -4.215 1 95.5 295 GLU A O 1
ATOM 2372 N N . ASP A 1 296 ? -11.594 30.859 -3.115 1 97.12 296 ASP A N 1
ATOM 2373 C CA . ASP A 1 296 ? -11.461 30.234 -1.803 1 97.12 296 ASP A CA 1
ATOM 2374 C C . ASP A 1 296 ? -12.57 29.219 -1.557 1 97.12 296 ASP A C 1
ATOM 2376 O O . ASP A 1 296 ? -13.578 29.219 -2.264 1 97.12 296 ASP A O 1
ATOM 2380 N N . PHE A 1 297 ? -12.289 28.312 -0.636 1 97.56 297 PHE A N 1
ATOM 2381 C CA . PHE A 1 297 ? -13.344 27.453 -0.125 1 97.56 297 PHE A CA 1
ATOM 2382 C C . PHE A 1 297 ? -14.211 28.203 0.878 1 97.56 297 PHE A C 1
ATOM 2384 O O . PHE A 1 297 ? -13.75 28.547 1.966 1 97.56 297 PHE A O 1
ATOM 2391 N N . VAL A 1 298 ? -15.539 28.344 0.538 1 97.31 298 VAL A N 1
ATOM 2392 C CA . VAL A 1 298 ? -16.312 29.312 1.312 1 97.31 298 VAL A CA 1
ATOM 2393 C C . VAL A 1 298 ? -17.547 28.625 1.887 1 97.31 298 VAL A C 1
ATOM 2395 O O . VAL A 1 298 ? -18.234 27.859 1.191 1 97.31 298 VAL A O 1
ATOM 2398 N N . ARG A 1 299 ? -17.75 28.875 3.109 1 96.75 299 ARG A N 1
ATOM 2399 C CA . ARG A 1 299 ? -19.047 28.625 3.76 1 96.75 299 ARG A CA 1
ATOM 2400 C C . ARG A 1 299 ? -19.828 29.922 3.908 1 96.75 299 ARG A C 1
ATOM 2402 O O . ARG A 1 299 ? -19.281 30.953 4.328 1 96.75 299 ARG A O 1
ATOM 2409 N N . PHE A 1 300 ? -21.172 29.844 3.516 1 96.31 300 PHE A N 1
ATOM 2410 C CA . PHE A 1 300 ? -22.031 31.016 3.635 1 96.31 300 PHE A CA 1
ATOM 2411 C C . PHE A 1 300 ? -23.016 30.844 4.785 1 96.31 300 PHE A C 1
ATOM 2413 O O . PHE A 1 300 ? -23.641 29.797 4.926 1 96.31 300 PHE A O 1
ATOM 2420 N N . ILE A 1 301 ? -23.031 31.828 5.586 1 95.56 301 ILE A N 1
ATOM 2421 C CA . ILE A 1 301 ? -24.047 31.922 6.625 1 95.56 301 ILE A CA 1
ATOM 2422 C C . ILE A 1 301 ? -24.953 33.094 6.348 1 95.56 301 ILE A C 1
ATOM 2424 O O . ILE A 1 301 ? -24.594 34.25 6.621 1 95.56 301 ILE A O 1
ATOM 2428 N N . LEU A 1 302 ? -26.188 32.75 5.879 1 95.44 302 LEU A N 1
ATOM 2429 C CA . LEU A 1 302 ? -27.094 33.812 5.434 1 95.44 302 LEU A CA 1
ATOM 2430 C C . LEU A 1 302 ? -27.969 34.281 6.59 1 95.44 302 LEU A C 1
ATOM 2432 O O . LEU A 1 302 ? -28.453 33.5 7.387 1 95.44 302 LEU A O 1
ATOM 2436 N N . GLU A 1 303 ? -28.125 35.562 6.652 1 93.62 303 GLU A N 1
ATOM 2437 C CA . GLU A 1 303 ? -28.922 36.188 7.695 1 93.62 303 GLU A CA 1
ATOM 2438 C C . GLU A 1 303 ? -30.344 36.469 7.207 1 93.62 303 GLU A C 1
ATOM 2440 O O . GLU A 1 303 ? -31.141 37.062 7.926 1 93.62 303 GLU A O 1
ATOM 2445 N N . ASP A 1 304 ? -30.688 36.031 6.094 1 91.69 304 ASP A N 1
ATOM 2446 C CA . ASP A 1 304 ? -32 36.219 5.523 1 91.69 304 ASP A CA 1
ATOM 2447 C C . ASP A 1 304 ? -33.062 35.531 6.387 1 91.69 304 ASP A C 1
ATOM 2449 O O . ASP A 1 304 ? -32.812 34.469 6.98 1 91.69 304 ASP A O 1
ATOM 2453 N N . GLU A 1 305 ? -34.188 36.156 6.406 1 88.44 305 GLU A N 1
ATOM 2454 C CA . GLU A 1 305 ? -35.281 35.625 7.223 1 88.44 305 GLU A CA 1
ATOM 2455 C C . GLU A 1 305 ? -36.031 34.5 6.508 1 88.44 305 GLU A C 1
ATOM 2457 O O . GLU A 1 305 ? -36.719 33.719 7.145 1 88.44 305 GLU A O 1
ATOM 2462 N N . ASP A 1 306 ? -35.906 34.469 5.172 1 86.06 306 ASP A N 1
ATOM 2463 C CA . ASP A 1 306 ? -36.5 33.438 4.359 1 86.06 306 ASP A CA 1
ATOM 2464 C C . ASP A 1 306 ? -35.469 32.719 3.482 1 86.06 306 ASP A C 1
ATOM 2466 O O . ASP A 1 306 ? -34.375 33.25 3.27 1 86.06 306 ASP A O 1
ATOM 2470 N N . MET A 1 307 ? -35.906 31.531 3.057 1 90.44 307 MET A N 1
ATOM 2471 C CA . MET A 1 307 ? -35.062 30.797 2.127 1 90.44 307 MET A CA 1
ATOM 2472 C C . MET A 1 307 ? -34.906 31.547 0.807 1 90.44 307 MET A C 1
ATOM 2474 O O . MET A 1 307 ? -35.906 32.094 0.287 1 90.44 307 MET A O 1
ATOM 2478 N N . VAL A 1 308 ? -33.719 31.734 0.409 1 93.06 308 VAL A N 1
ATOM 2479 C CA . VAL A 1 308 ? -33.469 32.344 -0.881 1 93.06 308 VAL A CA 1
ATOM 2480 C C . VAL A 1 308 ? -33.469 31.297 -1.983 1 93.06 308 VAL A C 1
ATOM 2482 O O . VAL A 1 308 ? -32.75 30.312 -1.916 1 93.06 308 VAL A O 1
ATOM 2485 N N . PRO A 1 309 ? -34.281 31.5 -2.955 1 93.12 309 PRO A N 1
ATOM 2486 C CA . PRO A 1 309 ? -34.344 30.5 -4.027 1 93.12 309 PRO A CA 1
ATOM 2487 C C . PRO A 1 309 ? -33 30.312 -4.742 1 93.12 309 PRO A C 1
ATOM 2489 O O . PRO A 1 309 ? -32.406 31.281 -5.191 1 93.12 309 PRO A O 1
ATOM 2492 N N . ASP A 1 310 ? -32.531 29.094 -4.828 1 94.69 310 ASP A N 1
ATOM 2493 C CA . ASP A 1 310 ? -31.328 28.656 -5.523 1 94.69 310 ASP A CA 1
ATOM 2494 C C . ASP A 1 310 ? -30.094 29.438 -5.047 1 94.69 310 ASP A C 1
ATOM 2496 O O . ASP A 1 310 ? -29.266 29.844 -5.852 1 94.69 310 ASP A O 1
ATOM 2500 N N . ALA A 1 311 ? -30.141 29.75 -3.82 1 94.44 311 ALA A N 1
ATOM 2501 C CA . ALA A 1 311 ? -29.062 30.547 -3.25 1 94.44 311 ALA A CA 1
ATOM 2502 C C . ALA A 1 311 ? -27.703 29.938 -3.576 1 94.44 311 ALA A C 1
ATOM 2504 O O . ALA A 1 311 ? -26.797 30.641 -4.039 1 94.44 311 ALA A O 1
ATOM 2505 N N . MET A 1 312 ? -27.5 28.656 -3.381 1 95.06 312 MET A N 1
ATOM 2506 C CA . MET A 1 312 ? -26.219 28 -3.609 1 95.06 312 MET A CA 1
ATOM 2507 C C . MET A 1 312 ? -25.812 28.109 -5.07 1 95.06 312 MET A C 1
ATOM 2509 O O . MET A 1 312 ? -24.656 28.422 -5.375 1 95.06 312 MET A O 1
ATOM 2513 N N . GLY A 1 313 ? -26.703 27.844 -5.953 1 95.56 313 GLY A N 1
ATOM 2514 C CA . GLY A 1 313 ? -26.422 27.953 -7.371 1 95.56 313 GLY A CA 1
ATOM 2515 C C . GLY A 1 313 ? -25.984 29.359 -7.773 1 95.56 313 GLY A C 1
ATOM 2516 O O . GLY A 1 313 ? -25.031 29.516 -8.539 1 95.56 313 GLY A O 1
ATOM 2517 N N . ARG A 1 314 ? -26.703 30.297 -7.254 1 95.62 314 ARG A N 1
ATOM 2518 C CA . ARG A 1 314 ? -26.391 31.688 -7.555 1 95.62 314 ARG A CA 1
ATOM 2519 C C . ARG A 1 314 ? -25.047 32.094 -6.949 1 95.62 314 ARG A C 1
ATOM 2521 O O . ARG A 1 314 ? -24.266 32.812 -7.59 1 95.62 314 ARG A O 1
ATOM 2528 N N . LEU A 1 315 ? -24.812 31.656 -5.781 1 96.31 315 LEU A N 1
ATOM 2529 C CA . LEU A 1 315 ? -23.547 31.953 -5.141 1 96.31 315 LEU A CA 1
ATOM 2530 C C . LEU A 1 315 ? -22.391 31.312 -5.91 1 96.31 315 LEU A C 1
ATOM 2532 O O . LEU A 1 315 ? -21.328 31.922 -6.062 1 96.31 315 LEU A O 1
ATOM 2536 N N . LYS A 1 316 ? -22.547 30.094 -6.438 1 95.94 316 LYS A N 1
ATOM 2537 C CA . LYS A 1 316 ? -21.516 29.344 -7.129 1 95.94 316 LYS A CA 1
ATOM 2538 C C . LYS A 1 316 ? -21.109 30.016 -8.43 1 95.94 316 LYS A C 1
ATOM 2540 O O . LYS A 1 316 ? -20.031 29.766 -8.961 1 95.94 316 LYS A O 1
ATOM 2545 N N . GLN A 1 317 ? -21.938 30.859 -8.945 1 95.5 317 GLN A N 1
ATOM 2546 C CA . GLN A 1 317 ? -21.578 31.609 -10.141 1 95.5 317 GLN A CA 1
ATOM 2547 C C . GLN A 1 317 ? -20.422 32.562 -9.859 1 95.5 317 GLN A C 1
ATOM 2549 O O . GLN A 1 317 ? -19.641 32.875 -10.758 1 95.5 317 GLN A O 1
ATOM 2554 N N . TYR A 1 318 ? -20.375 33.031 -8.633 1 95.44 318 TYR A N 1
ATOM 2555 C CA . TYR A 1 318 ? -19.328 33.969 -8.242 1 95.44 318 TYR A CA 1
ATOM 2556 C C . TYR A 1 318 ? -18.266 33.281 -7.395 1 95.44 318 TYR A C 1
ATOM 2558 O O . TYR A 1 318 ? -17.109 33.719 -7.387 1 95.44 318 TYR A O 1
ATOM 2566 N N . TYR A 1 319 ? -18.641 32.344 -6.695 1 96.88 319 TYR A N 1
ATOM 2567 C CA . TYR A 1 319 ? -17.766 31.562 -5.84 1 96.88 319 TYR A CA 1
ATOM 2568 C C . TYR A 1 319 ? -17.797 30.094 -6.242 1 96.88 319 TYR A C 1
ATOM 2570 O O . TYR A 1 319 ? -18.484 29.281 -5.621 1 96.88 319 TYR A O 1
ATOM 2578 N N . PRO A 1 320 ? -16.953 29.719 -7.109 1 95.75 320 PRO A N 1
ATOM 2579 C CA . PRO A 1 320 ? -17.016 28.359 -7.656 1 95.75 320 PRO A CA 1
ATOM 2580 C C . PRO A 1 320 ? -16.781 27.297 -6.594 1 95.75 320 PRO A C 1
ATOM 2582 O O . PRO A 1 320 ? -17.234 26.156 -6.762 1 95.75 320 PRO A O 1
ATOM 2585 N N . ASN A 1 321 ? -16.141 27.625 -5.473 1 96.88 321 ASN A N 1
ATOM 2586 C CA . ASN A 1 321 ? -15.859 26.656 -4.418 1 96.88 321 ASN A CA 1
ATOM 2587 C C . ASN A 1 321 ? -16.719 26.906 -3.18 1 96.88 321 ASN A C 1
ATOM 2589 O O . ASN A 1 321 ? -16.25 26.75 -2.051 1 96.88 321 ASN A O 1
ATOM 2593 N N . ALA A 1 322 ? -17.938 27.391 -3.438 1 96.12 322 ALA A N 1
ATOM 2594 C CA . ALA A 1 322 ? -18.906 27.438 -2.346 1 96.12 322 ALA A CA 1
ATOM 2595 C C . ALA A 1 322 ? -19.203 26.047 -1.821 1 96.12 322 ALA A C 1
ATOM 2597 O O . ALA A 1 322 ? -19.641 25.172 -2.578 1 96.12 322 ALA A O 1
ATOM 2598 N N . MET A 1 323 ? -19 25.891 -0.5 1 94.19 323 MET A N 1
ATOM 2599 C CA . MET A 1 323 ? -19 24.547 0.047 1 94.19 323 MET A CA 1
ATOM 2600 C C . MET A 1 323 ? -20.25 24.297 0.885 1 94.19 323 MET A C 1
ATOM 2602 O O . MET A 1 323 ? -20.75 23.172 0.945 1 94.19 323 MET A O 1
ATOM 2606 N N . GLU A 1 324 ? -20.656 25.266 1.564 1 93.19 324 GLU A N 1
ATOM 2607 C CA . GLU A 1 324 ? -21.734 25.125 2.527 1 93.19 324 GLU A CA 1
ATOM 2608 C C . GLU A 1 324 ? -22.578 26.391 2.613 1 93.19 324 GLU A C 1
ATOM 2610 O O . GLU A 1 324 ? -22.047 27.5 2.475 1 93.19 324 GLU A O 1
ATOM 2615 N N . LEU A 1 325 ? -23.922 26.141 2.73 1 94.25 325 LEU A N 1
ATOM 2616 C CA . LEU A 1 325 ? -24.875 27.234 2.912 1 94.25 325 LEU A CA 1
ATOM 2617 C C . LEU A 1 325 ? -25.734 27 4.141 1 94.25 325 LEU A C 1
ATOM 2619 O O . LEU A 1 325 ? -26.375 25.953 4.27 1 94.25 325 LEU A O 1
ATOM 2623 N N . ARG A 1 326 ? -25.641 27.953 5.012 1 91.88 326 ARG A N 1
ATOM 2624 C CA . ARG A 1 326 ? -26.453 27.891 6.223 1 91.88 326 ARG A CA 1
ATOM 2625 C C . ARG A 1 326 ? -27.25 29.172 6.402 1 91.88 326 ARG A C 1
ATOM 2627 O O . ARG A 1 326 ? -26.875 30.234 5.887 1 91.88 326 ARG A O 1
ATOM 2634 N N . TYR A 1 327 ? -28.469 28.984 7.059 1 90.81 327 TYR A N 1
ATOM 2635 C CA . TYR A 1 327 ? -29.297 30.125 7.422 1 90.81 327 TYR A CA 1
ATOM 2636 C C . TYR A 1 327 ? -29.328 30.328 8.93 1 90.81 327 TYR A C 1
ATOM 2638 O O . TYR A 1 327 ? -29.484 29.375 9.688 1 90.81 327 TYR A O 1
ATOM 2646 N N . VAL A 1 328 ? -29.156 31.531 9.391 1 85.06 328 VAL A N 1
ATOM 2647 C CA . VAL A 1 328 ? -29.125 31.844 10.82 1 85.06 328 VAL A CA 1
ATOM 2648 C C . VAL A 1 328 ? -30.438 31.438 11.469 1 85.06 328 VAL A C 1
ATOM 2650 O O . VAL A 1 328 ? -30.453 30.875 12.57 1 85.06 328 VAL A O 1
ATOM 2653 N N . PHE A 1 329 ? -31.578 31.797 10.766 1 74.56 329 PHE A N 1
ATOM 2654 C CA . PHE A 1 329 ? -32.875 31.531 11.375 1 74.56 329 PHE A CA 1
ATOM 2655 C C . PHE A 1 329 ? -33.125 30.031 11.531 1 74.56 329 PHE A C 1
ATOM 2657 O O . PHE A 1 329 ? -33.844 29.594 12.422 1 74.56 329 PHE A O 1
ATOM 2664 N N . ARG A 1 330 ? -32.562 29.203 10.695 1 66.94 330 ARG A N 1
ATOM 2665 C CA . ARG A 1 330 ? -32.75 27.766 10.828 1 66.94 330 ARG A CA 1
ATOM 2666 C C . ARG A 1 330 ? -31.891 27.219 11.977 1 66.94 330 ARG A C 1
ATOM 2668 O O . ARG A 1 330 ? -32.281 26.266 12.648 1 66.94 330 ARG A O 1
ATOM 2675 N N . GLU A 1 331 ? -30.828 27.797 12.164 1 61.19 331 GLU A N 1
ATOM 2676 C CA . GLU A 1 331 ? -29.969 27.375 13.258 1 61.19 331 GLU A CA 1
ATOM 2677 C C . GLU A 1 331 ? -30.578 27.719 14.617 1 61.19 331 GLU A C 1
ATOM 2679 O O . GLU A 1 331 ? -30.469 26.953 15.562 1 61.19 331 GLU A O 1
ATOM 2684 N N . LYS A 1 332 ? -31.281 28.859 14.672 1 55.78 332 LYS A N 1
ATOM 2685 C CA . LYS A 1 332 ? -32 29.25 15.875 1 55.78 332 LYS A CA 1
ATOM 2686 C C . LYS A 1 332 ? -33.188 28.328 16.125 1 55.78 332 LYS A C 1
ATOM 2688 O O . LYS A 1 332 ? -33.469 27.953 17.266 1 55.78 332 LYS A O 1
ATOM 2693 N N . GLU A 1 333 ? -33.812 28.016 15.039 1 53 333 GLU A N 1
ATOM 2694 C CA . GLU A 1 333 ? -34.969 27.109 15.188 1 53 333 GLU A CA 1
ATOM 2695 C C . GLU A 1 333 ? -34.5 25.734 15.672 1 53 333 GLU A C 1
ATOM 2697 O O . GLU A 1 333 ? -35.156 25.125 16.531 1 53 333 GLU A O 1
ATOM 2702 N N . ILE A 1 334 ? -33.406 25.328 15.117 1 51.25 334 ILE A N 1
ATOM 2703 C CA . ILE A 1 334 ? -32.906 24.016 15.516 1 51.25 334 ILE A CA 1
ATOM 2704 C C . ILE A 1 334 ? -32.438 24.078 16.969 1 51.25 334 ILE A C 1
ATOM 2706 O O . ILE A 1 334 ? -32.719 23.156 17.75 1 51.25 334 ILE A O 1
ATOM 2710 N N . SER A 1 335 ? -31.75 25.156 17.297 1 49.47 335 SER A N 1
ATOM 2711 C CA . SER A 1 335 ? -31.281 25.344 18.672 1 49.47 335 SER A CA 1
ATOM 2712 C C . SER A 1 335 ? -32.469 25.453 19.641 1 49.47 335 SER A C 1
ATOM 2714 O O . SER A 1 335 ? -32.406 24.906 20.75 1 49.47 335 SER A O 1
ATOM 2716 N N . GLN A 1 336 ? -33.469 26.156 19.266 1 48.44 336 GLN A N 1
ATOM 2717 C CA . GLN A 1 336 ? -34.656 26.297 20.094 1 48.44 336 GLN A CA 1
ATOM 2718 C C . GLN A 1 336 ? -35.375 24.969 20.234 1 48.44 336 GLN A C 1
ATOM 2720 O O . GLN A 1 336 ? -35.875 24.641 21.312 1 48.44 336 GLN A O 1
ATOM 2725 N N . ILE A 1 337 ? -35.344 24.297 19.156 1 46.16 337 ILE A N 1
ATOM 2726 C CA . ILE A 1 337 ? -35.938 22.969 19.203 1 46.16 337 ILE A CA 1
ATOM 2727 C C . ILE A 1 337 ? -35.094 22.062 20.109 1 46.16 337 ILE A C 1
ATOM 2729 O O . ILE A 1 337 ? -35.625 21.344 20.938 1 46.16 337 ILE A O 1
ATOM 2733 N N . LEU A 1 338 ? -33.812 22.203 19.891 1 47.41 338 LEU A N 1
ATOM 2734 C CA . LEU A 1 338 ? -32.906 21.391 20.719 1 47.41 338 LEU A CA 1
ATOM 2735 C C . LEU A 1 338 ? -32.938 21.844 22.172 1 47.41 338 LEU A C 1
ATOM 2737 O O . LEU A 1 338 ? -32.875 21.031 23.078 1 47.41 338 LEU A O 1
ATOM 2741 N N . SER A 1 339 ? -32.969 23.078 22.469 1 44.16 339 SER A N 1
ATOM 2742 C CA . SER A 1 339 ? -33.094 23.609 23.812 1 44.16 339 SER A CA 1
ATOM 2743 C C . SER A 1 339 ? -34.438 23.281 24.438 1 44.16 339 SER A C 1
ATOM 2745 O O . SER A 1 339 ? -34.531 23 25.625 1 44.16 339 SER A O 1
ATOM 2747 N N . LYS A 1 340 ? -35.438 23.375 23.734 1 44.94 340 LYS A N 1
ATOM 2748 C CA . LYS A 1 340 ? -36.75 22.984 24.25 1 44.94 340 LYS A CA 1
ATOM 2749 C C . LYS A 1 340 ? -36.812 21.469 24.453 1 44.94 340 LYS A C 1
ATOM 2751 O O . LYS A 1 340 ? -37.5 21 25.375 1 44.94 340 LYS A O 1
ATOM 2756 N N . THR A 1 341 ? -36.188 20.781 23.5 1 41.59 341 THR A N 1
ATOM 2757 C CA . THR A 1 341 ? -36.219 19.328 23.578 1 41.59 341 THR A CA 1
ATOM 2758 C C . THR A 1 341 ? -35.188 18.828 24.594 1 41.59 341 THR A C 1
ATOM 2760 O O . THR A 1 341 ? -35.219 17.672 25.016 1 41.59 341 THR A O 1
ATOM 2763 N N . ALA A 1 342 ? -34.125 19.562 24.891 1 41.09 342 ALA A N 1
ATOM 2764 C CA . ALA A 1 342 ? -33.156 19.25 25.938 1 41.09 342 ALA A CA 1
ATOM 2765 C C . ALA A 1 342 ? -33.844 19.203 27.312 1 41.09 342 ALA A C 1
ATOM 2767 O O . ALA A 1 342 ? -33.344 18.547 28.234 1 41.09 342 ALA A O 1
ATOM 2768 N N . ASP A 1 343 ? -34.812 20.016 27.516 1 41.16 343 ASP A N 1
ATOM 2769 C CA . ASP A 1 343 ? -35.531 19.859 28.781 1 41.16 343 ASP A CA 1
ATOM 2770 C C . ASP A 1 343 ? -36.25 18.516 28.844 1 41.16 343 ASP A C 1
ATOM 2772 O O . ASP A 1 343 ? -36.625 18.062 29.938 1 41.16 343 ASP A O 1
ATOM 2776 N N . ARG A 1 344 ? -36.875 18.016 27.625 1 39.56 344 ARG A N 1
ATOM 2777 C CA . ARG A 1 344 ? -37.531 16.719 27.688 1 39.56 344 ARG A CA 1
ATOM 2778 C C . ARG A 1 344 ? -36.562 15.602 27.297 1 39.56 344 ARG A C 1
ATOM 2780 O O . ARG A 1 344 ? -35.75 15.773 26.391 1 39.56 344 ARG A O 1
ATOM 2787 N N . LYS A 1 345 ? -36.219 14.648 28.141 1 43.91 345 LYS A N 1
ATOM 2788 C CA . LYS A 1 345 ? -35.469 13.398 28.047 1 43.91 345 LYS A CA 1
ATOM 2789 C C . LYS A 1 345 ? -35.75 12.703 26.719 1 43.91 345 LYS A C 1
ATOM 2791 O O . LYS A 1 345 ? -36.5 11.734 26.656 1 43.91 345 LYS A O 1
ATOM 2796 N N . HIS A 1 346 ? -35.75 13.359 25.531 1 46.44 346 HIS A N 1
ATOM 2797 C CA . HIS A 1 346 ? -36.031 12.57 24.328 1 46.44 346 HIS A CA 1
ATOM 2798 C C . HIS A 1 346 ? -34.812 11.805 23.859 1 46.44 346 HIS A C 1
ATOM 2800 O O . HIS A 1 346 ? -33.688 12.328 23.891 1 46.44 346 HIS A O 1
ATOM 2806 N N . THR A 1 347 ? -34.844 10.469 23.781 1 50.12 347 THR A N 1
ATOM 2807 C CA . THR A 1 347 ? -33.844 9.57 23.25 1 50.12 347 THR A CA 1
ATOM 2808 C C . THR A 1 347 ? -33.5 9.945 21.812 1 50.12 347 THR A C 1
ATOM 2810 O O . THR A 1 347 ? -34.25 10.656 21.156 1 50.12 347 THR A O 1
ATOM 2813 N N . VAL A 1 348 ? -32.344 9.695 21.312 1 53.31 348 VAL A N 1
ATOM 2814 C CA . VAL A 1 348 ? -31.922 9.906 19.938 1 53.31 348 VAL A CA 1
ATOM 2815 C C . VAL A 1 348 ? -33.031 9.461 18.984 1 53.31 348 VAL A C 1
ATOM 2817 O O . VAL A 1 348 ? -33.281 10.109 17.953 1 53.31 348 VAL A O 1
ATOM 2820 N N . SER A 1 349 ? -33.656 8.469 19.328 1 56.44 349 SER A N 1
ATOM 2821 C CA . SER A 1 349 ? -34.781 8 18.531 1 56.44 349 SER A CA 1
ATOM 2822 C C . SER A 1 349 ? -35.906 9.023 18.516 1 56.44 349 SER A C 1
ATOM 2824 O O . SER A 1 349 ? -36.5 9.281 17.469 1 56.44 349 SER A O 1
ATOM 2826 N N . GLU A 1 350 ? -36.219 9.625 19.609 1 59.56 350 GLU A N 1
ATOM 2827 C CA . GLU A 1 350 ? -37.281 10.617 19.719 1 59.56 350 GLU A CA 1
ATOM 2828 C C . GLU A 1 350 ? -36.906 11.906 18.984 1 59.56 350 GLU A C 1
ATOM 2830 O O . GLU A 1 350 ? -37.75 12.531 18.344 1 59.56 350 GLU A O 1
ATOM 2835 N N . MET A 1 351 ? -35.688 12.227 19 1 56.81 351 MET A N 1
ATOM 2836 C CA . MET A 1 351 ? -35.188 13.391 18.266 1 56.81 351 MET A CA 1
ATOM 2837 C C . MET A 1 351 ? -35.281 13.164 16.766 1 56.81 351 MET A C 1
ATOM 2839 O O . MET A 1 351 ? -35.625 14.078 16.016 1 56.81 351 MET A O 1
ATOM 2843 N N . ALA A 1 352 ? -34.906 12.062 16.297 1 62 352 ALA A N 1
ATOM 2844 C CA . ALA A 1 352 ? -35.094 11.703 14.883 1 62 352 ALA A CA 1
ATOM 2845 C C . ALA A 1 352 ? -36.562 11.766 14.484 1 62 352 ALA A C 1
ATOM 2847 O O . ALA A 1 352 ? -36.906 12.227 13.391 1 62 352 ALA A O 1
ATOM 2848 N N . GLU A 1 353 ? -37.406 11.344 15.336 1 62.72 353 GLU A N 1
ATOM 2849 C CA . GLU A 1 353 ? -38.812 11.422 15.086 1 62.72 353 GLU A CA 1
ATOM 2850 C C . GLU A 1 353 ? -39.312 12.867 15.008 1 62.72 353 GLU A C 1
ATOM 2852 O O . GLU A 1 353 ? -40.094 13.219 14.133 1 62.72 353 GLU A O 1
ATOM 2857 N N . LEU A 1 354 ? -38.875 13.656 15.852 1 60.78 354 LEU A N 1
ATOM 2858 C CA . LEU A 1 354 ? -39.25 15.062 15.867 1 60.78 354 LEU A CA 1
ATOM 2859 C C . LEU A 1 354 ? -38.719 15.789 14.648 1 60.78 354 LEU A C 1
ATOM 2861 O O . LEU A 1 354 ? -39.406 16.609 14.039 1 60.78 354 LEU A O 1
ATOM 2865 N N . PHE A 1 355 ? -37.531 15.523 14.25 1 58.41 355 PHE A N 1
ATOM 2866 C CA . PHE A 1 355 ? -36.938 16.047 13.023 1 58.41 355 PHE A CA 1
ATOM 2867 C C . PHE A 1 355 ? -37.75 15.625 11.805 1 58.41 355 PHE A C 1
ATOM 2869 O O . PHE A 1 355 ? -38 16.438 10.914 1 58.41 355 PHE A O 1
ATOM 2876 N N . TYR A 1 356 ? -38 14.336 11.75 1 59.81 356 TYR A N 1
ATOM 2877 C CA . TYR A 1 356 ? -38.844 13.828 10.672 1 59.81 356 TYR A CA 1
ATOM 2878 C C . TYR A 1 356 ? -40.219 14.531 10.672 1 59.81 356 TYR A C 1
ATOM 2880 O O . TYR A 1 356 ? -40.688 14.961 9.617 1 59.81 356 TYR A O 1
ATOM 2888 N N . GLN A 1 357 ? -40.812 14.633 11.789 1 60.5 357 GLN A N 1
ATOM 2889 C CA . GLN A 1 357 ? -42.125 15.281 11.883 1 60.5 357 GLN A CA 1
ATOM 2890 C C . GLN A 1 357 ? -42.031 16.75 11.477 1 60.5 357 GLN A C 1
ATOM 2892 O O . GLN A 1 357 ? -42.906 17.266 10.789 1 60.5 357 GLN A O 1
ATOM 2897 N N . GLU A 1 358 ? -41.094 17.406 11.828 1 55.88 358 GLU A N 1
ATOM 2898 C CA . GLU A 1 358 ? -40.938 18.844 11.547 1 55.88 358 GLU A CA 1
ATOM 2899 C C . GLU A 1 358 ? -40.625 19.078 10.078 1 55.88 358 GLU A C 1
ATOM 2901 O O . GLU A 1 358 ? -41.062 20.062 9.492 1 55.88 358 GLU A O 1
ATOM 2906 N N . ASN A 1 359 ? -39.906 18.203 9.469 1 55 359 ASN A N 1
ATOM 2907 C CA . ASN A 1 359 ? -39.5 18.406 8.086 1 55 359 ASN A CA 1
ATOM 2908 C C . ASN A 1 359 ? -40.469 17.812 7.098 1 55 359 ASN A C 1
ATOM 2910 O O . ASN A 1 359 ? -40.625 18.312 5.98 1 55 359 ASN A O 1
ATOM 2914 N N . TYR A 1 360 ? -41.125 16.719 7.523 1 57.56 360 TYR A N 1
ATOM 2915 C CA . TYR A 1 360 ? -42.031 16.047 6.609 1 57.56 360 TYR A CA 1
ATOM 2916 C C . TYR A 1 360 ? -43.469 16.219 7.078 1 57.56 360 TYR A C 1
ATOM 2918 O O . TYR A 1 360 ? -44.406 15.734 6.422 1 57.56 360 TYR A O 1
ATOM 2926 N N . GLU A 1 361 ? -43.688 16.984 8.164 1 56.34 361 GLU A N 1
ATOM 2927 C CA . GLU A 1 361 ? -45 17.266 8.734 1 56.34 361 GLU A CA 1
ATOM 2928 C C . GLU A 1 361 ? -45.844 15.992 8.828 1 56.34 361 GLU A C 1
ATOM 2930 O O . GLU A 1 361 ? -47.062 16.031 8.719 1 56.34 361 GLU A O 1
ATOM 2935 N N . GLU A 1 362 ? -45.25 14.898 8.68 1 60.41 362 GLU A N 1
ATOM 2936 C CA . GLU A 1 362 ? -45.906 13.609 8.891 1 60.41 362 GLU A CA 1
ATOM 2937 C C . GLU A 1 362 ? -45.219 12.828 10.008 1 60.41 362 GLU A C 1
ATOM 2939 O O . GLU A 1 362 ? -44.031 13.047 10.305 1 60.41 362 GLU A O 1
ATOM 2944 N N . GLU A 1 363 ? -46 12.031 10.742 1 62.88 363 GLU A N 1
ATOM 2945 C CA . GLU A 1 363 ? -45.438 11.148 11.758 1 62.88 363 GLU A CA 1
ATOM 2946 C C . GLU A 1 363 ? -44.656 10.008 11.133 1 62.88 363 GLU A C 1
ATOM 2948 O O . GLU A 1 363 ? -45 9.523 10.055 1 62.88 363 GLU A O 1
ATOM 2953 N N . MET A 1 364 ? -43.5 9.758 11.641 1 63.78 364 MET A N 1
ATOM 2954 C CA . MET A 1 364 ? -42.75 8.594 11.172 1 63.78 364 MET A CA 1
ATOM 2955 C C . MET A 1 364 ? -43.594 7.328 11.289 1 63.78 364 MET A C 1
ATOM 2957 O O . MET A 1 364 ? -44.25 7.098 12.312 1 63.78 364 MET A O 1
ATOM 2961 N N . SER A 1 365 ? -43.781 6.629 10.164 1 65.44 365 SER A N 1
ATOM 2962 C CA . SER A 1 365 ? -44.438 5.336 10.25 1 65.44 365 SER A CA 1
ATOM 2963 C C . SER A 1 365 ? -43.719 4.398 11.211 1 65.44 365 SER A C 1
ATOM 2965 O O . SER A 1 365 ? -42.562 4.598 11.523 1 65.44 365 SER A O 1
ATOM 2967 N N . VAL A 1 366 ? -44.406 3.482 11.781 1 64.12 366 VAL A N 1
ATOM 2968 C CA . VAL A 1 366 ? -43.875 2.49 12.703 1 64.12 366 VAL A CA 1
ATOM 2969 C C . VAL A 1 366 ? -42.688 1.784 12.062 1 64.12 366 VAL A C 1
ATOM 2971 O O . VAL A 1 366 ? -41.656 1.551 12.719 1 64.12 366 VAL A O 1
ATOM 2974 N N . ALA A 1 367 ? -42.75 1.63 10.828 1 59.69 367 ALA A N 1
ATOM 2975 C CA . ALA A 1 367 ? -41.656 0.942 10.125 1 59.69 367 ALA A CA 1
ATOM 2976 C C . ALA A 1 367 ? -40.406 1.824 10.047 1 59.69 367 ALA A C 1
ATOM 2978 O O . ALA A 1 367 ? -39.312 1.355 10.273 1 59.69 367 ALA A O 1
ATOM 2979 N N . LEU A 1 368 ? -40.562 3.02 9.648 1 63.94 368 LEU A N 1
ATOM 2980 C CA . LEU A 1 368 ? -39.438 3.947 9.594 1 63.94 368 LEU A CA 1
ATOM 2981 C C . LEU A 1 368 ? -38.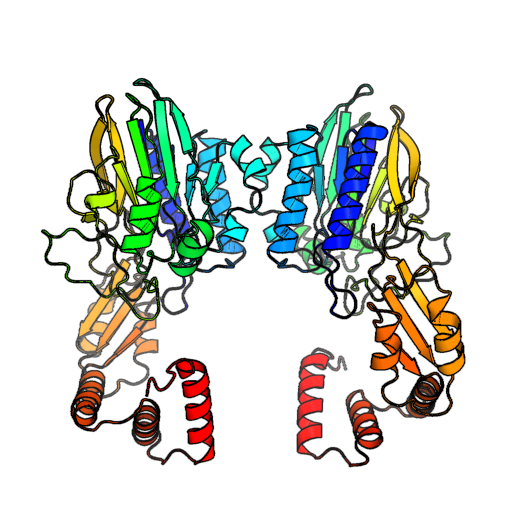875 4.219 10.984 1 63.94 368 LEU A C 1
ATOM 2983 O O . LEU A 1 368 ? -37.688 4.332 11.164 1 63.94 368 LEU A O 1
ATOM 2987 N N . LYS A 1 369 ? -39.656 4.266 11.953 1 64.38 369 LYS A N 1
ATOM 2988 C CA . LYS A 1 369 ? -39.219 4.375 13.344 1 64.38 369 LYS A CA 1
ATOM 2989 C C . LYS A 1 369 ? -38.344 3.18 13.742 1 64.38 369 LYS A C 1
ATOM 2991 O O . LYS A 1 369 ? -37.312 3.342 14.398 1 64.38 369 LYS A O 1
ATOM 2996 N N . GLU A 1 370 ? -38.75 2.033 13.328 1 64.44 370 GLU A N 1
ATOM 2997 C CA . GLU A 1 370 ? -38 0.813 13.602 1 64.44 370 GLU A CA 1
ATOM 2998 C C . GLU A 1 370 ? -36.688 0.782 12.812 1 64.44 370 GLU A C 1
ATOM 3000 O O . GLU A 1 370 ? -35.656 0.37 13.344 1 64.44 370 GLU A O 1
ATOM 3005 N N . GLU A 1 371 ? -36.656 1.252 11.68 1 62.56 371 GLU A N 1
ATOM 3006 C CA . GLU A 1 371 ? -35.406 1.324 10.891 1 62.56 371 GLU A CA 1
ATOM 3007 C C . GLU A 1 371 ? -34.469 2.355 11.477 1 62.56 371 GLU A C 1
ATOM 3009 O O . GLU A 1 371 ? -33.25 2.107 11.555 1 62.56 371 GLU A O 1
ATOM 3014 N N . VAL A 1 372 ? -34.969 3.438 11.805 1 62.06 372 VAL A N 1
ATOM 3015 C CA . VAL A 1 372 ? -34.156 4.457 12.445 1 62.06 372 VAL A CA 1
ATOM 3016 C C . VAL A 1 372 ? -33.656 3.949 13.797 1 62.06 372 VAL A C 1
ATOM 3018 O O . VAL A 1 372 ? -32.5 4.137 14.148 1 62.06 372 VAL A O 1
ATOM 3021 N N . SER A 1 373 ? -34.594 3.322 14.484 1 60.31 373 SER A N 1
ATOM 3022 C CA . SER A 1 373 ? -34.188 2.699 15.742 1 60.31 373 SER A CA 1
ATOM 3023 C C . SER A 1 373 ? -33.156 1.616 15.508 1 60.31 373 SER A C 1
ATOM 3025 O O . SER A 1 373 ? -32.188 1.504 16.281 1 60.31 373 SER A O 1
ATOM 3027 N N . GLU A 1 374 ? -33.281 0.871 14.547 1 59.81 374 GLU A N 1
ATOM 3028 C CA . GLU A 1 374 ? -32.312 -0.156 14.211 1 59.81 374 GLU A CA 1
ATOM 3029 C C . GLU A 1 374 ? -31 0.467 13.742 1 59.81 374 GLU A C 1
ATOM 3031 O O . GLU A 1 374 ? -29.922 -0.002 14.102 1 59.81 374 GLU A O 1
ATOM 3036 N N . ILE A 1 375 ? -31.031 1.442 12.953 1 56.5 375 ILE A N 1
ATOM 3037 C CA . ILE A 1 375 ? -29.828 2.15 12.547 1 56.5 375 ILE A CA 1
ATOM 3038 C C . ILE A 1 375 ? -29.188 2.822 13.758 1 56.5 375 ILE A C 1
ATOM 3040 O O . ILE A 1 375 ? -27.969 2.768 13.938 1 56.5 375 ILE A O 1
ATOM 3044 N N . LEU A 1 376 ? -30.031 3.453 14.562 1 51.78 376 LEU A N 1
ATOM 3045 C CA . LEU A 1 376 ? -29.5 4.066 15.781 1 51.78 376 LEU A CA 1
ATOM 3046 C C . LEU A 1 376 ? -29 3.004 16.75 1 51.78 376 LEU A C 1
ATOM 3048 O O . LEU A 1 376 ? -27.984 3.197 17.422 1 51.78 376 LEU A O 1
ATOM 3052 N N . LYS A 1 377 ? -29.719 1.946 16.844 1 54.72 377 LYS A N 1
ATOM 3053 C CA . LYS A 1 377 ? -29.219 0.815 17.609 1 54.72 377 LYS A CA 1
ATOM 3054 C C . LYS A 1 377 ? -27.922 0.273 17.016 1 54.72 377 LYS A C 1
ATOM 3056 O O . LYS A 1 377 ? -27 -0.087 17.75 1 54.72 377 LYS A O 1
ATOM 3061 N N . GLU A 1 378 ? -27.859 0.031 15.789 1 49.53 378 GLU A N 1
ATOM 3062 C CA . GLU A 1 378 ? -26.609 -0.368 15.125 1 49.53 378 GLU A CA 1
ATOM 3063 C C . GLU A 1 378 ? -25.531 0.701 15.273 1 49.53 378 GLU A C 1
ATOM 3065 O O . GLU A 1 378 ? -24.359 0.382 15.422 1 49.53 378 GLU A O 1
ATOM 3070 N N . LEU A 1 379 ? -25.922 1.933 15.133 1 46.12 379 LEU A N 1
ATOM 3071 C CA . LEU A 1 379 ? -24.969 2.99 15.445 1 46.12 379 LEU A CA 1
ATOM 3072 C C . LEU A 1 379 ? -24.797 3.137 16.953 1 46.12 379 LEU A C 1
ATOM 3074 O O . LEU A 1 379 ? -23.719 3.494 17.438 1 46.12 379 LEU A O 1
ATOM 3078 N N . GLY A 1 380 ? -25.875 3.15 17.656 1 44.88 380 GLY A N 1
ATOM 3079 C CA . GLY A 1 380 ? -25.891 3.215 19.109 1 44.88 380 GLY A CA 1
ATOM 3080 C C . GLY A 1 380 ? -25.625 1.876 19.781 1 44.88 380 GLY A C 1
ATOM 3081 O O . GLY A 1 380 ? -25.812 1.72 20.984 1 44.88 380 GLY A O 1
ATOM 3082 N N . GLY A 1 381 ? -25.516 0.749 19.047 1 38.81 381 GLY A N 1
ATOM 3083 C CA . GLY A 1 381 ? -25.422 -0.517 19.766 1 38.81 381 GLY A CA 1
ATOM 3084 C C . GLY A 1 381 ? -24.641 -0.421 21.062 1 38.81 381 GLY A C 1
ATOM 3085 O O . GLY A 1 381 ? -24.688 -1.331 21.891 1 38.81 381 GLY A O 1
ATOM 3086 N N . GLU A 1 382 ? -23.469 0.154 21.141 1 34.84 382 GLU A N 1
ATOM 3087 C CA . GLU A 1 382 ? -22.812 -0.276 22.375 1 34.84 382 GLU A CA 1
ATOM 3088 C C . GLU A 1 382 ? -23.359 0.473 23.578 1 34.84 382 GLU A C 1
ATOM 3090 O O . GLU A 1 382 ? -22.594 1 24.391 1 34.84 382 GLU A O 1
ATOM 3095 N N . GLU A 1 383 ? -24.453 1.222 23.469 1 32.31 383 GLU A N 1
ATOM 3096 C CA . GLU A 1 383 ? -24.719 1.652 24.844 1 32.31 383 GLU A CA 1
ATOM 3097 C C . GLU A 1 383 ? -25.281 0.513 25.688 1 32.31 383 GLU A C 1
ATOM 3099 O O . GLU A 1 383 ? -26.438 0.126 25.5 1 32.31 383 GLU A O 1
ATOM 3104 N N . ASP A 1 384 ? -24.562 -0.608 25.953 1 29.64 384 ASP A N 1
ATOM 3105 C CA . ASP A 1 384 ? -25.031 -1.458 27.031 1 29.64 384 ASP A CA 1
ATOM 3106 C C . ASP A 1 384 ? -25.516 -0.619 28.219 1 29.64 384 ASP A C 1
ATOM 3108 O O . ASP A 1 384 ? -24.938 0.414 28.531 1 29.64 384 ASP A O 1
ATOM 3112 N N . GLU A 1 385 ? -26.844 -0.762 28.516 1 28.72 385 GLU A N 1
ATOM 3113 C CA . GLU A 1 385 ? -27.531 -0.508 29.781 1 28.72 385 GLU A CA 1
ATOM 3114 C C . GLU A 1 385 ? -26.656 -0.913 30.953 1 28.72 385 GLU A C 1
ATOM 3116 O O . GLU A 1 385 ? -26.406 -2.1 31.172 1 28.72 385 GLU A O 1
ATOM 3121 N N . THR A 1 386 ? -25.531 -0.328 31.25 1 23.27 386 THR A N 1
ATOM 3122 C CA . THR A 1 386 ? -25.094 -0.458 32.625 1 23.27 386 THR A CA 1
ATOM 3123 C C . THR A 1 386 ? -26.219 -0.101 33.594 1 23.27 386 THR A C 1
ATOM 3125 O O . THR A 1 386 ? -26.656 1.052 33.656 1 23.27 386 THR A O 1
ATOM 3128 N N . ASN A 1 387 ? -27.328 -1.059 33.562 1 20.14 387 ASN A N 1
ATOM 3129 C CA . ASN A 1 387 ? -27.812 -1.287 34.938 1 20.14 387 ASN A CA 1
ATOM 3130 C C . ASN A 1 387 ? -26.703 -1.849 35.844 1 20.14 387 ASN A C 1
ATOM 3132 O O . ASN A 1 387 ? -25.953 -2.736 35.406 1 20.14 387 ASN A O 1
ATOM 3136 N N . MET B 1 1 ? 22.656 -16.812 -16.938 1 97.94 1 MET B N 1
ATOM 3137 C CA . MET B 1 1 ? 21.891 -16.219 -15.859 1 97.94 1 MET B CA 1
ATOM 3138 C C . MET B 1 1 ? 20.781 -17.156 -15.398 1 97.94 1 MET B C 1
ATOM 3140 O O . MET B 1 1 ? 19.969 -17.625 -16.203 1 97.94 1 MET B O 1
ATOM 3144 N N . LYS B 1 2 ? 20.719 -17.5 -14.141 1 98.38 2 LYS B N 1
ATOM 3145 C CA . LYS B 1 2 ? 19.656 -18.328 -13.578 1 98.38 2 LYS B CA 1
ATOM 3146 C C . LYS B 1 2 ? 18.5 -17.469 -13.078 1 98.38 2 LYS B C 1
ATOM 3148 O O . LYS B 1 2 ? 18.625 -16.766 -12.086 1 98.38 2 LYS B O 1
ATOM 3153 N N . ILE B 1 3 ? 17.375 -17.594 -13.773 1 98.81 3 ILE B N 1
ATOM 3154 C CA . ILE B 1 3 ? 16.188 -16.797 -13.508 1 98.81 3 ILE B CA 1
ATOM 3155 C C . ILE B 1 3 ? 15.109 -17.656 -12.844 1 98.81 3 ILE B C 1
ATOM 3157 O O . ILE B 1 3 ? 14.758 -18.719 -13.359 1 98.81 3 ILE B O 1
ATOM 3161 N N . LEU B 1 4 ? 14.703 -17.281 -11.688 1 98.94 4 LEU B N 1
ATOM 3162 C CA . LEU B 1 4 ? 13.523 -17.906 -11.094 1 98.94 4 LEU B CA 1
ATOM 3163 C C . LEU B 1 4 ? 12.25 -17.219 -11.57 1 98.94 4 LEU B C 1
ATOM 3165 O O . LEU B 1 4 ? 12.039 -16.031 -11.305 1 98.94 4 LEU B O 1
ATOM 3169 N N . HIS B 1 5 ? 11.406 -17.938 -12.289 1 98.94 5 HIS B N 1
ATOM 3170 C CA . HIS B 1 5 ? 10.211 -17.406 -12.93 1 98.94 5 HIS B CA 1
ATOM 3171 C C . HIS B 1 5 ? 8.953 -17.75 -12.141 1 98.94 5 HIS B C 1
ATOM 3173 O O . HIS B 1 5 ? 8.531 -18.906 -12.117 1 98.94 5 HIS B O 1
ATOM 3179 N N . LEU B 1 6 ? 8.383 -16.703 -11.469 1 98.88 6 LEU B N 1
ATOM 3180 C CA . LEU B 1 6 ? 7.133 -16.828 -10.734 1 98.88 6 LEU B CA 1
ATOM 3181 C C . LEU B 1 6 ? 6.012 -16.078 -11.438 1 98.88 6 LEU B C 1
ATOM 3183 O O . LEU B 1 6 ? 6.273 -15.117 -12.172 1 98.88 6 LEU B O 1
ATOM 3187 N N . ALA B 1 7 ? 4.809 -16.469 -11.219 1 98.62 7 ALA B N 1
ATOM 3188 C CA . ALA B 1 7 ? 3.607 -15.75 -11.648 1 98.62 7 ALA B CA 1
ATOM 3189 C C . ALA B 1 7 ? 2.389 -16.203 -10.852 1 98.62 7 ALA B C 1
ATOM 3191 O O . ALA B 1 7 ? 2.398 -17.266 -10.234 1 98.62 7 ALA B O 1
ATOM 3192 N N . ASP B 1 8 ? 1.392 -15.328 -10.812 1 98.31 8 ASP B N 1
ATOM 3193 C CA . ASP B 1 8 ? 0.073 -15.672 -10.289 1 98.31 8 ASP B CA 1
ATOM 3194 C C . ASP B 1 8 ? 0.174 -16.234 -8.867 1 98.31 8 ASP B C 1
ATOM 3196 O O . ASP B 1 8 ? -0.348 -17.312 -8.586 1 98.31 8 ASP B O 1
ATOM 3200 N N . LEU B 1 9 ? 0.885 -15.43 -8.07 1 98.69 9 LEU B N 1
ATOM 3201 C CA . LEU B 1 9 ? 1.02 -15.82 -6.672 1 98.69 9 LEU B CA 1
ATOM 3202 C C . LEU B 1 9 ? -0.328 -15.758 -5.961 1 98.69 9 LEU B C 1
ATOM 3204 O O . LEU B 1 9 ? -0.583 -16.547 -5.043 1 98.69 9 LEU B O 1
ATOM 3208 N N . HIS B 1 10 ? -1.151 -14.875 -6.316 1 98.31 10 HIS B N 1
ATOM 3209 C CA . HIS B 1 10 ? -2.486 -14.68 -5.762 1 98.31 10 HIS B CA 1
ATOM 3210 C C . HIS B 1 10 ? -2.453 -14.648 -4.238 1 98.31 10 HIS B C 1
ATOM 3212 O O . HIS B 1 10 ? -3.258 -15.32 -3.584 1 98.31 10 HIS B O 1
ATOM 3218 N N . ILE B 1 11 ? -1.52 -13.969 -3.721 1 98.31 11 ILE B N 1
ATOM 3219 C CA . ILE B 1 11 ? -1.4 -13.914 -2.27 1 98.31 11 ILE B CA 1
ATOM 3220 C C . ILE B 1 11 ? -2.682 -13.336 -1.668 1 98.31 11 ILE B C 1
ATOM 3222 O O . ILE B 1 11 ? -3.186 -12.312 -2.129 1 98.31 11 ILE B O 1
ATOM 3226 N N . GLY B 1 12 ? -3.23 -13.992 -0.664 1 97.5 12 GLY B N 1
ATOM 3227 C CA . GLY B 1 12 ? -4.488 -13.602 -0.045 1 97.5 12 GLY B CA 1
ATOM 3228 C C . GLY B 1 12 ? -5.68 -14.375 -0.583 1 97.5 12 GLY B C 1
ATOM 3229 O O . GLY B 1 12 ? -6.82 -14.117 -0.191 1 97.5 12 GLY B O 1
ATOM 3230 N N . LYS B 1 13 ? -5.453 -15.367 -1.382 1 96.44 13 LYS B N 1
ATOM 3231 C CA . LYS B 1 13 ? -6.512 -16.141 -2.02 1 96.44 13 LYS B CA 1
ATOM 3232 C C . LYS B 1 13 ? -7.285 -16.969 -0.994 1 96.44 13 LYS B C 1
ATOM 3234 O O . LYS B 1 13 ? -6.695 -17.516 -0.062 1 96.44 13 LYS B O 1
ATOM 3239 N N . LEU B 1 14 ? -8.594 -17.031 -1.24 1 94.44 14 LEU B N 1
ATOM 3240 C CA . LEU B 1 14 ? -9.469 -17.938 -0.505 1 94.44 14 LEU B CA 1
ATOM 3241 C C . LEU B 1 14 ? -9.906 -19.109 -1.387 1 94.44 14 LEU B C 1
ATOM 3243 O O . LEU B 1 14 ? -10.195 -18.922 -2.57 1 94.44 14 LEU B O 1
ATOM 3247 N N . LEU B 1 15 ? -9.859 -20.25 -0.879 1 94.31 15 LEU B N 1
ATOM 3248 C CA . LEU B 1 15 ? -10.445 -21.422 -1.507 1 94.31 15 LEU B CA 1
ATOM 3249 C C . LEU B 1 15 ? -11.742 -21.828 -0.805 1 94.31 15 LEU B C 1
ATOM 3251 O O . LEU B 1 15 ? -11.703 -22.391 0.295 1 94.31 15 LEU B O 1
ATOM 3255 N N . ASN B 1 16 ? -12.836 -21.516 -1.391 1 91.31 16 ASN B N 1
ATOM 3256 C CA . ASN B 1 16 ? -14.148 -21.766 -0.8 1 91.31 16 ASN B CA 1
ATOM 3257 C C . ASN B 1 16 ? -14.242 -21.203 0.616 1 91.31 16 ASN B C 1
ATOM 3259 O O . ASN B 1 16 ? -14.633 -21.906 1.544 1 91.31 16 ASN B O 1
ATOM 3263 N N . GLY B 1 17 ? -13.773 -20.047 0.821 1 90.25 17 GLY B N 1
ATOM 3264 C CA . GLY B 1 17 ? -13.906 -19.328 2.084 1 90.25 17 GLY B CA 1
ATOM 3265 C C . GLY B 1 17 ? -12.734 -19.562 3.02 1 90.25 17 GLY B C 1
ATOM 3266 O O . GLY B 1 17 ? -12.586 -18.859 4.023 1 90.25 17 GLY B O 1
ATOM 3267 N N . TYR B 1 18 ? -11.945 -20.484 2.713 1 92.69 18 TYR B N 1
ATOM 3268 C CA . TYR B 1 18 ? -10.773 -20.797 3.537 1 92.69 18 TYR B CA 1
ATOM 3269 C C . TYR B 1 18 ? -9.555 -20.016 3.062 1 92.69 18 TYR B C 1
ATOM 3271 O O . TYR B 1 18 ? -9.211 -20.047 1.878 1 92.69 18 TYR B O 1
ATOM 3279 N N . SER B 1 19 ? -8.867 -19.359 4.012 1 96.12 19 SER B N 1
ATOM 3280 C CA . SER B 1 19 ? -7.668 -18.609 3.668 1 96.12 19 SER B CA 1
ATOM 3281 C C . SER B 1 19 ? -6.5 -19.531 3.354 1 96.12 19 SER B C 1
ATOM 3283 O O . SER B 1 19 ? -6.215 -20.453 4.121 1 96.12 19 SER B O 1
ATOM 3285 N N . LEU B 1 20 ? -5.805 -19.25 2.324 1 97.38 20 LEU B N 1
ATOM 3286 C CA . LEU B 1 20 ? -4.66 -20.062 1.946 1 97.38 20 LEU B CA 1
ATOM 3287 C C . LEU B 1 20 ? -3.354 -19.406 2.373 1 97.38 20 LEU B C 1
ATOM 3289 O O . LEU B 1 20 ? -2.275 -19.828 1.949 1 97.38 20 LEU B O 1
ATOM 3293 N N . LEU B 1 21 ? -3.389 -18.422 3.203 1 97.81 21 LEU B N 1
ATOM 3294 C CA . LEU B 1 21 ? -2.213 -17.656 3.588 1 97.81 21 LEU B CA 1
ATOM 3295 C C . LEU B 1 21 ? -1.145 -18.562 4.199 1 97.81 21 LEU B C 1
ATOM 3297 O O . LEU B 1 21 ? 0.045 -18.391 3.918 1 97.81 21 LEU B O 1
ATOM 3301 N N . GLY B 1 22 ? -1.593 -19.469 5.062 1 97.69 22 GLY B N 1
ATOM 3302 C CA . GLY B 1 22 ? -0.639 -20.391 5.656 1 97.69 22 GLY B CA 1
ATOM 3303 C C . GLY B 1 22 ? 0.084 -21.25 4.633 1 97.69 22 GLY B C 1
ATOM 3304 O O . GLY B 1 22 ? 1.307 -21.391 4.691 1 97.69 22 GLY B O 1
ATOM 3305 N N . GLU B 1 23 ? -0.659 -21.797 3.699 1 98 23 GLU B N 1
ATOM 3306 C CA . GLU B 1 23 ? -0.084 -22.594 2.619 1 98 23 GLU B CA 1
ATOM 3307 C C . GLU B 1 23 ? 0.835 -21.75 1.74 1 98 23 GLU B C 1
ATOM 3309 O O . GLU B 1 23 ? 1.888 -22.219 1.303 1 98 23 GLU B O 1
ATOM 3314 N N . GLN B 1 24 ? 0.439 -20.531 1.478 1 98.44 24 GLN B N 1
ATOM 3315 C CA . GLN B 1 24 ? 1.236 -19.625 0.66 1 98.44 24 GLN B CA 1
ATOM 3316 C C . GLN B 1 24 ? 2.564 -19.297 1.336 1 98.44 24 GLN B C 1
ATOM 3318 O O . GLN B 1 24 ? 3.605 -19.234 0.677 1 98.44 24 GLN B O 1
ATOM 3323 N N . GLU B 1 25 ? 2.541 -19.094 2.6 1 98.44 25 GLU B N 1
ATOM 3324 C CA . GLU B 1 25 ? 3.777 -18.859 3.34 1 98.44 25 GLU B CA 1
ATOM 3325 C C . GLU B 1 25 ? 4.738 -20.031 3.203 1 98.44 25 GLU B C 1
ATOM 3327 O O . GLU B 1 25 ? 5.93 -19.844 2.959 1 98.44 25 GLU B O 1
ATOM 3332 N N . LYS B 1 26 ? 4.207 -21.219 3.32 1 98.31 26 LYS B N 1
ATOM 3333 C CA . LYS B 1 26 ? 5.023 -22.422 3.254 1 98.31 26 LYS B CA 1
ATOM 3334 C C . LYS B 1 26 ? 5.648 -22.594 1.87 1 98.31 26 LYS B C 1
ATOM 3336 O O . LYS B 1 26 ? 6.824 -22.938 1.751 1 98.31 26 LYS B O 1
ATOM 3341 N N . VAL B 1 27 ? 4.879 -22.359 0.879 1 98.5 27 VAL B N 1
ATOM 3342 C CA . VAL B 1 27 ? 5.402 -22.578 -0.466 1 98.5 27 VAL B CA 1
ATOM 3343 C C . VAL B 1 27 ? 6.426 -21.484 -0.795 1 98.5 27 VAL B C 1
ATOM 3345 O O . VAL B 1 27 ? 7.414 -21.75 -1.489 1 98.5 27 VAL B O 1
ATOM 3348 N N . LEU B 1 28 ? 6.23 -20.266 -0.325 1 98.75 28 LEU B N 1
ATOM 3349 C CA . LEU B 1 28 ? 7.211 -19.203 -0.538 1 98.75 28 LEU B CA 1
ATOM 3350 C C . LEU B 1 28 ? 8.523 -19.531 0.168 1 98.75 28 LEU B C 1
ATOM 3352 O O . LEU B 1 28 ? 9.602 -19.172 -0.321 1 98.75 28 LEU B O 1
ATOM 3356 N N . LYS B 1 29 ? 8.438 -20.219 1.271 1 98.62 29 LYS B N 1
ATOM 3357 C CA . LYS B 1 29 ? 9.648 -20.703 1.925 1 98.62 29 LYS B CA 1
ATOM 3358 C C . LYS B 1 29 ? 10.383 -21.703 1.046 1 98.62 29 LYS B C 1
ATOM 3360 O O . LYS B 1 29 ? 11.609 -21.703 0.986 1 98.62 29 LYS B O 1
ATOM 3365 N N . GLN B 1 30 ? 9.609 -22.531 0.389 1 98.75 30 GLN B N 1
ATOM 3366 C CA . GLN B 1 30 ? 10.219 -23.469 -0.551 1 98.75 30 GLN B CA 1
ATOM 3367 C C . GLN B 1 30 ? 10.922 -22.719 -1.687 1 98.75 30 GLN B C 1
ATOM 3369 O O . GLN B 1 30 ? 12.008 -23.109 -2.111 1 98.75 30 GLN B O 1
ATOM 3374 N N . VAL B 1 31 ? 10.281 -21.688 -2.168 1 98.88 31 VAL B N 1
ATOM 3375 C CA . VAL B 1 31 ? 10.875 -20.875 -3.223 1 98.88 31 VAL B CA 1
ATOM 3376 C C . VAL B 1 31 ? 12.227 -20.344 -2.756 1 98.88 31 VAL B C 1
ATOM 3378 O O . VAL B 1 31 ? 13.211 -20.375 -3.5 1 98.88 31 VAL B O 1
ATOM 3381 N N . LEU B 1 32 ? 12.273 -19.859 -1.516 1 98.88 32 LEU B N 1
ATOM 3382 C CA . LEU B 1 32 ? 13.516 -19.344 -0.956 1 98.88 32 LEU B CA 1
ATOM 3383 C C . LEU B 1 32 ? 14.586 -20.438 -0.903 1 98.88 32 LEU B C 1
ATOM 3385 O O . LEU B 1 32 ? 15.75 -20.172 -1.219 1 98.88 32 LEU B O 1
ATOM 3389 N N . SER B 1 33 ? 14.164 -21.594 -0.533 1 98.75 33 SER B N 1
ATOM 3390 C CA . SER B 1 33 ? 15.102 -22.719 -0.496 1 98.75 33 SER B CA 1
ATOM 3391 C C . SER B 1 33 ? 15.656 -23.016 -1.883 1 98.75 33 SER B C 1
ATOM 3393 O O . SER B 1 33 ? 16.859 -23.281 -2.037 1 98.75 33 SER B O 1
ATOM 3395 N N . VAL B 1 34 ? 14.82 -22.984 -2.811 1 98.75 34 VAL B N 1
ATOM 3396 C CA . VAL B 1 34 ? 15.234 -23.25 -4.18 1 98.75 34 VAL B CA 1
ATOM 3397 C C . VAL B 1 34 ? 16.203 -22.172 -4.656 1 98.75 34 VAL B C 1
ATOM 3399 O O . VAL B 1 34 ? 17.188 -22.469 -5.344 1 98.75 34 VAL B O 1
ATOM 3402 N N . ILE B 1 35 ? 15.898 -20.891 -4.324 1 98.75 35 ILE B N 1
ATOM 3403 C CA . ILE B 1 35 ? 16.781 -19.781 -4.664 1 98.75 35 ILE B CA 1
ATOM 3404 C C . ILE B 1 35 ? 18.188 -20.062 -4.148 1 98.75 35 ILE B C 1
ATOM 3406 O O . ILE B 1 35 ? 19.172 -19.891 -4.879 1 98.75 35 ILE B O 1
ATOM 3410 N N . ASP B 1 36 ? 18.266 -20.578 -2.949 1 98.69 36 ASP B N 1
ATOM 3411 C CA . ASP B 1 36 ? 19.547 -20.844 -2.314 1 98.69 36 ASP B CA 1
ATOM 3412 C C . ASP B 1 36 ? 20.234 -22.047 -2.947 1 98.69 36 ASP B C 1
ATOM 3414 O O . ASP B 1 36 ? 21.422 -21.984 -3.287 1 98.69 36 ASP B O 1
ATOM 3418 N N . GLU B 1 37 ? 19.5 -23.094 -3.119 1 98.44 37 GLU B N 1
ATOM 3419 C CA . GLU B 1 37 ? 20.047 -24.359 -3.6 1 98.44 37 GLU B CA 1
ATOM 3420 C C . GLU B 1 37 ? 20.516 -24.25 -5.047 1 98.44 37 GLU B C 1
ATOM 3422 O O . GLU B 1 37 ? 21.562 -24.797 -5.414 1 98.44 37 GLU B O 1
ATOM 3427 N N . LYS B 1 38 ? 19.734 -23.516 -5.773 1 98.19 38 LYS B N 1
ATOM 3428 C CA . LYS B 1 38 ? 20 -23.469 -7.207 1 98.19 38 LYS B CA 1
ATOM 3429 C C . LYS B 1 38 ? 20.75 -22.203 -7.586 1 98.19 38 LYS B C 1
ATOM 3431 O O . LYS B 1 38 ? 21.078 -21.984 -8.758 1 98.19 38 LYS B O 1
ATOM 3436 N N . LYS B 1 39 ? 20.953 -21.359 -6.648 1 97.88 39 LYS B N 1
ATOM 3437 C CA . LYS B 1 39 ? 21.719 -20.125 -6.812 1 97.88 39 LYS B CA 1
ATOM 3438 C C . LYS B 1 39 ? 21.078 -19.219 -7.867 1 97.88 39 LYS B C 1
ATOM 3440 O O . LYS B 1 39 ? 21.75 -18.766 -8.797 1 97.88 39 LYS B O 1
ATOM 3445 N N . ALA B 1 40 ? 19.812 -19.031 -7.754 1 98.5 40 ALA B N 1
ATOM 3446 C CA . ALA B 1 40 ? 19.125 -18.078 -8.633 1 98.5 40 ALA B CA 1
ATOM 3447 C C . ALA B 1 40 ? 19.75 -16.703 -8.562 1 98.5 40 ALA B C 1
ATOM 3449 O O . ALA B 1 40 ? 20.172 -16.25 -7.488 1 98.5 40 ALA B O 1
ATOM 3450 N N . GLU B 1 41 ? 19.797 -15.992 -9.703 1 98.56 41 GLU B N 1
ATOM 3451 C CA . GLU B 1 41 ? 20.453 -14.695 -9.773 1 98.56 41 GLU B CA 1
ATOM 3452 C C . GLU B 1 41 ? 19.438 -13.562 -9.898 1 98.56 41 GLU B C 1
ATOM 3454 O O . GLU B 1 41 ? 19.75 -12.406 -9.617 1 98.56 41 GLU B O 1
ATOM 3459 N N . VAL B 1 42 ? 18.297 -13.875 -10.391 1 98.75 42 VAL B N 1
ATOM 3460 C CA . VAL B 1 42 ? 17.203 -12.922 -10.578 1 98.75 42 VAL B CA 1
ATOM 3461 C C . VAL B 1 42 ? 15.867 -13.617 -10.367 1 98.75 42 VAL B C 1
ATOM 3463 O O . VAL B 1 42 ? 15.695 -14.781 -10.742 1 98.75 42 VAL B O 1
ATOM 3466 N N . VAL B 1 43 ? 14.945 -12.945 -9.734 1 98.94 43 VAL B N 1
ATOM 3467 C CA . VAL B 1 43 ? 13.578 -13.43 -9.617 1 98.94 43 VAL B CA 1
ATOM 3468 C C . VAL B 1 43 ? 12.641 -12.555 -10.445 1 98.94 43 VAL B C 1
ATOM 3470 O O . VAL B 1 43 ? 12.688 -11.32 -10.352 1 98.94 43 VAL B O 1
ATOM 3473 N N . VAL B 1 44 ? 11.867 -13.148 -11.305 1 98.94 44 VAL B N 1
ATOM 3474 C CA . VAL B 1 44 ? 10.852 -12.406 -12.047 1 98.94 44 VAL B CA 1
ATOM 3475 C C . VAL B 1 44 ? 9.461 -12.867 -11.625 1 98.94 44 VAL B C 1
ATOM 3477 O O . VAL B 1 44 ? 9.234 -14.055 -11.398 1 98.94 44 VAL B O 1
ATOM 3480 N N . ILE B 1 45 ? 8.539 -11.945 -11.469 1 98.88 45 ILE B N 1
ATOM 3481 C CA . ILE B 1 45 ? 7.145 -12.219 -11.141 1 98.88 45 ILE B CA 1
ATOM 3482 C C . ILE B 1 45 ? 6.238 -11.633 -12.211 1 98.88 45 ILE B C 1
ATOM 3484 O O . ILE B 1 45 ? 6.055 -10.414 -12.281 1 98.88 45 ILE B O 1
ATOM 3488 N N . SER B 1 46 ? 5.605 -12.508 -12.969 1 98.81 46 SER B N 1
ATOM 3489 C CA . SER B 1 46 ? 4.891 -12.07 -14.164 1 98.81 46 SER B CA 1
ATOM 3490 C C . SER B 1 46 ? 3.408 -11.859 -13.875 1 98.81 46 SER B C 1
ATOM 3492 O O . SER B 1 46 ? 2.551 -12.398 -14.578 1 98.81 46 SER B O 1
ATOM 3494 N N . GLY B 1 47 ? 3.129 -11.117 -12.828 1 98.25 47 GLY B N 1
ATOM 3495 C CA . GLY B 1 47 ? 1.796 -10.578 -12.617 1 98.25 47 GLY B CA 1
ATOM 3496 C C . GLY B 1 47 ? 0.963 -11.406 -11.656 1 98.25 47 GLY B C 1
ATOM 3497 O O . GLY B 1 47 ? 1.358 -12.508 -11.281 1 98.25 47 GLY B O 1
ATOM 3498 N N . ASP B 1 48 ? -0.171 -10.773 -11.211 1 98.06 48 ASP B N 1
ATOM 3499 C CA . ASP B 1 48 ? -1.131 -11.336 -10.266 1 98.06 48 ASP B CA 1
ATOM 3500 C C . ASP B 1 48 ? -0.447 -11.742 -8.969 1 98.06 48 ASP B C 1
ATOM 3502 O O . ASP B 1 48 ? -0.583 -12.883 -8.516 1 98.06 48 ASP B O 1
ATOM 3506 N N . ILE B 1 49 ? 0.219 -10.781 -8.461 1 98.31 49 ILE B N 1
ATOM 3507 C CA . ILE B 1 49 ? 0.9 -10.945 -7.184 1 98.31 49 ILE B CA 1
ATOM 3508 C C . ILE B 1 49 ? -0.127 -11.18 -6.078 1 98.31 49 ILE B C 1
ATOM 3510 O O . ILE B 1 49 ? 0.018 -12.109 -5.273 1 98.31 49 ILE B O 1
ATOM 3514 N N . TYR B 1 50 ? -1.137 -10.383 -6.105 1 97.38 50 TYR B N 1
ATOM 3515 C CA . TYR B 1 50 ? -2.223 -10.516 -5.141 1 97.38 50 TYR B CA 1
ATOM 3516 C C . TYR B 1 50 ? -3.479 -11.062 -5.805 1 97.38 50 TYR B C 1
ATOM 3518 O O . TYR B 1 50 ? -3.621 -10.992 -7.027 1 97.38 50 TYR B O 1
ATOM 3526 N N . ASP B 1 51 ? -4.367 -11.594 -4.941 1 96.62 51 ASP B N 1
ATOM 3527 C CA . ASP B 1 51 ? -5.617 -12.133 -5.469 1 96.62 51 ASP B CA 1
ATOM 3528 C C . ASP B 1 51 ? -6.605 -11.016 -5.789 1 96.62 51 ASP B C 1
ATOM 3530 O O . ASP B 1 51 ? -7.5 -11.188 -6.617 1 96.62 51 ASP B O 1
ATOM 3534 N N . ARG B 1 52 ? -6.422 -9.922 -5.07 1 94.12 52 ARG B N 1
ATOM 3535 C CA . ARG B 1 52 ? -7.32 -8.781 -5.238 1 94.12 52 ARG B CA 1
ATOM 3536 C C . ARG B 1 52 ? -6.539 -7.48 -5.375 1 94.12 52 ARG B C 1
ATOM 3538 O O . ARG B 1 52 ? -5.402 -7.379 -4.906 1 94.12 52 ARG B O 1
ATOM 3545 N N . SER B 1 53 ? -7.234 -6.512 -5.977 1 92.25 53 SER B N 1
ATOM 3546 C CA . SER B 1 53 ? -6.59 -5.227 -6.23 1 92.25 53 SER B CA 1
ATOM 3547 C C . SER B 1 53 ? -6.211 -4.531 -4.926 1 92.25 53 SER B C 1
ATOM 3549 O O . SER B 1 53 ? -5.172 -3.871 -4.848 1 92.25 53 SER B O 1
ATOM 3551 N N . ILE B 1 54 ? -7.047 -4.672 -3.996 1 90.69 54 ILE B N 1
ATOM 3552 C CA . ILE B 1 54 ? -6.707 -4.238 -2.645 1 90.69 54 ILE B CA 1
ATOM 3553 C C . ILE B 1 54 ? -6.488 -5.457 -1.752 1 90.69 54 ILE B C 1
ATOM 3555 O O . ILE B 1 54 ? -7.441 -6.02 -1.212 1 90.69 54 ILE B O 1
ATOM 3559 N N . PRO B 1 55 ? -5.254 -5.793 -1.604 1 92 55 PRO B N 1
ATOM 3560 C CA . PRO B 1 55 ? -4.988 -6.996 -0.814 1 92 55 PRO B CA 1
ATOM 3561 C C . PRO B 1 55 ? -5.242 -6.789 0.678 1 92 55 PRO B C 1
ATOM 3563 O O . PRO B 1 55 ? -5.105 -5.676 1.184 1 92 55 PRO B O 1
ATOM 3566 N N . PRO B 1 56 ? -5.695 -7.895 1.372 1 91.12 56 PRO B N 1
ATOM 3567 C CA . PRO B 1 56 ? -5.727 -7.816 2.834 1 91.12 56 PRO B CA 1
ATOM 3568 C C . PRO B 1 56 ? -4.348 -7.547 3.438 1 91.12 56 PRO B C 1
ATOM 3570 O O . PRO B 1 56 ? -3.326 -7.852 2.814 1 91.12 56 PRO B O 1
ATOM 3573 N N . LYS B 1 57 ? -4.34 -6.961 4.617 1 87.06 57 LYS B N 1
ATOM 3574 C CA . LYS B 1 57 ? -3.1 -6.562 5.273 1 87.06 57 LYS B CA 1
ATOM 3575 C C . LYS B 1 57 ? -2.154 -7.75 5.434 1 87.06 57 LYS B C 1
ATOM 3577 O O . LYS B 1 57 ? -0.943 -7.617 5.25 1 87.06 57 LYS B O 1
ATOM 3582 N N . GLU B 1 58 ? -2.74 -8.898 5.789 1 92.75 58 GLU B N 1
ATOM 3583 C CA . GLU B 1 58 ? -1.915 -10.078 6.02 1 92.75 58 GLU B CA 1
ATOM 3584 C C . GLU B 1 58 ? -1.234 -10.539 4.73 1 92.75 58 GLU B C 1
ATOM 3586 O O . GLU B 1 58 ? -0.104 -11.031 4.762 1 92.75 58 GLU B O 1
ATOM 3591 N N . ALA B 1 59 ? -1.874 -10.375 3.621 1 95.5 59 ALA B N 1
ATOM 3592 C CA . ALA B 1 59 ? -1.303 -10.727 2.322 1 95.5 59 ALA B CA 1
ATOM 3593 C C . ALA B 1 59 ? -0.134 -9.805 1.974 1 95.5 59 ALA B C 1
ATOM 3595 O O . ALA B 1 59 ? 0.911 -10.266 1.512 1 95.5 59 ALA B O 1
ATOM 3596 N N . MET B 1 60 ? -0.327 -8.547 2.223 1 92.31 60 MET B N 1
ATOM 3597 C CA . MET B 1 60 ? 0.729 -7.574 1.958 1 92.31 60 MET B CA 1
ATOM 3598 C C . MET B 1 60 ? 1.962 -7.863 2.809 1 92.31 60 MET B C 1
ATOM 3600 O O . MET B 1 60 ? 3.088 -7.812 2.312 1 92.31 60 MET B O 1
ATOM 3604 N N . LEU B 1 61 ? 1.727 -8.195 4.066 1 91.5 61 LEU B N 1
ATOM 3605 C CA . LEU B 1 61 ? 2.826 -8.477 4.98 1 91.5 61 LEU B CA 1
ATOM 3606 C C . LEU B 1 61 ? 3.609 -9.703 4.523 1 91.5 61 LEU B C 1
ATOM 3608 O O . LEU B 1 61 ? 4.844 -9.703 4.559 1 91.5 61 LEU B O 1
ATOM 3612 N N . LEU B 1 62 ? 2.92 -10.695 4.109 1 96.06 62 LEU B N 1
ATOM 3613 C CA . LEU B 1 62 ? 3.57 -11.922 3.652 1 96.06 62 LEU B CA 1
ATOM 3614 C C . LEU B 1 62 ? 4.438 -11.648 2.428 1 96.06 62 LEU B C 1
ATOM 3616 O O . LEU B 1 62 ? 5.594 -12.078 2.373 1 96.06 62 LEU B O 1
ATOM 3620 N N . TYR B 1 63 ? 3.936 -10.938 1.464 1 96.75 63 TYR B N 1
ATOM 3621 C CA . TYR B 1 63 ? 4.699 -10.625 0.26 1 96.75 63 TYR B CA 1
ATOM 3622 C C . TYR B 1 63 ? 5.93 -9.789 0.591 1 96.75 63 TYR B C 1
ATOM 3624 O O . TYR B 1 63 ? 7.02 -10.055 0.082 1 96.75 63 TYR B O 1
ATOM 3632 N N . ASN B 1 64 ? 5.719 -8.867 1.399 1 93.44 64 ASN B N 1
ATOM 3633 C CA . ASN B 1 64 ? 6.832 -8 1.784 1 93.44 64 ASN B CA 1
ATOM 3634 C C . ASN B 1 64 ? 7.926 -8.781 2.506 1 93.44 64 ASN B C 1
ATOM 3636 O O . ASN B 1 64 ? 9.109 -8.5 2.334 1 93.44 64 ASN B O 1
ATOM 3640 N N . GLN B 1 65 ? 7.531 -9.688 3.371 1 94.5 65 GLN B N 1
ATOM 3641 C CA . GLN B 1 65 ? 8.516 -10.539 4.031 1 94.5 65 GLN B CA 1
ATOM 3642 C C . GLN B 1 65 ? 9.297 -11.367 3.018 1 94.5 65 GLN B C 1
ATOM 3644 O O . GLN B 1 65 ? 10.516 -11.508 3.141 1 94.5 65 GLN B O 1
ATOM 3649 N N . PHE B 1 66 ? 8.641 -11.859 2.08 1 98.06 66 PHE B N 1
ATOM 3650 C CA . PHE B 1 66 ? 9.289 -12.609 1.012 1 98.06 66 PHE B CA 1
ATOM 3651 C C . PHE B 1 66 ? 10.289 -11.734 0.266 1 98.06 66 PHE B C 1
ATOM 3653 O O . PHE B 1 66 ? 11.438 -12.133 0.054 1 98.06 66 PHE B O 1
ATOM 3660 N N . LEU B 1 67 ? 9.859 -10.516 -0.101 1 97 67 LEU B N 1
ATOM 3661 C CA . LEU B 1 67 ? 10.719 -9.578 -0.812 1 97 67 LEU B CA 1
ATOM 3662 C C . LEU B 1 67 ? 11.961 -9.242 0.013 1 97 67 LEU B C 1
ATOM 3664 O O . LEU B 1 67 ? 13.07 -9.195 -0.519 1 97 67 LEU B O 1
ATOM 3668 N N . ARG B 1 68 ? 11.75 -9.031 1.283 1 95.38 68 ARG B N 1
ATOM 3669 C CA . ARG B 1 68 ? 12.875 -8.711 2.156 1 95.38 68 ARG B CA 1
ATOM 3670 C C . ARG B 1 68 ? 13.906 -9.828 2.141 1 95.38 68 ARG B C 1
ATOM 3672 O O . ARG B 1 68 ? 15.109 -9.57 2.037 1 95.38 68 ARG B O 1
ATOM 3679 N N . LYS B 1 69 ? 13.43 -11.023 2.225 1 97.81 69 LYS B N 1
ATOM 3680 C CA . LYS B 1 69 ? 14.312 -12.18 2.252 1 97.81 69 LYS B CA 1
ATOM 3681 C C . LYS B 1 69 ? 15.078 -12.32 0.938 1 97.81 69 LYS B C 1
ATOM 3683 O O . LYS B 1 69 ? 16.25 -12.711 0.932 1 97.81 69 LYS B O 1
ATOM 3688 N N . VAL B 1 70 ? 14.445 -11.953 -0.138 1 98.44 70 VAL B N 1
ATOM 3689 C CA . VAL B 1 70 ? 15.086 -12.102 -1.44 1 98.44 70 VAL B CA 1
ATOM 3690 C C . VAL B 1 70 ? 16.031 -10.922 -1.689 1 98.44 70 VAL B C 1
ATOM 3692 O O . VAL B 1 70 ? 17.203 -11.117 -1.998 1 98.44 70 VAL B O 1
ATOM 3695 N N . LEU B 1 71 ? 15.555 -9.695 -1.479 1 97.56 71 LEU B N 1
ATOM 3696 C CA . LEU B 1 71 ? 16.234 -8.477 -1.878 1 97.56 71 LEU B CA 1
ATOM 3697 C C . LEU B 1 71 ? 17.344 -8.125 -0.887 1 97.56 71 LEU B C 1
ATOM 3699 O O . LEU B 1 71 ? 18.422 -7.699 -1.287 1 97.56 71 LEU B O 1
ATOM 3703 N N . ILE B 1 72 ? 17.047 -8.32 0.348 1 94.5 72 ILE B N 1
ATOM 3704 C CA . ILE B 1 72 ? 17.969 -7.824 1.366 1 94.5 72 ILE B CA 1
ATOM 3705 C C . ILE B 1 72 ? 18.844 -8.961 1.879 1 94.5 72 ILE B C 1
ATOM 3707 O O . ILE B 1 72 ? 20.078 -8.891 1.812 1 94.5 72 ILE B O 1
ATOM 3711 N N . ASP B 1 73 ? 18.203 -10.016 2.293 1 96.5 73 ASP B N 1
ATOM 3712 C CA . ASP B 1 73 ? 18.969 -11.102 2.885 1 96.5 73 ASP B CA 1
ATOM 3713 C C . ASP B 1 73 ? 19.844 -11.789 1.838 1 96.5 73 ASP B C 1
ATOM 3715 O O . ASP B 1 73 ? 20.953 -12.242 2.143 1 96.5 73 ASP B O 1
ATOM 3719 N N . ARG B 1 74 ? 19.328 -11.82 0.571 1 97.81 74 ARG B N 1
ATOM 3720 C CA . ARG B 1 74 ? 20.016 -12.602 -0.448 1 97.81 74 ARG B CA 1
ATOM 3721 C C . ARG B 1 74 ? 20.594 -11.695 -1.534 1 97.81 74 ARG B C 1
ATOM 3723 O O . ARG B 1 74 ? 21.375 -12.148 -2.377 1 97.81 74 ARG B O 1
ATOM 3730 N N . ASN B 1 75 ? 20.25 -10.445 -1.487 1 96.81 75 ASN B N 1
ATOM 3731 C CA . ASN B 1 75 ? 20.75 -9.461 -2.449 1 96.81 75 ASN B CA 1
ATOM 3732 C C . ASN B 1 75 ? 20.5 -9.914 -3.885 1 96.81 75 ASN B C 1
ATOM 3734 O O . ASN B 1 75 ? 21.406 -9.875 -4.719 1 96.81 75 ASN B O 1
ATOM 3738 N N . ILE B 1 76 ? 19.359 -10.422 -4.129 1 98.44 76 ILE B N 1
ATOM 3739 C CA . ILE B 1 76 ? 18.938 -10.852 -5.457 1 98.44 76 ILE B CA 1
ATOM 3740 C C . ILE B 1 76 ? 17.891 -9.898 -6.008 1 98.44 76 ILE B C 1
ATOM 3742 O O . ILE B 1 76 ? 16.891 -9.625 -5.344 1 98.44 76 ILE B O 1
ATOM 3746 N N . PRO B 1 77 ? 18.094 -9.336 -7.23 1 98.56 77 PRO B N 1
ATOM 3747 C CA . PRO B 1 77 ? 17.094 -8.43 -7.789 1 98.56 77 PRO B CA 1
ATOM 3748 C C . PRO B 1 77 ? 15.773 -9.133 -8.125 1 98.56 77 PRO B C 1
ATOM 3750 O O . PRO B 1 77 ? 15.781 -10.312 -8.484 1 98.56 77 PRO B O 1
ATOM 3753 N N . VAL B 1 78 ? 14.68 -8.398 -7.973 1 98.69 78 VAL B N 1
ATOM 3754 C CA . VAL B 1 78 ? 13.344 -8.875 -8.305 1 98.69 78 VAL B CA 1
ATOM 3755 C C . VAL B 1 78 ? 12.703 -7.949 -9.328 1 98.69 78 VAL B C 1
ATOM 3757 O O . VAL B 1 78 ? 12.703 -6.727 -9.156 1 98.69 78 VAL B O 1
ATOM 3760 N N . LEU B 1 79 ? 12.25 -8.477 -10.438 1 98.81 79 LEU B N 1
ATOM 3761 C CA . LEU B 1 79 ? 11.477 -7.754 -11.445 1 98.81 79 LEU B CA 1
ATOM 3762 C C . LEU B 1 79 ? 10.039 -8.25 -11.492 1 98.81 79 LEU B C 1
ATOM 3764 O O . LEU B 1 79 ? 9.797 -9.453 -11.586 1 98.81 79 LEU B O 1
ATOM 3768 N N . ALA B 1 80 ? 9.109 -7.297 -11.367 1 98.62 80 ALA B N 1
ATOM 3769 C CA . ALA B 1 80 ? 7.711 -7.711 -11.297 1 98.62 80 ALA B CA 1
ATOM 3770 C C . ALA B 1 80 ? 6.836 -6.82 -12.18 1 98.62 80 ALA B C 1
ATOM 3772 O O . ALA B 1 80 ? 7.164 -5.656 -12.414 1 98.62 80 ALA B O 1
ATOM 3773 N N . ILE B 1 81 ? 5.77 -7.379 -12.68 1 98.62 81 ILE B N 1
ATOM 3774 C CA . ILE B 1 81 ? 4.746 -6.625 -13.398 1 98.62 81 ILE B CA 1
ATOM 3775 C C . ILE B 1 81 ? 3.377 -6.895 -12.773 1 98.62 81 ILE B C 1
ATOM 3777 O O . ILE B 1 81 ? 3.213 -7.844 -12 1 98.62 81 ILE B O 1
ATOM 3781 N N . SER B 1 82 ? 2.402 -6 -13.102 1 97.94 82 SER B N 1
ATOM 3782 C CA . SER B 1 82 ? 1.035 -6.23 -12.648 1 97.94 82 SER B CA 1
ATOM 3783 C C . SER B 1 82 ? 0.304 -7.203 -13.57 1 97.94 82 SER B C 1
ATOM 3785 O O . SER B 1 82 ? 0.545 -7.227 -14.773 1 97.94 82 SER B O 1
ATOM 3787 N N . GLY B 1 83 ? -0.5 -8.055 -12.961 1 97.56 83 GLY B N 1
ATOM 3788 C CA . GLY B 1 83 ? -1.5 -8.82 -13.688 1 97.56 83 GLY B CA 1
ATOM 3789 C C . GLY B 1 83 ? -2.893 -8.234 -13.586 1 97.56 83 GLY B C 1
ATOM 3790 O O . GLY B 1 83 ? -3.059 -7.09 -13.148 1 97.56 83 GLY B O 1
ATOM 3791 N N . ASN B 1 84 ? -3.902 -8.93 -14.039 1 94.81 84 ASN B N 1
ATOM 3792 C CA . ASN B 1 84 ? -5.246 -8.367 -14.125 1 94.81 84 ASN B CA 1
ATOM 3793 C C . ASN B 1 84 ? -5.922 -8.312 -12.758 1 94.81 84 ASN B C 1
ATOM 3795 O O . ASN B 1 84 ? -6.902 -7.59 -12.578 1 94.81 84 ASN B O 1
ATOM 3799 N N . HIS B 1 85 ? -5.441 -9.086 -11.75 1 94.62 85 HIS B N 1
ATOM 3800 C CA . HIS B 1 85 ? -5.973 -9.023 -10.391 1 94.62 85 HIS B CA 1
ATOM 3801 C C . HIS B 1 85 ? -5.359 -7.867 -9.609 1 94.62 85 HIS B C 1
ATOM 3803 O O . HIS B 1 85 ? -5.965 -7.363 -8.656 1 94.62 85 HIS B O 1
ATOM 3809 N N . ASP B 1 86 ? -4.258 -7.453 -10.047 1 95.69 86 ASP B N 1
ATOM 3810 C CA . ASP B 1 86 ? -3.488 -6.465 -9.297 1 95.69 86 ASP B CA 1
ATOM 3811 C C . ASP B 1 86 ? -4.008 -5.051 -9.555 1 95.69 86 ASP B C 1
ATOM 3813 O O . ASP B 1 86 ? -4.633 -4.793 -10.586 1 95.69 86 ASP B O 1
ATOM 3817 N N . SER B 1 87 ? -3.775 -4.203 -8.547 1 92.44 87 SER B N 1
ATOM 3818 C CA . SER B 1 87 ? -3.873 -2.773 -8.82 1 92.44 87 SER B CA 1
ATOM 3819 C C . SER B 1 87 ? -2.57 -2.234 -9.406 1 92.44 87 SER B C 1
ATOM 3821 O O . SER B 1 87 ? -1.542 -2.217 -8.727 1 92.44 87 SER B O 1
ATOM 3823 N N . ALA B 1 88 ? -2.691 -1.788 -10.648 1 93.12 88 ALA B N 1
ATOM 3824 C CA . ALA B 1 88 ? -1.512 -1.266 -11.328 1 93.12 88 ALA B CA 1
ATOM 3825 C C . ALA B 1 88 ? -0.89 -0.111 -10.555 1 93.12 88 ALA B C 1
ATOM 3827 O O . ALA B 1 88 ? 0.319 -0.101 -10.305 1 93.12 88 ALA B O 1
ATOM 3828 N N . GLU B 1 89 ? -1.706 0.735 -10.078 1 89.38 89 GLU B N 1
ATOM 3829 C CA . GLU B 1 89 ? -1.261 1.944 -9.398 1 89.38 89 GLU B CA 1
ATOM 3830 C C . GLU B 1 89 ? -0.66 1.616 -8.031 1 89.38 89 GLU B C 1
ATOM 3832 O O . GLU B 1 89 ? 0.372 2.174 -7.652 1 89.38 89 GLU B O 1
ATOM 3837 N N . ARG B 1 90 ? -1.234 0.721 -7.32 1 87.62 90 ARG B N 1
ATOM 3838 C CA . ARG B 1 90 ? -0.76 0.365 -5.984 1 87.62 90 ARG B CA 1
ATOM 3839 C C . ARG B 1 90 ? 0.571 -0.376 -6.059 1 87.62 90 ARG B C 1
ATOM 3841 O O . ARG B 1 90 ? 1.455 -0.157 -5.227 1 87.62 90 ARG B O 1
ATOM 3848 N N . LEU B 1 91 ? 0.647 -1.159 -7.039 1 90.38 91 LEU B N 1
ATOM 3849 C CA . LEU B 1 91 ? 1.899 -1.893 -7.191 1 90.38 91 LEU B CA 1
ATOM 3850 C C . LEU B 1 91 ? 3.043 -0.946 -7.539 1 90.38 91 LEU B C 1
ATOM 3852 O O . LEU B 1 91 ? 4.191 -1.185 -7.156 1 90.38 91 LEU B O 1
ATOM 3856 N N . GLU B 1 92 ? 2.654 -0.016 -8.297 1 88.38 92 GLU B N 1
ATOM 3857 C CA . GLU B 1 92 ? 3.691 0.903 -8.75 1 88.38 92 GLU B CA 1
ATOM 3858 C C . GLU B 1 92 ? 3.99 1.967 -7.699 1 88.38 92 GLU B C 1
ATOM 3860 O O . GLU B 1 92 ? 4.949 2.729 -7.836 1 88.38 92 GLU B O 1
ATOM 3865 N N . ALA B 1 93 ? 3.143 1.935 -6.641 1 80.94 93 ALA B N 1
ATOM 3866 C CA . ALA B 1 93 ? 3.346 2.938 -5.598 1 80.94 93 ALA B CA 1
ATOM 3867 C C . ALA B 1 93 ? 4.715 2.779 -4.941 1 80.94 93 ALA B C 1
ATOM 3869 O O . ALA B 1 93 ? 5.066 1.688 -4.488 1 80.94 93 ALA B O 1
ATOM 3870 N N . GLY B 1 94 ? 5.641 3.678 -5.027 1 80.75 94 GLY B N 1
ATOM 3871 C CA . GLY B 1 94 ? 6.945 3.676 -4.383 1 80.75 94 GLY B CA 1
ATOM 3872 C C . GLY B 1 94 ? 8.031 3.072 -5.25 1 80.75 94 GLY B C 1
ATOM 3873 O O . GLY B 1 94 ? 9.109 2.725 -4.75 1 80.75 94 GLY B O 1
ATOM 3874 N N . ASN B 1 95 ? 7.758 2.936 -6.48 1 85.75 95 ASN B N 1
ATOM 3875 C CA . ASN B 1 95 ? 8.672 2.275 -7.406 1 85.75 95 ASN B CA 1
ATOM 3876 C C . ASN B 1 95 ? 10.062 2.891 -7.355 1 85.75 95 ASN B C 1
ATOM 3878 O O . ASN B 1 95 ? 11.062 2.172 -7.273 1 85.75 95 ASN B O 1
ATOM 3882 N N . ALA B 1 96 ? 10.07 4.195 -7.43 1 84.56 96 ALA B N 1
ATOM 3883 C CA . ALA B 1 96 ? 11.367 4.867 -7.465 1 84.56 96 ALA B CA 1
ATOM 3884 C C . ALA B 1 96 ? 12.188 4.535 -6.223 1 84.56 96 ALA B C 1
ATOM 3886 O O . ALA B 1 96 ? 13.406 4.344 -6.309 1 84.56 96 ALA B O 1
ATOM 3887 N N . LEU B 1 97 ? 11.547 4.43 -5.121 1 88.75 97 LEU B N 1
ATOM 3888 C CA . LEU B 1 97 ? 12.211 4.086 -3.873 1 88.75 97 LEU B CA 1
ATOM 3889 C C . LEU B 1 97 ? 12.648 2.625 -3.873 1 88.75 97 LEU B C 1
ATOM 3891 O O . LEU B 1 97 ? 13.766 2.303 -3.471 1 88.75 97 LEU B O 1
ATOM 3895 N N . MET B 1 98 ? 11.844 1.785 -4.398 1 92.06 98 MET B N 1
ATOM 3896 C CA . MET B 1 98 ? 12.07 0.344 -4.367 1 92.06 98 MET B CA 1
ATOM 3897 C C . MET B 1 98 ? 13.188 -0.048 -5.328 1 92.06 98 MET B C 1
ATOM 3899 O O . MET B 1 98 ? 13.906 -1.024 -5.094 1 92.06 98 MET B O 1
ATOM 3903 N N . GLU B 1 99 ? 13.375 0.758 -6.352 1 93.75 99 GLU B N 1
ATOM 3904 C CA . GLU B 1 99 ? 14.438 0.487 -7.309 1 93.75 99 GLU B CA 1
ATOM 3905 C C . GLU B 1 99 ? 15.812 0.629 -6.664 1 93.75 9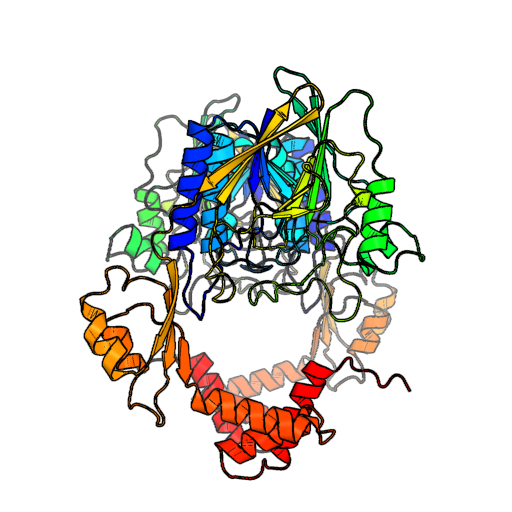9 GLU B C 1
ATOM 3907 O O . GLU B 1 99 ? 16.781 0.023 -7.117 1 93.75 99 GLU B O 1
ATOM 3912 N N . GLN B 1 100 ? 15.859 1.364 -5.598 1 91 100 GLN B N 1
ATOM 3913 C CA . GLN B 1 100 ? 17.125 1.556 -4.891 1 91 100 GLN B CA 1
ATOM 3914 C C . GLN B 1 100 ? 17.578 0.262 -4.227 1 91 100 GLN B C 1
ATOM 3916 O O . GLN B 1 100 ? 18.75 0.112 -3.896 1 91 100 GLN B O 1
ATOM 3921 N N . VAL B 1 101 ? 16.672 -0.64 -4.047 1 92.19 101 VAL B N 1
ATOM 3922 C CA . VAL B 1 101 ? 17.016 -1.929 -3.453 1 92.19 101 VAL B CA 1
ATOM 3923 C C . VAL B 1 101 ? 16.812 -3.041 -4.477 1 92.19 101 VAL B C 1
ATOM 3925 O O . VAL B 1 101 ? 16.547 -4.191 -4.113 1 92.19 101 VAL B O 1
ATOM 3928 N N . HIS B 1 102 ? 16.766 -2.686 -5.684 1 96 102 HIS B N 1
ATOM 3929 C CA . HIS B 1 102 ? 16.781 -3.576 -6.84 1 96 102 HIS B CA 1
ATOM 3930 C C . HIS B 1 102 ? 15.453 -4.328 -6.973 1 96 102 HIS B C 1
ATOM 3932 O O . HIS B 1 102 ? 15.438 -5.492 -7.375 1 96 102 HIS B O 1
ATOM 3938 N N . TYR B 1 103 ? 14.484 -3.74 -6.492 1 96.75 103 TYR B N 1
ATOM 3939 C CA . TYR B 1 103 ? 13.133 -4.18 -6.805 1 96.75 103 TYR B CA 1
ATOM 3940 C C . TYR B 1 103 ? 12.531 -3.34 -7.926 1 96.75 103 TYR B C 1
ATOM 3942 O O . TYR B 1 103 ? 12.195 -2.17 -7.719 1 96.75 103 TYR B O 1
ATOM 3950 N N . TYR B 1 104 ? 12.359 -3.92 -9.094 1 97.69 104 TYR B N 1
ATOM 3951 C CA . TYR B 1 104 ? 11.875 -3.219 -10.273 1 97.69 104 TYR B CA 1
ATOM 3952 C C . TYR B 1 104 ? 10.461 -3.664 -10.625 1 97.69 104 TYR B C 1
ATOM 3954 O O . TYR B 1 104 ? 10.25 -4.805 -11.039 1 97.69 104 TYR B O 1
ATOM 3962 N N . VAL B 1 105 ? 9.516 -2.744 -10.469 1 96.44 105 VAL B N 1
ATOM 3963 C CA . VAL B 1 105 ? 8.117 -3.104 -10.703 1 96.44 105 VAL B CA 1
ATOM 3964 C C . VAL B 1 105 ? 7.527 -2.189 -11.773 1 96.44 105 VAL B C 1
ATOM 3966 O O . VAL B 1 105 ? 7.793 -0.985 -11.789 1 96.44 105 VAL B O 1
ATOM 3969 N N . GLU B 1 106 ? 6.895 -2.75 -12.68 1 97.31 106 GLU B N 1
ATOM 3970 C CA . GLU B 1 106 ? 6.062 -2.008 -13.625 1 97.31 106 GLU B CA 1
ATOM 3971 C C . GLU B 1 106 ? 4.586 -2.365 -13.461 1 97.31 106 GLU B C 1
ATOM 3973 O O . GLU B 1 106 ? 4.172 -3.477 -13.797 1 97.31 106 GLU B O 1
ATOM 3978 N N . GLY B 1 107 ? 3.844 -1.414 -12.945 1 96 107 GLY B N 1
ATOM 3979 C CA . GLY B 1 107 ? 2.432 -1.652 -12.695 1 96 107 GLY B CA 1
ATOM 3980 C C . GLY B 1 107 ? 1.527 -1.057 -13.758 1 96 107 GLY B C 1
ATOM 3981 O O . GLY B 1 107 ? 0.664 -1.746 -14.305 1 96 107 GLY B O 1
ATOM 3982 N N . ILE B 1 108 ? 1.778 0.121 -14.125 1 94.56 108 ILE B N 1
ATOM 3983 C CA . ILE B 1 108 ? 0.969 0.875 -15.078 1 94.56 108 ILE B CA 1
ATOM 3984 C C . ILE B 1 108 ? 1.575 0.761 -16.469 1 94.56 108 ILE B C 1
ATOM 3986 O O . ILE B 1 108 ? 2.781 0.946 -16.656 1 94.56 108 ILE B O 1
ATOM 3990 N N . PHE B 1 109 ? 0.701 0.422 -17.375 1 96.88 109 PHE B N 1
ATOM 3991 C CA . PHE B 1 109 ? 1.138 0.374 -18.766 1 96.88 109 PHE B CA 1
ATOM 3992 C C . PHE B 1 109 ? 1.539 1.76 -19.25 1 96.88 109 PHE B C 1
ATOM 3994 O O . PHE B 1 109 ? 0.837 2.74 -19 1 96.88 109 PHE B O 1
ATOM 4001 N N . LYS B 1 110 ? 2.674 1.842 -19.922 1 96.44 110 LYS B N 1
ATOM 4002 C CA . LYS B 1 110 ? 3.191 3.088 -20.484 1 96.44 110 LYS B CA 1
ATOM 4003 C C . LYS B 1 110 ? 3.541 2.926 -21.969 1 96.44 110 LYS B C 1
ATOM 4005 O O . LYS B 1 110 ? 3.684 1.803 -22.453 1 96.44 110 LYS B O 1
ATOM 4010 N N . LYS B 1 111 ? 3.686 4.07 -22.625 1 94.69 111 LYS B N 1
ATOM 4011 C CA . LYS B 1 111 ? 4.023 4.055 -24.047 1 94.69 111 LYS B CA 1
ATOM 4012 C C . LYS B 1 111 ? 5.383 3.402 -24.281 1 94.69 111 LYS B C 1
ATOM 4014 O O . LYS B 1 111 ? 5.543 2.611 -25.203 1 94.69 111 LYS B O 1
ATOM 4019 N N . GLU B 1 112 ? 6.27 3.797 -23.469 1 96.12 112 GLU B N 1
ATOM 4020 C CA . GLU B 1 112 ? 7.594 3.186 -23.547 1 96.12 112 GLU B CA 1
ATOM 4021 C C . GLU B 1 112 ? 7.73 2.047 -22.531 1 96.12 112 GLU B C 1
ATOM 4023 O O . GLU B 1 112 ? 7.527 2.246 -21.344 1 96.12 112 GLU B O 1
ATOM 4028 N N . THR B 1 113 ? 8.07 0.911 -23.062 1 97.88 113 THR B N 1
ATOM 4029 C CA . THR B 1 113 ? 8.234 -0.249 -22.203 1 97.88 113 THR B CA 1
ATOM 4030 C C . THR B 1 113 ? 9.484 -0.101 -21.328 1 97.88 113 THR B C 1
ATOM 4032 O O . THR B 1 113 ? 10.555 0.242 -21.828 1 97.88 113 THR B O 1
ATOM 4035 N N . LYS B 1 114 ? 9.312 -0.382 -20.031 1 97.56 114 LYS B N 1
ATOM 4036 C CA . LYS B 1 114 ? 10.43 -0.293 -19.094 1 97.56 114 LYS B CA 1
ATOM 4037 C C . LYS B 1 114 ? 11.469 -1.377 -19.375 1 97.56 114 LYS B C 1
ATOM 4039 O O . LYS B 1 114 ? 11.117 -2.549 -19.547 1 97.56 114 LYS B O 1
ATOM 4044 N N . ARG B 1 115 ? 12.711 -0.934 -19.469 1 98.5 115 ARG B N 1
ATOM 4045 C CA . ARG B 1 115 ? 13.844 -1.838 -19.625 1 98.5 115 ARG B CA 1
ATOM 4046 C C . ARG B 1 115 ? 14.734 -1.833 -18.391 1 98.5 115 ARG B C 1
ATOM 4048 O O . ARG B 1 115 ? 15.094 -0.769 -17.875 1 98.5 115 ARG B O 1
ATOM 4055 N N . VAL B 1 116 ? 14.992 -2.969 -17.828 1 98.5 116 VAL B N 1
ATOM 4056 C CA . VAL B 1 116 ? 15.945 -3.133 -16.734 1 98.5 116 VAL B CA 1
ATOM 4057 C C . VAL B 1 116 ? 17.109 -4.016 -17.188 1 98.5 116 VAL B C 1
ATOM 4059 O O . VAL B 1 116 ? 16.891 -5.113 -17.719 1 98.5 116 VAL B O 1
ATOM 4062 N N . THR B 1 117 ? 18.312 -3.549 -17.031 1 98.62 117 THR B N 1
ATOM 4063 C CA . THR B 1 117 ? 19.484 -4.305 -17.453 1 98.62 117 THR B CA 1
ATOM 4064 C C . THR B 1 117 ? 20.219 -4.902 -16.25 1 98.62 117 THR B C 1
ATOM 4066 O O . THR B 1 117 ? 20.531 -4.191 -15.289 1 98.62 117 THR B O 1
ATOM 4069 N N . ILE B 1 118 ? 20.359 -6.234 -16.266 1 98.25 118 ILE B N 1
ATOM 4070 C CA . ILE B 1 118 ? 21.109 -6.953 -15.234 1 98.25 118 ILE B CA 1
ATOM 4071 C C . ILE B 1 118 ? 22.312 -7.648 -15.867 1 98.25 118 ILE B C 1
ATOM 4073 O O . ILE B 1 118 ? 22.219 -8.203 -16.969 1 98.25 118 ILE B O 1
ATOM 4077 N N . GLU B 1 119 ? 23.406 -7.637 -15.125 1 97.38 119 GLU B N 1
ATOM 4078 C CA . GLU B 1 119 ? 24.625 -8.227 -15.664 1 97.38 119 GLU B CA 1
ATOM 4079 C C . GLU B 1 119 ? 24.969 -9.539 -14.969 1 97.38 119 GLU B C 1
ATOM 4081 O O . GLU B 1 119 ? 24.766 -9.672 -13.758 1 97.38 119 GLU B O 1
ATOM 4086 N N . ASP B 1 120 ? 25.422 -10.523 -15.742 1 95.75 120 ASP B N 1
ATOM 4087 C CA . ASP B 1 120 ? 26 -11.75 -15.203 1 95.75 120 ASP B CA 1
ATOM 4088 C C . ASP B 1 120 ? 27.391 -12.008 -15.805 1 95.75 120 ASP B C 1
ATOM 4090 O O . ASP B 1 120 ? 28 -11.102 -16.375 1 95.75 120 ASP B O 1
ATOM 4094 N N . ASP B 1 121 ? 27.938 -13.203 -15.641 1 95.12 121 ASP B N 1
ATOM 4095 C CA . ASP B 1 121 ? 29.281 -13.531 -16.078 1 95.12 121 ASP B CA 1
ATOM 4096 C C . ASP B 1 121 ? 29.391 -13.539 -17.594 1 95.12 121 ASP B C 1
ATOM 4098 O O . ASP B 1 121 ? 30.469 -13.32 -18.156 1 95.12 121 ASP B O 1
ATOM 4102 N N . ASP B 1 122 ? 28.281 -13.734 -18.234 1 96.62 122 ASP B N 1
ATOM 4103 C CA . ASP B 1 122 ? 28.266 -13.82 -19.688 1 96.62 122 ASP B CA 1
ATOM 4104 C C . ASP B 1 122 ? 27.922 -12.469 -20.312 1 96.62 122 ASP B C 1
ATOM 4106 O O . ASP B 1 122 ? 27.938 -12.328 -21.531 1 96.62 122 ASP B O 1
ATOM 4110 N N . GLY B 1 123 ? 27.578 -11.477 -19.484 1 96.62 123 GLY B N 1
ATOM 4111 C CA . GLY B 1 123 ? 27.266 -10.148 -20 1 96.62 123 GLY B CA 1
ATOM 4112 C C . GLY B 1 123 ? 25.906 -9.633 -19.531 1 96.62 123 GLY B C 1
ATOM 4113 O O . GLY B 1 123 ? 25.359 -10.125 -18.547 1 96.62 123 GLY B O 1
ATOM 4114 N N . GLU B 1 124 ? 25.391 -8.625 -20.312 1 98 124 GLU B N 1
ATOM 4115 C CA . GLU B 1 124 ? 24.156 -7.934 -19.953 1 98 124 GLU B CA 1
ATOM 4116 C C . GLU B 1 124 ? 22.922 -8.695 -20.422 1 98 124 GLU B C 1
ATOM 4118 O O . GLU B 1 124 ? 22.953 -9.352 -21.469 1 98 124 GLU B O 1
ATOM 4123 N N . VAL B 1 125 ? 21.938 -8.648 -19.719 1 98.69 125 VAL B N 1
ATOM 4124 C CA . VAL B 1 125 ? 20.609 -9.109 -20.078 1 98.69 125 VAL B CA 1
ATOM 4125 C C . VAL B 1 125 ? 19.594 -7.988 -19.891 1 98.69 125 VAL B C 1
ATOM 4127 O O . VAL B 1 125 ? 19.516 -7.383 -18.828 1 98.69 125 VAL B O 1
ATOM 4130 N N . ASP B 1 126 ? 18.859 -7.656 -20.969 1 98.81 126 ASP B N 1
ATOM 4131 C CA . ASP B 1 126 ? 17.781 -6.676 -20.891 1 98.81 126 ASP B CA 1
ATOM 4132 C C . ASP B 1 126 ? 16.453 -7.352 -20.562 1 98.81 126 ASP B C 1
ATOM 4134 O O . ASP B 1 126 ? 16.031 -8.273 -21.266 1 98.81 126 ASP B O 1
ATOM 4138 N N . PHE B 1 127 ? 15.852 -6.895 -19.5 1 98.94 127 PHE B N 1
ATOM 4139 C CA . PHE B 1 127 ? 14.5 -7.312 -19.141 1 98.94 127 PHE B CA 1
ATOM 4140 C C . PHE B 1 127 ? 13.484 -6.242 -19.531 1 98.94 127 PHE B C 1
ATOM 4142 O O . PHE B 1 127 ? 13.602 -5.086 -19.109 1 98.94 127 PHE B O 1
ATOM 4149 N N . TYR B 1 128 ? 12.547 -6.613 -20.328 1 98.88 128 TYR B N 1
ATOM 4150 C CA . TYR B 1 128 ? 11.461 -5.715 -20.703 1 98.88 128 TYR B CA 1
ATOM 4151 C C . TYR B 1 128 ? 10.188 -6.055 -19.953 1 98.88 128 TYR B C 1
ATOM 4153 O O . TYR B 1 128 ? 9.719 -7.195 -19.984 1 98.88 128 TYR B O 1
ATOM 4161 N N . LEU B 1 129 ? 9.609 -5.102 -19.25 1 98.81 129 LEU B N 1
ATOM 4162 C CA . LEU B 1 129 ? 8.477 -5.316 -18.359 1 98.81 129 LEU B CA 1
ATOM 4163 C C . LEU B 1 129 ? 7.188 -4.789 -18.969 1 98.81 129 LEU B C 1
ATOM 4165 O O . LEU B 1 129 ? 7 -3.576 -19.078 1 98.81 129 LEU B O 1
ATOM 4169 N N . ILE B 1 130 ? 6.266 -5.703 -19.359 1 98.69 130 ILE B N 1
ATOM 4170 C CA . ILE B 1 130 ? 4.977 -5.32 -19.938 1 98.69 130 ILE B CA 1
ATOM 4171 C C . ILE B 1 130 ? 3.857 -5.652 -18.953 1 98.69 130 ILE B C 1
ATOM 4173 O O . ILE B 1 130 ? 3.387 -6.793 -18.891 1 98.69 130 ILE B O 1
ATOM 4177 N N . PRO B 1 131 ? 3.383 -4.668 -18.219 1 98.44 131 PRO B N 1
ATOM 4178 C CA . PRO B 1 131 ? 2.273 -4.938 -17.297 1 98.44 131 PRO B CA 1
ATOM 4179 C C . PRO B 1 131 ? 0.956 -5.195 -18.016 1 98.44 131 PRO B C 1
ATOM 4181 O O . PRO B 1 131 ? 0.832 -4.891 -19.219 1 98.44 131 PRO B O 1
ATOM 4184 N N . PHE B 1 132 ? 0.047 -5.789 -17.328 1 97.19 132 PHE B N 1
ATOM 4185 C CA . PHE B 1 132 ? -1.274 -6.012 -17.906 1 97.19 132 PHE B CA 1
ATOM 4186 C C . PHE B 1 132 ? -1.973 -4.684 -18.188 1 97.19 132 PHE B C 1
ATOM 4188 O O . PHE B 1 132 ? -1.911 -3.762 -17.375 1 97.19 132 PHE B O 1
ATOM 4195 N N . ALA B 1 133 ? -2.572 -4.605 -19.297 1 95.56 133 ALA B N 1
ATOM 4196 C CA . ALA B 1 133 ? -3.43 -3.484 -19.672 1 95.56 133 ALA B CA 1
ATOM 4197 C C . ALA B 1 133 ? -4.547 -3.932 -20.609 1 95.56 133 ALA B C 1
ATOM 4199 O O . ALA B 1 133 ? -4.332 -4.789 -21.469 1 95.56 133 ALA B O 1
ATOM 4200 N N . ASP B 1 134 ? -5.645 -3.312 -20.438 1 92.44 134 ASP B N 1
ATOM 4201 C CA . ASP B 1 134 ? -6.734 -3.676 -21.328 1 92.44 134 ASP B CA 1
ATOM 4202 C C . ASP B 1 134 ? -6.547 -3.041 -22.703 1 92.44 134 ASP B C 1
ATOM 4204 O O . ASP B 1 134 ? -5.719 -2.141 -22.875 1 92.44 134 ASP B O 1
ATOM 4208 N N . VAL B 1 135 ? -7.324 -3.525 -23.656 1 94.69 135 VAL B N 1
ATOM 4209 C CA . VAL B 1 135 ? -7.184 -3.16 -25.062 1 94.69 135 VAL B CA 1
ATOM 4210 C C . VAL B 1 135 ? -7.406 -1.659 -25.219 1 94.69 135 VAL B C 1
ATOM 4212 O O . VAL B 1 135 ? -6.648 -0.988 -25.938 1 94.69 135 VAL B O 1
ATOM 4215 N N . ALA B 1 136 ? -8.422 -1.131 -24.578 1 94.25 136 ALA B N 1
ATOM 4216 C CA . ALA B 1 136 ? -8.75 0.287 -24.688 1 94.25 136 ALA B CA 1
ATOM 4217 C C . ALA B 1 136 ? -7.613 1.159 -24.172 1 94.25 136 ALA B C 1
ATOM 4219 O O . ALA B 1 136 ? -7.297 2.195 -24.766 1 94.25 136 ALA B O 1
ATOM 4220 N N . GLN B 1 137 ? -6.992 0.726 -23.062 1 94.75 137 GLN B N 1
ATOM 4221 C CA . GLN B 1 137 ? -5.879 1.463 -22.469 1 94.75 137 GLN B CA 1
ATOM 4222 C C . GLN B 1 137 ? -4.691 1.52 -23.422 1 94.75 137 GLN B C 1
ATOM 4224 O O . GLN B 1 137 ? -4.09 2.578 -23.609 1 94.75 137 GLN B O 1
ATOM 4229 N N . VAL B 1 138 ? -4.383 0.409 -24.031 1 96.31 138 VAL B N 1
ATOM 4230 C CA . VAL B 1 138 ? -3.25 0.332 -24.938 1 96.31 138 VAL B CA 1
ATOM 4231 C C . VAL B 1 138 ? -3.529 1.18 -26.188 1 96.31 138 VAL B C 1
ATOM 4233 O O . VAL B 1 138 ? -2.664 1.937 -26.641 1 96.31 138 VAL B O 1
ATOM 4236 N N . ARG B 1 139 ? -4.715 1.062 -26.703 1 96.31 139 ARG B N 1
ATOM 4237 C CA . ARG B 1 139 ? -5.125 1.842 -27.875 1 96.31 139 ARG B CA 1
ATOM 4238 C C . ARG B 1 139 ? -4.961 3.336 -27.609 1 96.31 139 ARG B C 1
ATOM 4240 O O . ARG B 1 139 ? -4.406 4.059 -28.453 1 96.31 139 ARG B O 1
ATOM 4247 N N . ALA B 1 140 ? -5.43 3.76 -26.516 1 96.25 140 ALA B N 1
ATOM 4248 C CA . ALA B 1 140 ? -5.387 5.176 -26.156 1 96.25 140 ALA B CA 1
ATOM 4249 C C . ALA B 1 140 ? -3.947 5.66 -26 1 96.25 140 ALA B C 1
ATOM 4251 O O . ALA B 1 140 ? -3.582 6.715 -26.531 1 96.25 140 ALA B O 1
ATOM 4252 N N . LEU B 1 141 ? -3.158 4.906 -25.328 1 95.69 141 LEU B N 1
ATOM 4253 C CA . LEU B 1 141 ? -1.804 5.34 -25.016 1 95.69 141 LEU B CA 1
ATOM 4254 C C . LEU B 1 141 ? -0.909 5.297 -26.25 1 95.69 141 LEU B C 1
ATOM 4256 O O . LEU B 1 141 ? -0.029 6.145 -26.406 1 95.69 141 LEU B O 1
ATOM 4260 N N . LEU B 1 142 ? -1.104 4.316 -27.062 1 95.62 142 LEU B N 1
ATOM 4261 C CA . LEU B 1 142 ? -0.294 4.203 -28.266 1 95.62 142 LEU B CA 1
ATOM 4262 C C . LEU B 1 142 ? -0.904 5.012 -29.406 1 95.62 142 LEU B C 1
ATOM 4264 O O . LEU B 1 142 ? -0.324 5.098 -30.5 1 95.62 142 LEU B O 1
ATOM 4268 N N . GLU B 1 143 ? -2.02 5.641 -29.109 1 95.38 143 GLU B N 1
ATOM 4269 C CA . GLU B 1 143 ? -2.721 6.457 -30.109 1 95.38 143 GLU B CA 1
ATOM 4270 C C . GLU B 1 143 ? -2.863 5.715 -31.422 1 95.38 143 GLU B C 1
ATOM 4272 O O . GLU B 1 143 ? -2.518 6.25 -32.5 1 95.38 143 GLU B O 1
ATOM 4277 N N . ASP B 1 144 ? -3.277 4.492 -31.406 1 95.88 144 ASP B N 1
ATOM 4278 C CA . ASP B 1 144 ? -3.439 3.629 -32.562 1 95.88 144 ASP B CA 1
ATOM 4279 C C . ASP B 1 144 ? -4.828 2.992 -32.594 1 95.88 144 ASP B C 1
ATOM 4281 O O . ASP B 1 144 ? -5.059 1.97 -31.953 1 95.88 144 ASP B O 1
ATOM 4285 N N . ASP B 1 145 ? -5.707 3.447 -33.469 1 95.19 145 ASP B N 1
ATOM 4286 C CA . ASP B 1 145 ? -7.105 3.039 -33.531 1 95.19 145 ASP B CA 1
ATOM 4287 C C . ASP B 1 145 ? -7.242 1.646 -34.125 1 95.19 145 ASP B C 1
ATOM 4289 O O . ASP B 1 145 ? -8.305 1.03 -34.062 1 95.19 145 ASP B O 1
ATOM 4293 N N . GLU B 1 146 ? -6.195 1.132 -34.656 1 95.44 146 GLU B N 1
ATOM 4294 C CA . GLU B 1 146 ? -6.246 -0.193 -35.25 1 95.44 146 GLU B CA 1
ATOM 4295 C C . GLU B 1 146 ? -6.18 -1.292 -34.219 1 95.44 146 GLU B C 1
ATOM 4297 O O . GLU B 1 146 ? -6.457 -2.457 -34.5 1 95.44 146 GLU B O 1
ATOM 4302 N N . ILE B 1 147 ? -5.828 -0.924 -33 1 95.62 147 ILE B N 1
ATOM 4303 C CA . ILE B 1 147 ? -5.766 -1.892 -31.906 1 95.62 147 ILE B CA 1
ATOM 4304 C C . ILE B 1 147 ? -7.176 -2.232 -31.438 1 95.62 147 ILE B C 1
ATOM 4306 O O . ILE B 1 147 ? -7.855 -1.4 -30.828 1 95.62 147 ILE B O 1
ATOM 4310 N N . ARG B 1 148 ? -7.562 -3.475 -31.672 1 93.69 148 ARG B N 1
ATOM 4311 C CA . ARG B 1 148 ? -8.945 -3.842 -31.391 1 93.69 148 ARG B CA 1
ATOM 4312 C C . ARG B 1 148 ? -9.008 -5.113 -30.547 1 93.69 148 ARG B C 1
ATOM 4314 O O . ARG B 1 148 ? -10.086 -5.5 -30.078 1 93.69 148 ARG B O 1
ATOM 4321 N N . SER B 1 149 ? -7.918 -5.758 -30.359 1 93.69 149 SER B N 1
ATOM 4322 C CA . SER B 1 149 ? -7.859 -7 -29.594 1 93.69 149 SER B CA 1
ATOM 4323 C C . SER B 1 149 ? -6.605 -7.059 -28.719 1 93.69 149 SER B C 1
ATOM 4325 O O . SER B 1 149 ? -5.703 -6.234 -28.875 1 93.69 149 SER B O 1
ATOM 4327 N N . PHE B 1 150 ? -6.582 -8.031 -27.859 1 94.94 150 PHE B N 1
ATOM 4328 C CA . PHE B 1 150 ? -5.395 -8.242 -27.031 1 94.94 150 PHE B CA 1
ATOM 4329 C C . PHE B 1 150 ? -4.191 -8.594 -27.906 1 94.94 150 PHE B C 1
ATOM 4331 O O . PHE B 1 150 ? -3.064 -8.195 -27.594 1 94.94 150 PHE B O 1
ATOM 4338 N N . ASP B 1 151 ? -4.453 -9.32 -28.906 1 95.06 151 ASP B N 1
ATOM 4339 C CA . ASP B 1 151 ? -3.396 -9.688 -29.844 1 95.06 151 ASP B CA 1
ATOM 4340 C C . ASP B 1 151 ? -2.807 -8.453 -30.516 1 95.06 151 ASP B C 1
ATOM 4342 O O . ASP B 1 151 ? -1.586 -8.297 -30.578 1 95.06 151 ASP B O 1
ATOM 4346 N N . ASP B 1 152 ? -3.707 -7.582 -31 1 96.31 152 ASP B N 1
ATOM 4347 C CA . ASP B 1 152 ? -3.248 -6.332 -31.594 1 96.31 152 ASP B CA 1
ATOM 4348 C C . ASP B 1 152 ? -2.422 -5.52 -30.609 1 96.31 152 ASP B C 1
ATOM 4350 O O . ASP B 1 152 ? -1.357 -5.004 -30.953 1 96.31 152 ASP B O 1
ATOM 4354 N N . ALA B 1 153 ? -2.963 -5.473 -29.453 1 96.81 153 ALA B N 1
ATOM 4355 C CA . ALA B 1 153 ? -2.336 -4.668 -28.406 1 96.81 153 ALA B CA 1
ATOM 4356 C C . ALA B 1 153 ? -0.929 -5.168 -28.094 1 96.81 153 ALA B C 1
ATOM 4358 O O . ALA B 1 153 ? 0.021 -4.383 -28.062 1 96.81 153 ALA B O 1
ATOM 4359 N N . MET B 1 154 ? -0.787 -6.422 -27.922 1 97.62 154 MET B N 1
ATOM 4360 C CA . MET B 1 154 ? 0.51 -6.996 -27.578 1 97.62 154 MET B CA 1
ATOM 4361 C C . MET B 1 154 ? 1.485 -6.883 -28.75 1 97.62 154 MET B C 1
ATOM 4363 O O . MET B 1 154 ? 2.648 -6.527 -28.562 1 97.62 154 MET B O 1
ATOM 4367 N N . LYS B 1 155 ? 1.008 -7.18 -29.922 1 97.25 155 LYS B N 1
ATOM 4368 C CA . LYS B 1 155 ? 1.852 -7.086 -31.109 1 97.25 155 LYS B CA 1
ATOM 4369 C C . LYS B 1 155 ? 2.434 -5.68 -31.25 1 97.25 155 LYS B C 1
ATOM 4371 O O . LYS B 1 155 ? 3.639 -5.523 -31.453 1 97.25 155 LYS B O 1
ATOM 4376 N N . LYS B 1 156 ? 1.556 -4.73 -31.141 1 97.38 156 LYS B N 1
ATOM 4377 C CA . LYS B 1 156 ? 1.999 -3.348 -31.281 1 97.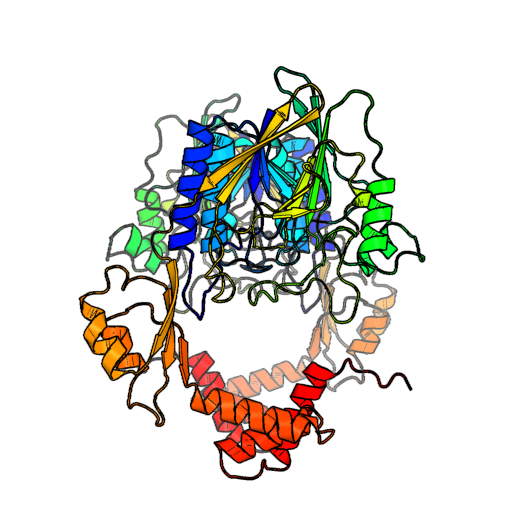38 156 LYS B CA 1
ATOM 4378 C C . LYS B 1 156 ? 2.975 -2.967 -30.172 1 97.38 156 LYS B C 1
ATOM 4380 O O . LYS B 1 156 ? 3.959 -2.266 -30.422 1 97.38 156 LYS B O 1
ATOM 4385 N N . THR B 1 157 ? 2.703 -3.367 -28.922 1 98.12 157 THR B N 1
ATOM 4386 C CA . THR B 1 157 ? 3.588 -3.1 -27.797 1 98.12 157 THR B CA 1
ATOM 4387 C C . THR B 1 157 ? 4.973 -3.689 -28.031 1 98.12 157 THR B C 1
ATOM 4389 O O . THR B 1 157 ? 5.984 -3.004 -27.875 1 98.12 157 THR B O 1
ATOM 4392 N N . VAL B 1 158 ? 4.977 -4.93 -28.484 1 98.19 158 VAL B N 1
ATOM 4393 C CA . VAL B 1 158 ? 6.227 -5.652 -28.688 1 98.19 158 VAL B CA 1
ATOM 4394 C C . VAL B 1 158 ? 6.984 -5.031 -29.859 1 98.19 158 VAL B C 1
ATOM 4396 O O . VAL B 1 158 ? 8.211 -4.934 -29.828 1 98.19 158 VAL B O 1
ATOM 4399 N N . GLU B 1 159 ? 6.285 -4.652 -30.859 1 96.5 159 GLU B N 1
ATOM 4400 C CA . GLU B 1 159 ? 6.895 -4.02 -32.031 1 96.5 159 GLU B CA 1
ATOM 4401 C C . GLU B 1 159 ? 7.66 -2.76 -31.641 1 96.5 159 GLU B C 1
ATOM 4403 O O . GLU B 1 159 ? 8.688 -2.438 -32.25 1 96.5 159 GLU B O 1
ATOM 4408 N N . HIS B 1 160 ? 7.168 -2.082 -30.672 1 96.06 160 HIS B N 1
ATOM 4409 C CA . HIS B 1 160 ? 7.766 -0.823 -30.25 1 96.06 160 HIS B CA 1
ATOM 4410 C C . HIS B 1 160 ? 9.031 -1.064 -29.438 1 96.06 160 HIS B C 1
ATOM 4412 O O . HIS B 1 160 ? 9.82 -0.141 -29.219 1 96.06 160 HIS B O 1
ATOM 4418 N N . ILE B 1 161 ? 9.234 -2.244 -28.938 1 97.69 161 ILE B N 1
ATOM 4419 C CA . ILE B 1 161 ? 10.438 -2.564 -28.172 1 97.69 161 ILE B CA 1
ATOM 4420 C C . ILE B 1 161 ? 11.609 -2.793 -29.125 1 97.69 161 ILE B C 1
ATOM 4422 O O . ILE B 1 161 ? 11.578 -3.713 -29.938 1 97.69 161 ILE B O 1
ATOM 4426 N N . VAL B 1 162 ? 12.633 -1.933 -28.984 1 96.75 162 VAL B N 1
ATOM 4427 C CA . VAL B 1 162 ? 13.844 -2.072 -29.797 1 96.75 162 VAL B CA 1
ATOM 4428 C C . VAL B 1 162 ? 14.922 -2.791 -28.984 1 96.75 162 VAL B C 1
ATOM 4430 O O . VAL B 1 162 ? 15.406 -2.262 -27.984 1 96.75 162 VAL B O 1
ATOM 4433 N N . LEU B 1 163 ? 15.25 -3.936 -29.453 1 97.69 163 LEU B N 1
ATOM 4434 C CA . LEU B 1 163 ? 16.266 -4.719 -28.75 1 97.69 163 LEU B CA 1
ATOM 4435 C C . LEU B 1 163 ? 17.656 -4.164 -29.031 1 97.69 163 LEU B C 1
ATOM 4437 O O . LEU B 1 163 ? 17.953 -3.729 -30.141 1 97.69 163 LEU B O 1
ATOM 4441 N N . ARG B 1 164 ? 18.484 -4.227 -28.031 1 96.44 164 ARG B N 1
ATOM 4442 C CA . ARG B 1 164 ? 19.891 -3.885 -28.219 1 96.44 164 ARG B CA 1
ATOM 4443 C C . ARG B 1 164 ? 20.672 -5.051 -28.828 1 96.44 164 ARG B C 1
ATOM 4445 O O . ARG B 1 164 ? 20.562 -6.188 -28.375 1 96.44 164 ARG B O 1
ATOM 4452 N N . LYS B 1 165 ? 21.484 -4.699 -29.859 1 94.31 165 LYS B N 1
ATOM 4453 C CA . LYS B 1 165 ? 22.219 -5.73 -30.578 1 94.31 165 LYS B CA 1
ATOM 4454 C C . LYS B 1 165 ? 23.234 -6.418 -29.672 1 94.31 165 LYS B C 1
ATOM 4456 O O . LYS B 1 165 ? 23.969 -5.75 -28.953 1 94.31 165 LYS B O 1
ATOM 4461 N N . GLY B 1 166 ? 23.188 -7.703 -29.719 1 94.62 166 GLY B N 1
ATOM 4462 C CA . GLY B 1 166 ? 24.203 -8.477 -29.016 1 94.62 166 GLY B CA 1
ATOM 4463 C C . GLY B 1 166 ? 23.891 -8.641 -27.547 1 94.62 166 GLY B C 1
ATOM 4464 O O . GLY B 1 166 ? 24.672 -9.258 -26.812 1 94.62 166 GLY B O 1
ATOM 4465 N N . ILE B 1 167 ? 22.844 -8.102 -27.109 1 97.44 167 ILE B N 1
ATOM 4466 C CA . ILE B 1 167 ? 22.469 -8.203 -25.703 1 97.44 167 ILE B CA 1
ATOM 4467 C C . ILE B 1 167 ? 21.297 -9.156 -25.562 1 97.44 167 ILE B C 1
ATOM 4469 O O . ILE B 1 167 ? 20.312 -9.07 -26.312 1 97.44 167 ILE B O 1
ATOM 4473 N N . ARG B 1 168 ? 21.422 -10.156 -24.641 1 98.38 168 ARG B N 1
ATOM 4474 C CA . ARG B 1 168 ? 20.328 -11.094 -24.375 1 98.38 168 ARG B CA 1
ATOM 4475 C C . ARG B 1 168 ? 19.094 -10.359 -23.891 1 98.38 168 ARG B C 1
ATOM 4477 O O . ARG B 1 168 ? 19.203 -9.344 -23.203 1 98.38 168 ARG B O 1
ATOM 4484 N N . SER B 1 169 ? 17.922 -10.875 -24.234 1 98.56 169 SER B N 1
ATOM 4485 C CA . SER B 1 169 ? 16.672 -10.164 -23.938 1 98.56 169 SER B CA 1
ATOM 4486 C C . SER B 1 169 ? 15.625 -11.109 -23.344 1 98.56 169 SER B C 1
ATOM 4488 O O . SER B 1 169 ? 15.461 -12.234 -23.828 1 98.56 169 SER B O 1
ATOM 4490 N N . VAL B 1 170 ? 14.992 -10.656 -22.281 1 98.88 170 VAL B N 1
ATOM 4491 C CA . VAL B 1 170 ? 13.875 -11.328 -21.641 1 98.88 170 VAL B CA 1
ATOM 4492 C C . VAL B 1 170 ? 12.68 -10.375 -21.547 1 98.88 170 VAL B C 1
ATOM 4494 O O . VAL B 1 170 ? 12.844 -9.188 -21.281 1 98.88 170 VAL B O 1
ATOM 4497 N N . VAL B 1 171 ? 11.477 -10.875 -21.828 1 98.88 171 VAL B N 1
ATOM 4498 C CA . VAL B 1 171 ? 10.281 -10.047 -21.672 1 98.88 171 VAL B CA 1
ATOM 4499 C C . VAL B 1 171 ? 9.336 -10.695 -20.656 1 98.88 171 VAL B C 1
ATOM 4501 O O . VAL B 1 171 ? 9.18 -11.922 -20.641 1 98.88 171 VAL B O 1
ATOM 4504 N N . LEU B 1 172 ? 8.844 -9.914 -19.734 1 98.94 172 LEU B N 1
ATOM 4505 C CA . LEU B 1 172 ? 7.746 -10.305 -18.859 1 98.94 172 LEU B CA 1
ATOM 4506 C C . LEU B 1 172 ? 6.414 -9.789 -19.375 1 98.94 172 LEU B C 1
ATOM 4508 O O . LEU B 1 172 ? 6.297 -8.609 -19.734 1 98.94 172 LEU B O 1
ATOM 4512 N N . ALA B 1 173 ? 5.414 -10.625 -19.391 1 98.75 173 ALA B N 1
ATOM 4513 C CA . ALA B 1 173 ? 4.07 -10.227 -19.812 1 98.75 173 ALA B CA 1
ATOM 4514 C C . ALA B 1 173 ? 3.008 -11.062 -19.094 1 98.75 173 ALA B C 1
ATOM 4516 O O . ALA B 1 173 ? 3.291 -12.156 -18.609 1 98.75 173 ALA B O 1
ATOM 4517 N N . HIS B 1 174 ? 1.855 -10.516 -18.984 1 98.19 174 HIS B N 1
ATOM 4518 C CA . HIS B 1 174 ? 0.708 -11.188 -18.375 1 98.19 174 HIS B CA 1
ATOM 4519 C C . HIS B 1 174 ? -0.459 -11.266 -19.359 1 98.19 174 HIS B C 1
ATOM 4521 O O . HIS B 1 174 ? -1.196 -10.289 -19.531 1 98.19 174 HIS B O 1
ATOM 4527 N N . CYS B 1 175 ? -0.61 -12.383 -19.984 1 96.06 175 CYS B N 1
ATOM 4528 C CA . CYS B 1 175 ? -1.611 -12.547 -21.031 1 96.06 175 CYS B CA 1
ATOM 4529 C C . CYS B 1 175 ? -1.9 -14.016 -21.297 1 96.06 175 CYS B C 1
ATOM 4531 O O . CYS B 1 175 ? -1.253 -14.891 -20.719 1 96.06 175 CYS B O 1
ATOM 4533 N N . TYR B 1 176 ? -2.941 -14.234 -22.078 1 94.06 176 TYR B N 1
ATOM 4534 C CA . TYR B 1 176 ? -3.254 -15.562 -22.594 1 94.06 176 TYR B CA 1
ATOM 4535 C C . TYR B 1 176 ? -2.666 -15.758 -23.984 1 94.06 176 TYR B C 1
ATOM 4537 O O . TYR B 1 176 ? -3.279 -15.375 -24.984 1 94.06 176 TYR B O 1
ATOM 4545 N N . ALA B 1 177 ? -1.562 -16.406 -24.031 1 94.69 177 ALA B N 1
ATOM 4546 C CA . ALA B 1 177 ? -0.852 -16.625 -25.281 1 94.69 177 ALA B CA 1
ATOM 4547 C C . ALA B 1 177 ? -1.162 -18 -25.859 1 94.69 177 ALA B C 1
ATOM 4549 O O . ALA B 1 177 ? -1.264 -18.984 -25.125 1 94.69 177 ALA B O 1
ATOM 4550 N N . VAL B 1 178 ? -1.282 -18.047 -27.203 1 91.25 178 VAL B N 1
ATOM 4551 C CA . VAL B 1 178 ? -1.557 -19.297 -27.891 1 91.25 178 VAL B CA 1
ATOM 4552 C C . VAL B 1 178 ? -0.591 -19.469 -29.062 1 91.25 178 VAL B C 1
ATOM 4554 O O . VAL B 1 178 ? 0.014 -18.5 -29.516 1 91.25 178 VAL B O 1
ATOM 4557 N N . SER B 1 179 ? -0.336 -20.703 -29.406 1 89.81 179 SER B N 1
ATOM 4558 C CA . SER B 1 179 ? 0.438 -21.016 -30.609 1 89.81 179 SER B CA 1
ATOM 4559 C C . SER B 1 179 ? -0.41 -21.75 -31.641 1 89.81 179 SER B C 1
ATOM 4561 O O . SER B 1 179 ? -1.283 -22.547 -31.281 1 89.81 179 SER B O 1
ATOM 4563 N N . GLU B 1 180 ? -0.36 -21.406 -32.906 1 72.81 180 GLU B N 1
ATOM 4564 C CA . GLU B 1 180 ? -1.126 -22.016 -34 1 72.81 180 GLU B CA 1
ATOM 4565 C C . GLU B 1 180 ? -1.028 -23.531 -33.969 1 72.81 180 GLU B C 1
ATOM 4567 O O . GLU B 1 180 ? -1.979 -24.234 -34.344 1 72.81 180 GLU B O 1
ATOM 4572 N N . SER B 1 181 ? 0.062 -24.062 -33.688 1 64.31 181 SER B N 1
ATOM 4573 C CA . SER B 1 181 ? 0.291 -25.5 -33.781 1 64.31 181 SER B CA 1
ATOM 4574 C C . SER B 1 181 ? -0.427 -26.25 -32.688 1 64.31 181 SER B C 1
ATOM 4576 O O . SER B 1 181 ? -0.564 -27.469 -32.75 1 64.31 181 SER B O 1
ATOM 4578 N N . GLU B 1 182 ? -0.782 -25.594 -31.734 1 61.31 182 GLU B N 1
ATOM 4579 C CA . GLU B 1 182 ? -1.313 -26.328 -30.594 1 61.31 182 GLU B CA 1
ATOM 4580 C C . GLU B 1 182 ? -2.836 -26.25 -30.531 1 61.31 182 GLU B C 1
ATOM 4582 O O . GLU B 1 182 ? -3.414 -25.188 -30.797 1 61.31 182 GLU B O 1
ATOM 4587 N N . GLU B 1 183 ? -3.516 -27.312 -30.828 1 51.69 183 GLU B N 1
ATOM 4588 C CA . GLU B 1 183 ? -4.953 -27.406 -30.594 1 51.69 183 GLU B CA 1
ATOM 4589 C C . GLU B 1 183 ? -5.328 -26.844 -29.219 1 51.69 183 GLU B C 1
ATOM 4591 O O . GLU B 1 183 ? -4.758 -27.234 -28.203 1 51.69 183 GLU B O 1
ATOM 4596 N N . HIS B 1 184 ? -5.688 -25.562 -29.109 1 54.28 184 HIS B N 1
ATOM 4597 C CA . HIS B 1 184 ? -5.824 -24.844 -27.844 1 54.28 184 HIS B CA 1
ATOM 4598 C C . HIS B 1 184 ? -7.098 -25.266 -27.109 1 54.28 184 HIS B C 1
ATOM 4600 O O . HIS B 1 184 ? -8.203 -25 -27.594 1 54.28 184 HIS B O 1
ATOM 4606 N N . GLU B 1 185 ? -7.117 -26.359 -26.609 1 50.44 185 GLU B N 1
ATOM 4607 C CA . GLU B 1 185 ? -8.227 -26.594 -25.688 1 50.44 185 GLU B CA 1
ATOM 4608 C C . GLU B 1 185 ? -8.102 -25.719 -24.438 1 50.44 185 GLU B C 1
ATOM 4610 O O . GLU B 1 185 ? -7.102 -25.781 -23.734 1 50.44 185 GLU B O 1
ATOM 4615 N N . GLU B 1 186 ? -8.781 -24.578 -24.469 1 56.38 186 GLU B N 1
ATOM 4616 C CA . GLU B 1 186 ? -8.852 -23.734 -23.297 1 56.38 186 GLU B CA 1
ATOM 4617 C C . GLU B 1 186 ? -9.375 -24.5 -22.078 1 56.38 186 GLU B C 1
ATOM 4619 O O . GLU B 1 186 ? -10.508 -24.984 -22.094 1 56.38 186 GLU B O 1
ATOM 4624 N N . GLU B 1 187 ? -8.492 -24.984 -21.25 1 60.12 187 GLU B N 1
ATOM 4625 C CA . GLU B 1 187 ? -8.992 -25.516 -20 1 60.12 187 GLU B CA 1
ATOM 4626 C C . GLU B 1 187 ? -9.633 -24.422 -19.141 1 60.12 187 GLU B C 1
ATOM 4628 O O . GLU B 1 187 ? -9.062 -23.359 -18.969 1 60.12 187 GLU B O 1
ATOM 4633 N N . LYS B 1 188 ? -10.93 -24.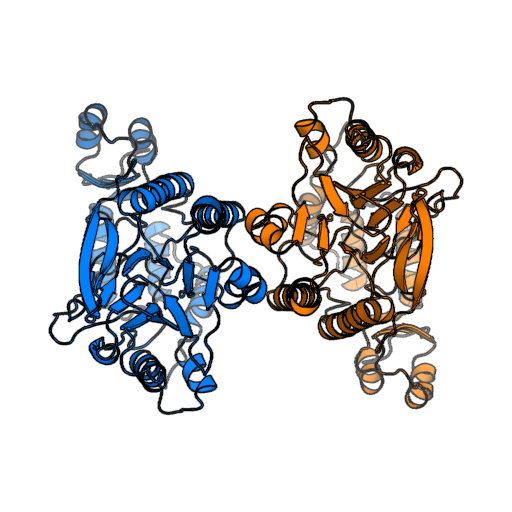578 -18.969 1 60.28 188 LYS B N 1
ATOM 4634 C CA . LYS B 1 188 ? -11.625 -23.656 -18.078 1 60.28 188 LYS B CA 1
ATOM 4635 C C . LYS B 1 188 ? -11.141 -23.812 -16.641 1 60.28 188 LYS B C 1
ATOM 4637 O O . LYS B 1 188 ? -11.32 -24.875 -16.031 1 60.28 188 LYS B O 1
ATOM 4642 N N . ILE B 1 189 ? -10.375 -22.922 -16.25 1 66.06 189 ILE B N 1
ATOM 4643 C CA . ILE B 1 189 ? -9.898 -22.922 -14.867 1 66.06 189 ILE B CA 1
ATOM 4644 C C . ILE B 1 189 ? -10.703 -21.906 -14.047 1 66.06 189 ILE B C 1
ATOM 4646 O O . ILE B 1 189 ? -10.656 -20.703 -14.32 1 66.06 189 ILE B O 1
ATOM 4650 N N . ASP B 1 190 ? -11.391 -22.375 -12.969 1 67.62 190 ASP B N 1
ATOM 4651 C CA . ASP B 1 190 ? -12.32 -21.578 -12.18 1 67.62 190 ASP B CA 1
ATOM 4652 C C . ASP B 1 190 ? -11.602 -20.438 -11.477 1 67.62 190 ASP B C 1
ATOM 4654 O O . ASP B 1 190 ? -12.188 -19.375 -11.25 1 67.62 190 ASP B O 1
ATOM 4658 N N . SER B 1 191 ? -10.398 -20.625 -11.336 1 73.25 191 SER B N 1
ATOM 4659 C CA . SER B 1 191 ? -9.68 -19.656 -10.508 1 73.25 191 SER B CA 1
ATOM 4660 C C . SER B 1 191 ? -9.055 -18.562 -11.359 1 73.25 191 SER B C 1
ATOM 4662 O O . SER B 1 191 ? -8.445 -17.625 -10.828 1 73.25 191 SER B O 1
ATOM 4664 N N . GLN B 1 192 ? -9.266 -18.672 -12.656 1 74.88 192 GLN B N 1
ATOM 4665 C CA . GLN B 1 192 ? -8.695 -17.672 -13.555 1 74.88 192 GLN B CA 1
ATOM 4666 C C . GLN B 1 192 ? -9.75 -16.672 -14.008 1 74.88 192 GLN B C 1
ATOM 4668 O O . GLN B 1 192 ? -10.789 -17.062 -14.562 1 74.88 192 GLN B O 1
ATOM 4673 N N . LYS B 1 193 ? -9.523 -15.422 -13.727 1 72.31 193 LYS B N 1
ATOM 4674 C CA . LYS B 1 193 ? -10.398 -14.367 -14.227 1 72.31 193 LYS B CA 1
ATOM 4675 C C . LYS B 1 193 ? -10.133 -14.094 -15.703 1 72.31 193 LYS B C 1
ATOM 4677 O O . LYS B 1 193 ? -8.977 -13.984 -16.125 1 72.31 193 LYS B O 1
ATOM 4682 N N . PRO B 1 194 ? -11.328 -14.133 -16.391 1 69.12 194 PRO B N 1
ATOM 4683 C CA . PRO B 1 194 ? -11.109 -13.766 -17.781 1 69.12 194 PRO B CA 1
ATOM 4684 C C . PRO B 1 194 ? -10.484 -12.375 -17.938 1 69.12 194 PRO B C 1
ATOM 4686 O O . PRO B 1 194 ? -10.656 -11.523 -17.062 1 69.12 194 PRO B O 1
ATOM 4689 N N . LEU B 1 195 ? -9.602 -12.234 -18.891 1 74.69 195 LEU B N 1
ATOM 4690 C CA . LEU B 1 195 ? -8.961 -10.953 -19.141 1 74.69 195 LEU B CA 1
ATOM 4691 C C . LEU B 1 195 ? -9.984 -9.906 -19.578 1 74.69 195 LEU B C 1
ATOM 4693 O O . LEU B 1 195 ? -9.797 -8.711 -19.344 1 74.69 195 LEU B O 1
ATOM 4697 N N . SER B 1 196 ? -11.039 -10.258 -20.391 1 58.16 196 SER B N 1
ATOM 4698 C CA . SER B 1 196 ? -12.094 -9.359 -20.844 1 58.16 196 SER B CA 1
ATOM 4699 C C . SER B 1 196 ? -13.438 -10.07 -20.891 1 58.16 196 SER B C 1
ATOM 4701 O O . SER B 1 196 ? -13.5 -11.305 -20.875 1 58.16 196 SER B O 1
ATOM 4703 N N . ILE B 1 197 ? -14.578 -9.125 -20.906 1 47.38 197 ILE B N 1
ATOM 4704 C CA . ILE B 1 197 ? -15.93 -9.617 -21.172 1 47.38 197 ILE B CA 1
ATOM 4705 C C . ILE B 1 197 ? -16.234 -9.523 -22.656 1 47.38 197 ILE B C 1
ATOM 4707 O O . ILE B 1 197 ? -16.266 -8.422 -23.219 1 47.38 197 ILE B O 1
ATOM 4711 N N . GLY B 1 198 ? -16.25 -10.625 -23.516 1 48.09 198 GLY B N 1
ATOM 4712 C CA . GLY B 1 198 ? -16.906 -10.641 -24.828 1 48.09 198 GLY B CA 1
ATOM 4713 C C . GLY B 1 198 ? -15.922 -10.688 -25.984 1 48.09 198 GLY B C 1
ATOM 4714 O O . GLY B 1 198 ? -16.328 -10.867 -27.125 1 48.09 198 GLY B O 1
ATOM 4715 N N . GLY B 1 199 ? -14.617 -10.656 -25.812 1 53.75 199 GLY B N 1
ATOM 4716 C CA . GLY B 1 199 ? -13.742 -10.641 -26.969 1 53.75 199 GLY B CA 1
ATOM 4717 C C . GLY B 1 199 ? -12.609 -11.641 -26.875 1 53.75 199 GLY B C 1
ATOM 4718 O O . GLY B 1 199 ? -12.531 -12.414 -25.906 1 53.75 199 GLY B O 1
ATOM 4719 N N . LYS B 1 200 ? -12 -11.789 -28.219 1 62.31 200 LYS B N 1
ATOM 4720 C CA . LYS B 1 200 ? -10.859 -12.695 -28.234 1 62.31 200 LYS B CA 1
ATOM 4721 C C . LYS B 1 200 ? -9.805 -12.281 -27.219 1 62.31 200 LYS B C 1
ATOM 4723 O O . LYS B 1 200 ? -9.258 -11.18 -27.297 1 62.31 200 LYS B O 1
ATOM 4728 N N . GLU B 1 201 ? -9.484 -13.047 -26.328 1 83.38 201 GLU B N 1
ATOM 4729 C CA . GLU B 1 201 ? -8.672 -12.711 -25.172 1 83.38 201 GLU B CA 1
ATOM 4730 C C . GLU B 1 201 ? -7.258 -13.273 -25.312 1 83.38 201 GLU B C 1
ATOM 4732 O O . GLU B 1 201 ? -6.457 -13.18 -24.375 1 83.38 201 GLU B O 1
ATOM 4737 N N . PHE B 1 202 ? -6.973 -13.742 -26.594 1 88.62 202 PHE B N 1
ATOM 4738 C CA . PHE B 1 202 ? -5.691 -14.43 -26.672 1 88.62 202 PHE B CA 1
ATOM 4739 C C . PHE B 1 202 ? -4.68 -13.609 -27.469 1 88.62 202 PHE B C 1
ATOM 4741 O O . PHE B 1 202 ? -5.051 -12.688 -28.188 1 88.62 202 PHE B O 1
ATOM 4748 N N . VAL B 1 203 ? -3.4 -13.875 -27.266 1 94.25 203 VAL B N 1
ATOM 4749 C CA . VAL B 1 203 ? -2.246 -13.273 -27.922 1 94.25 203 VAL B CA 1
ATOM 4750 C C . VAL B 1 203 ? -1.468 -14.344 -28.688 1 94.25 203 VAL B C 1
ATOM 4752 O O . VAL B 1 203 ? -1.208 -15.422 -28.156 1 94.25 203 VAL B O 1
ATOM 4755 N N . ASP B 1 204 ? -1.159 -14.078 -30 1 94.12 204 ASP B N 1
ATOM 4756 C CA . ASP B 1 204 ? -0.281 -14.977 -30.734 1 94.12 204 ASP B CA 1
ATOM 4757 C C . ASP B 1 204 ? 1.144 -14.93 -30.188 1 94.12 204 ASP B C 1
ATOM 4759 O O . ASP B 1 204 ? 1.806 -13.891 -30.25 1 94.12 204 ASP B O 1
ATOM 4763 N N . ALA B 1 205 ? 1.593 -16.078 -29.797 1 95.69 205 ALA B N 1
ATOM 4764 C CA . ALA B 1 205 ? 2.883 -16.156 -29.109 1 95.69 205 ALA B CA 1
ATOM 4765 C C . ALA B 1 205 ? 4.023 -15.766 -30.047 1 95.69 205 ALA B C 1
ATOM 4767 O O . ALA B 1 205 ? 5.137 -15.492 -29.609 1 95.69 205 ALA B O 1
ATOM 4768 N N . LYS B 1 206 ? 3.828 -15.711 -31.312 1 95.06 206 LYS B N 1
ATOM 4769 C CA . LYS B 1 206 ? 4.852 -15.398 -32.312 1 95.06 206 LYS B CA 1
ATOM 4770 C C . LYS B 1 206 ? 5.391 -13.984 -32.094 1 95.06 206 LYS B C 1
ATOM 4772 O O . LYS B 1 206 ? 6.512 -13.68 -32.531 1 95.06 206 LYS B O 1
ATOM 4777 N N . CYS B 1 207 ? 4.527 -13.195 -31.516 1 96.25 207 CYS B N 1
ATOM 4778 C CA . CYS B 1 207 ? 4.961 -11.812 -31.328 1 96.25 207 CYS B CA 1
ATOM 4779 C C . CYS B 1 207 ? 6.164 -11.742 -30.391 1 96.25 207 CYS B C 1
ATOM 4781 O O . CYS B 1 207 ? 6.887 -10.75 -30.375 1 96.25 207 CYS B O 1
ATOM 4783 N N . PHE B 1 208 ? 6.43 -12.812 -29.672 1 97.81 208 PHE B N 1
ATOM 4784 C CA . PHE B 1 208 ? 7.508 -12.805 -28.688 1 97.81 208 PHE B CA 1
ATOM 4785 C C . PHE B 1 208 ? 8.766 -13.438 -29.266 1 97.81 208 PHE B C 1
ATOM 4787 O O . PHE B 1 208 ? 9.773 -13.578 -28.562 1 97.81 208 PHE B O 1
ATOM 4794 N N . ASP B 1 209 ? 8.875 -13.742 -30.531 1 95.94 209 ASP B N 1
ATOM 4795 C CA . ASP B 1 209 ? 9.938 -14.539 -31.141 1 95.94 209 ASP B CA 1
ATOM 4796 C C . ASP B 1 209 ? 11.281 -13.82 -31.031 1 95.94 209 ASP B C 1
ATOM 4798 O O . ASP B 1 209 ? 12.328 -14.469 -30.984 1 95.94 209 ASP B O 1
ATOM 4802 N N . LYS B 1 210 ? 11.258 -12.57 -31.016 1 96.75 210 LYS B N 1
ATOM 4803 C CA . LYS B 1 210 ? 12.516 -11.836 -31.078 1 96.75 210 LYS B CA 1
ATOM 4804 C C . LYS B 1 210 ? 13.258 -11.891 -29.75 1 96.75 210 LYS B C 1
ATOM 4806 O O . LYS B 1 210 ? 14.445 -11.57 -29.672 1 96.75 210 LYS B O 1
ATOM 4811 N N . PHE B 1 211 ? 12.609 -12.281 -28.672 1 98.31 211 PHE B N 1
ATOM 4812 C CA . PHE B 1 211 ? 13.242 -12.328 -27.359 1 98.31 211 PHE B CA 1
ATOM 4813 C C . PHE B 1 211 ? 13.891 -13.688 -27.125 1 98.31 211 PHE B C 1
ATOM 4815 O O . PHE B 1 211 ? 13.469 -14.695 -27.703 1 98.31 211 PHE B O 1
ATOM 4822 N N . ASP B 1 212 ? 14.898 -13.742 -26.25 1 98.44 212 ASP B N 1
ATOM 4823 C CA . ASP B 1 212 ? 15.562 -14.992 -25.891 1 98.44 212 ASP B CA 1
ATOM 4824 C C . ASP B 1 212 ? 14.711 -15.812 -24.922 1 98.44 212 ASP B C 1
ATOM 4826 O O . ASP B 1 212 ? 14.773 -17.047 -24.922 1 98.44 212 ASP B O 1
ATOM 4830 N N . TYR B 1 213 ? 13.945 -15.125 -24.141 1 98.62 213 TYR B N 1
ATOM 4831 C CA . TYR B 1 213 ? 13.016 -15.773 -23.219 1 98.62 213 TYR B CA 1
ATOM 4832 C C . TYR B 1 213 ? 11.805 -14.891 -22.953 1 98.62 213 TYR B C 1
ATOM 4834 O O . TYR B 1 213 ? 11.938 -13.672 -22.828 1 98.62 213 TYR B O 1
ATOM 4842 N N . THR B 1 214 ? 10.641 -15.516 -22.938 1 98.81 214 THR B N 1
ATOM 4843 C CA . THR B 1 214 ? 9.398 -14.836 -22.594 1 98.81 214 THR B CA 1
ATOM 4844 C C . THR B 1 214 ? 8.789 -15.43 -21.328 1 98.81 214 THR B C 1
ATOM 4846 O O . THR B 1 214 ? 8.359 -16.594 -21.312 1 98.81 214 THR B O 1
ATOM 4849 N N . ALA B 1 215 ? 8.781 -14.648 -20.25 1 98.88 215 ALA B N 1
ATOM 4850 C CA . ALA B 1 215 ? 8.211 -15.031 -18.969 1 98.88 215 ALA B CA 1
ATOM 4851 C C . ALA B 1 215 ? 6.75 -14.594 -18.859 1 98.88 215 ALA B C 1
ATOM 4853 O O . ALA B 1 215 ? 6.469 -13.422 -18.594 1 98.88 215 ALA B O 1
ATOM 4854 N N . LEU B 1 216 ? 5.844 -15.547 -18.953 1 98.5 216 LEU B N 1
ATOM 4855 C CA . LEU B 1 216 ? 4.422 -15.219 -18.984 1 98.5 216 LEU B CA 1
ATOM 4856 C C . LEU B 1 216 ? 3.77 -15.484 -17.641 1 98.5 216 LEU B C 1
ATOM 4858 O O . LEU B 1 216 ? 4.316 -16.219 -16.812 1 98.5 216 LEU B O 1
ATOM 4862 N N . GLY B 1 217 ? 2.697 -14.773 -17.375 1 97.88 217 GLY B N 1
ATOM 4863 C CA . GLY B 1 217 ? 1.753 -15.086 -16.328 1 97.88 217 GLY B CA 1
ATOM 4864 C C . GLY B 1 217 ? 0.312 -15.117 -16.797 1 97.88 217 GLY B C 1
ATOM 4865 O O . GLY B 1 217 ? 0.025 -14.781 -17.953 1 97.88 217 GLY B O 1
ATOM 4866 N N . HIS B 1 218 ? -0.616 -15.57 -15.906 1 95.56 218 HIS B N 1
ATOM 4867 C CA . HIS B 1 218 ? -2.055 -15.609 -16.141 1 95.56 218 HIS B CA 1
ATOM 4868 C C . HIS B 1 218 ? -2.582 -17.031 -16.109 1 95.56 218 HIS B C 1
ATOM 4870 O O . HIS B 1 218 ? -3.574 -17.312 -15.43 1 95.56 218 HIS B O 1
ATOM 4876 N N . LEU B 1 219 ? -1.913 -17.891 -16.844 1 94.25 219 LEU B N 1
ATOM 4877 C CA . LEU B 1 219 ? -2.357 -19.281 -16.797 1 94.25 219 LEU B CA 1
ATOM 4878 C C . LEU B 1 219 ? -1.766 -20 -15.594 1 94.25 219 LEU B C 1
ATOM 4880 O O . LEU B 1 219 ? -0.575 -19.859 -15.305 1 94.25 219 LEU B O 1
ATOM 4884 N N . HIS B 1 220 ? -2.602 -20.828 -14.969 1 96.31 220 HIS B N 1
ATOM 4885 C CA . HIS B 1 220 ? -2.223 -21.391 -13.688 1 96.31 220 HIS B CA 1
ATOM 4886 C C . HIS B 1 220 ? -1.497 -22.719 -13.867 1 96.31 220 HIS B C 1
ATOM 4888 O O . HIS B 1 220 ? -0.91 -23.25 -12.922 1 96.31 220 HIS B O 1
ATOM 4894 N N . ARG B 1 221 ? -1.501 -23.266 -15.047 1 94.81 221 ARG B N 1
ATOM 4895 C CA . ARG B 1 221 ? -0.809 -24.516 -15.328 1 94.81 221 ARG B CA 1
ATOM 4896 C C . ARG B 1 221 ? 0.584 -24.25 -15.898 1 94.81 221 ARG B C 1
ATOM 4898 O O . ARG B 1 221 ? 0.768 -23.359 -16.719 1 94.81 221 ARG B O 1
ATOM 4905 N N . ARG B 1 222 ? 1.528 -25.031 -15.398 1 96.56 222 ARG B N 1
ATOM 4906 C CA . ARG B 1 222 ? 2.852 -25 -16.016 1 96.56 222 ARG B CA 1
ATOM 4907 C C . ARG B 1 222 ? 2.789 -25.484 -17.453 1 96.56 222 ARG B C 1
ATOM 4909 O O . ARG B 1 222 ? 2.316 -26.594 -17.734 1 96.56 222 ARG B O 1
ATOM 4916 N N . GLN B 1 223 ? 3.268 -24.578 -18.375 1 93.5 223 GLN B N 1
ATOM 4917 C CA . GLN B 1 223 ? 3.234 -25.016 -19.766 1 93.5 223 GLN B CA 1
ATOM 4918 C C . GLN B 1 223 ? 4.105 -24.125 -20.656 1 93.5 223 GLN B C 1
ATOM 4920 O O . GLN B 1 223 ? 4.391 -22.984 -20.297 1 93.5 223 GLN B O 1
ATOM 4925 N N . LYS B 1 224 ? 4.59 -24.672 -21.688 1 94.25 224 LYS B N 1
ATOM 4926 C CA . LYS B 1 224 ? 5.234 -23.906 -22.75 1 94.25 224 LYS B CA 1
ATOM 4927 C C . LYS B 1 224 ? 4.23 -23.516 -23.828 1 94.25 224 LYS B C 1
ATOM 4929 O O . LYS B 1 224 ? 3.199 -24.172 -24 1 94.25 224 LYS B O 1
ATOM 4934 N N . VAL B 1 225 ? 4.484 -22.484 -24.516 1 93.12 225 VAL B N 1
ATOM 4935 C CA . VAL B 1 225 ? 3.643 -22.047 -25.625 1 93.12 225 VAL B CA 1
ATOM 4936 C C . VAL B 1 225 ? 4.473 -21.938 -26.891 1 93.12 225 VAL B C 1
ATOM 4938 O O . VAL B 1 225 ? 5.336 -21.062 -27.016 1 93.12 225 VAL B O 1
ATOM 4941 N N . GLY B 1 226 ? 4.211 -22.797 -27.812 1 88.75 226 GLY B N 1
ATOM 4942 C CA . GLY B 1 226 ? 4.918 -22.734 -29.078 1 88.75 226 GLY B CA 1
ATOM 4943 C C . GLY B 1 226 ? 6.363 -23.188 -28.969 1 88.75 226 GLY B C 1
ATOM 4944 O O . GLY B 1 226 ? 6.652 -24.391 -29.047 1 88.75 226 GLY B O 1
ATOM 4945 N N . THR B 1 227 ? 7.223 -22.266 -28.734 1 88 227 THR B N 1
ATOM 4946 C CA . THR B 1 227 ? 8.656 -22.547 -28.719 1 88 227 THR B CA 1
ATOM 4947 C C . THR B 1 227 ? 9.133 -22.812 -27.297 1 88 227 THR B C 1
ATOM 4949 O O . THR B 1 227 ? 8.391 -22.625 -26.344 1 88 227 THR B O 1
ATOM 4952 N N . ASP B 1 228 ? 10.375 -23.188 -27.188 1 92.06 228 ASP B N 1
ATOM 4953 C CA . ASP B 1 228 ? 10.969 -23.5 -25.891 1 92.06 228 ASP B CA 1
ATOM 4954 C C . ASP B 1 228 ? 11.344 -22.234 -25.125 1 92.06 228 ASP B C 1
ATOM 4956 O O . ASP B 1 228 ? 11.82 -22.297 -24 1 92.06 228 ASP B O 1
ATOM 4960 N N . LYS B 1 229 ? 10.984 -21.094 -25.703 1 95.88 229 LYS B N 1
ATOM 4961 C CA . LYS B 1 229 ? 11.414 -19.844 -25.094 1 95.88 229 LYS B CA 1
ATOM 4962 C C . LYS B 1 229 ? 10.234 -19.125 -24.438 1 95.88 229 LYS B C 1
ATOM 4964 O O . LYS B 1 229 ? 10.414 -18.062 -23.828 1 95.88 229 LYS B O 1
ATOM 4969 N N . VAL B 1 230 ? 9.008 -19.625 -24.547 1 97.44 230 VAL B N 1
ATOM 4970 C CA . VAL B 1 230 ? 7.812 -18.984 -24.031 1 97.44 230 VAL B CA 1
ATOM 4971 C C . VAL B 1 230 ? 7.125 -19.891 -23.016 1 97.44 230 VAL B C 1
ATOM 4973 O O . VAL B 1 230 ? 6.672 -20.984 -23.375 1 97.44 230 VAL B O 1
ATOM 4976 N N . HIS B 1 231 ? 7.051 -19.422 -21.75 1 97.88 231 HIS B N 1
ATOM 4977 C CA . HIS B 1 231 ? 6.582 -20.344 -20.719 1 97.88 231 HIS B CA 1
ATOM 4978 C C . HIS B 1 231 ? 5.684 -19.641 -19.719 1 97.88 231 HIS B C 1
ATOM 4980 O O . HIS B 1 231 ? 5.848 -18.453 -19.453 1 97.88 231 HIS B O 1
ATOM 4986 N N . TYR B 1 232 ? 4.777 -20.438 -19.25 1 97.56 232 TYR B N 1
ATOM 4987 C CA . TYR B 1 232 ? 4.098 -20.156 -18 1 97.56 232 TYR B CA 1
ATOM 4988 C C . TYR B 1 232 ? 4.66 -21.016 -16.859 1 97.56 232 TYR B C 1
ATOM 4990 O O . TYR B 1 232 ? 4.742 -22.234 -16.984 1 97.56 232 TYR B O 1
ATOM 4998 N N . PRO B 1 233 ? 5.031 -20.312 -15.781 1 98.44 233 PRO B N 1
ATOM 4999 C CA . PRO B 1 233 ? 5.445 -21.141 -14.641 1 98.44 233 PRO B CA 1
ATOM 5000 C C . PRO B 1 233 ? 4.27 -21.812 -13.938 1 98.44 233 PRO B C 1
ATOM 5002 O O . PRO B 1 233 ? 4.461 -22.766 -13.188 1 98.44 233 PRO B O 1
ATOM 5005 N N . GLY B 1 234 ? 3.035 -21.266 -14.156 1 97.12 234 GLY B N 1
ATOM 5006 C CA . GLY B 1 234 ? 1.884 -21.688 -13.367 1 97.12 234 GLY B CA 1
ATOM 5007 C C . GLY B 1 234 ? 1.887 -21.125 -11.961 1 97.12 234 GLY B C 1
ATOM 5008 O O . GLY B 1 234 ? 2.807 -20.391 -11.578 1 97.12 234 GLY B O 1
ATOM 5009 N N . THR B 1 235 ? 0.778 -21.438 -11.242 1 98 235 THR B N 1
ATOM 5010 C CA . THR B 1 235 ? 0.698 -21.047 -9.844 1 98 235 THR B CA 1
ATOM 5011 C C . THR B 1 235 ? 1.488 -22 -8.961 1 98 235 THR B C 1
ATOM 5013 O O . THR B 1 235 ? 1.775 -23.125 -9.359 1 98 235 THR B O 1
ATOM 5016 N N . LEU B 1 236 ? 1.84 -21.531 -7.781 1 98.31 236 LEU B N 1
ATOM 5017 C CA . LEU B 1 236 ? 2.57 -22.375 -6.84 1 98.31 236 LEU B CA 1
ATOM 5018 C C . LEU B 1 236 ? 1.624 -23.328 -6.105 1 98.31 236 LEU B C 1
ATOM 5020 O O . LEU B 1 236 ? 2.027 -24.406 -5.68 1 98.31 236 LEU B O 1
ATOM 5024 N N . LEU B 1 237 ? 0.388 -22.844 -5.965 1 98.06 237 LEU B N 1
ATOM 5025 C CA . LEU B 1 237 ? -0.643 -23.641 -5.297 1 98.06 237 LEU B CA 1
ATOM 5026 C C . LEU B 1 237 ? -1.813 -23.906 -6.238 1 98.06 237 LEU B C 1
ATOM 5028 O O . LEU B 1 237 ? -1.86 -23.375 -7.348 1 98.06 237 LEU B O 1
ATOM 5032 N N . LYS B 1 238 ? -2.615 -24.844 -5.785 1 97.06 238 LYS B N 1
ATOM 5033 C CA . LYS B 1 238 ?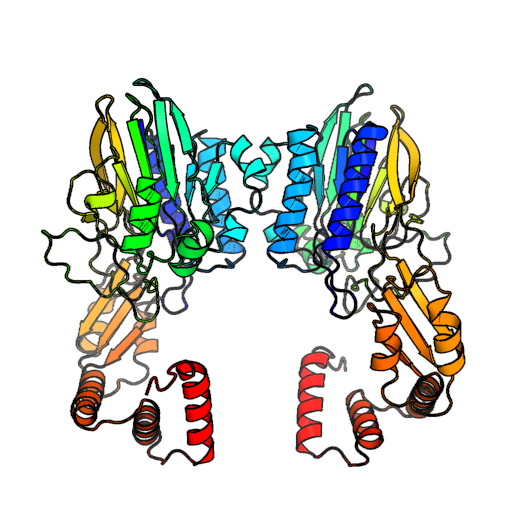 -3.879 -25.078 -6.473 1 97.06 238 LYS B CA 1
ATOM 5034 C C . LYS B 1 238 ? -4.988 -24.203 -5.914 1 97.06 238 LYS B C 1
ATOM 5036 O O . LYS B 1 238 ? -5.375 -24.344 -4.75 1 97.06 238 LYS B O 1
ATOM 5041 N N . TYR B 1 239 ? -5.512 -23.328 -6.766 1 96.12 239 TYR B N 1
ATOM 5042 C CA . TYR B 1 239 ? -6.402 -22.281 -6.266 1 96.12 239 TYR B CA 1
ATOM 5043 C C . TYR B 1 239 ? -7.855 -22.609 -6.574 1 96.12 239 TYR B C 1
ATOM 5045 O O . TYR B 1 239 ? -8.758 -21.828 -6.258 1 96.12 239 TYR B O 1
ATOM 5053 N N . SER B 1 240 ? -8.133 -23.734 -7.207 1 93.62 240 SER B N 1
ATOM 5054 C CA . SER B 1 240 ? -9.469 -24.266 -7.461 1 93.62 240 SER B CA 1
ATOM 5055 C C . SER B 1 240 ? -9.438 -25.781 -7.652 1 93.62 240 SER B C 1
ATOM 5057 O O . SER B 1 240 ? -8.375 -26.359 -7.84 1 93.62 240 SER B O 1
ATOM 5059 N N . PHE B 1 241 ? -10.625 -26.391 -7.656 1 93 241 PHE B N 1
ATOM 5060 C CA . PHE B 1 241 ? -10.711 -27.828 -7.844 1 93 241 PHE B CA 1
ATOM 5061 C C . PHE B 1 241 ? -10.445 -28.203 -9.297 1 93 241 PHE B C 1
ATOM 5063 O O . PHE B 1 241 ? -10.109 -29.344 -9.594 1 93 241 PHE B O 1
ATOM 5070 N N . SER B 1 242 ? -10.562 -27.25 -10.141 1 91.75 242 SER B N 1
ATOM 5071 C CA . SER B 1 242 ? -10.227 -27.5 -11.539 1 91.75 242 SER B CA 1
ATOM 5072 C C . SER B 1 242 ? -8.727 -27.703 -11.719 1 91.75 242 SER B C 1
ATOM 5074 O O . SER B 1 242 ? -8.281 -28.219 -12.75 1 91.75 242 SER B O 1
ATOM 5076 N N . GLU B 1 243 ? -7.965 -27.328 -10.719 1 94.5 243 GLU B N 1
ATOM 5077 C CA . GLU B 1 243 ? -6.512 -27.438 -10.781 1 94.5 243 GLU B CA 1
ATOM 5078 C C . GLU B 1 243 ? -6.023 -28.688 -10.047 1 94.5 243 GLU B C 1
ATOM 5080 O O . GLU B 1 243 ? -4.816 -28.875 -9.883 1 94.5 243 GLU B O 1
ATOM 5085 N N . GLU B 1 244 ? -6.914 -29.547 -9.688 1 94.88 244 GLU B N 1
ATOM 5086 C CA . GLU B 1 244 ? -6.57 -30.672 -8.82 1 94.88 244 GLU B CA 1
ATOM 5087 C C . GLU B 1 244 ? -5.543 -31.578 -9.477 1 94.88 244 GLU B C 1
ATOM 5089 O O . GLU B 1 244 ? -4.703 -32.188 -8.797 1 94.88 244 GLU B O 1
ATOM 5094 N N . LYS B 1 245 ? -5.52 -31.594 -10.781 1 94 245 LYS B N 1
ATOM 5095 C CA . LYS B 1 245 ? -4.629 -32.5 -11.484 1 94 245 LYS B CA 1
ATOM 5096 C C . LYS B 1 245 ? -3.342 -31.812 -11.914 1 94 245 LYS B C 1
ATOM 5098 O O . LYS B 1 245 ? -2.449 -32.438 -12.492 1 94 245 LYS B O 1
ATOM 5103 N N . HIS B 1 246 ? -3.26 -30.547 -11.602 1 94.69 246 HIS B N 1
ATOM 5104 C CA . HIS B 1 246 ? -2.068 -29.797 -11.961 1 94.69 246 HIS B CA 1
ATOM 5105 C C . HIS B 1 246 ? -0.868 -30.219 -11.117 1 94.69 246 HIS B C 1
ATOM 5107 O O . HIS B 1 246 ? -1.004 -30.469 -9.922 1 94.69 246 HIS B O 1
ATOM 5113 N N . GLN B 1 247 ? 0.227 -30.344 -11.781 1 95.06 247 GLN B N 1
ATOM 5114 C CA . GLN B 1 247 ? 1.501 -30.438 -11.078 1 95.06 247 GLN B CA 1
ATOM 5115 C C . GLN B 1 247 ? 2.146 -29.062 -10.938 1 95.06 247 GLN B C 1
ATOM 5117 O O . GLN B 1 247 ? 2.48 -28.422 -11.93 1 95.06 247 GLN B O 1
ATOM 5122 N N . LYS B 1 248 ? 2.297 -28.688 -9.734 1 98 248 LYS B N 1
ATOM 5123 C CA . LYS B 1 248 ? 2.857 -27.359 -9.461 1 98 248 LYS B CA 1
ATOM 5124 C C . LYS B 1 248 ? 4.375 -27.438 -9.328 1 98 248 LYS B C 1
ATOM 5126 O O . LYS B 1 248 ? 4.91 -28.359 -8.711 1 98 248 LYS B O 1
ATOM 5131 N N . VAL B 1 249 ? 5.004 -26.453 -9.906 1 98.56 249 VAL B N 1
ATOM 5132 C CA . VAL B 1 249 ? 6.465 -26.484 -9.898 1 98.56 249 VAL B CA 1
ATOM 5133 C C . VAL B 1 249 ? 7.004 -25.062 -9.672 1 98.56 249 VAL B C 1
ATOM 5135 O O . VAL B 1 249 ? 6.285 -24.078 -9.852 1 98.56 249 VAL B O 1
ATOM 5138 N N . ILE B 1 250 ? 8.203 -24.984 -9.18 1 98.81 250 ILE B N 1
ATOM 5139 C CA . ILE B 1 250 ? 9.039 -23.781 -9.211 1 98.81 250 ILE B CA 1
ATOM 5140 C C . ILE B 1 250 ? 9.938 -23.828 -10.453 1 98.81 250 ILE B C 1
ATOM 5142 O O . ILE B 1 250 ? 10.742 -24.734 -10.609 1 98.81 250 ILE B O 1
ATOM 5146 N N . LEU B 1 251 ? 9.805 -22.844 -11.289 1 98.75 251 LEU B N 1
ATOM 5147 C CA . LEU B 1 251 ? 10.453 -22.875 -12.594 1 98.75 251 LEU B CA 1
ATOM 5148 C C . LEU B 1 251 ? 11.742 -22.062 -12.578 1 98.75 251 LEU B C 1
ATOM 5150 O O . LEU B 1 251 ? 11.719 -20.875 -12.234 1 98.75 251 LEU B O 1
ATOM 5154 N N . LEU B 1 252 ? 12.828 -22.719 -12.922 1 98.62 252 LEU B N 1
ATOM 5155 C CA . LEU B 1 252 ? 14.117 -22.062 -13.117 1 98.62 252 LEU B CA 1
ATOM 5156 C C . LEU B 1 252 ? 14.516 -22.062 -14.586 1 98.62 252 LEU B C 1
ATOM 5158 O O . LEU B 1 252 ? 14.367 -23.078 -15.266 1 98.62 252 LEU B O 1
ATOM 5162 N N . VAL B 1 253 ? 14.969 -20.906 -15.008 1 98.5 253 VAL B N 1
ATOM 5163 C CA . VAL B 1 253 ? 15.422 -20.734 -16.391 1 98.5 253 VAL B CA 1
ATOM 5164 C C . VAL B 1 253 ? 16.906 -20.375 -16.406 1 98.5 253 VAL B C 1
ATOM 5166 O O . VAL B 1 253 ? 17.312 -19.359 -15.836 1 98.5 253 VAL B O 1
ATOM 5169 N N . ASP B 1 254 ? 17.656 -21.219 -17.031 1 98.19 254 ASP B N 1
ATOM 5170 C CA . ASP B 1 254 ? 19.078 -20.906 -17.234 1 98.19 254 ASP B CA 1
ATOM 5171 C C . ASP B 1 254 ? 19.297 -20.297 -18.609 1 98.19 254 ASP B C 1
ATOM 5173 O O . ASP B 1 254 ? 19.312 -21 -19.625 1 98.19 254 ASP B O 1
ATOM 5177 N N . LEU B 1 255 ? 19.453 -18.969 -18.594 1 98.38 255 LEU B N 1
ATOM 5178 C CA . LEU B 1 255 ? 19.719 -18.234 -19.828 1 98.38 255 LEU B CA 1
ATOM 5179 C C . LEU B 1 255 ? 21.219 -18.219 -20.125 1 98.38 255 LEU B C 1
ATOM 5181 O O . LEU B 1 255 ? 21.969 -17.516 -19.469 1 98.38 255 LEU B O 1
ATOM 5185 N N . LYS B 1 256 ? 21.594 -18.938 -21.172 1 97.5 256 LYS B N 1
ATOM 5186 C CA . LYS B 1 256 ? 23.016 -19.078 -21.516 1 97.5 256 LYS B CA 1
ATOM 5187 C C . LYS B 1 256 ? 23.531 -17.859 -22.266 1 97.5 256 LYS B C 1
ATOM 5189 O O . LYS B 1 256 ? 22.734 -17.031 -22.734 1 97.5 256 LYS B O 1
ATOM 5194 N N . GLY B 1 257 ? 24.781 -17.797 -22.312 1 97 257 GLY B N 1
ATOM 5195 C CA . GLY B 1 257 ? 25.438 -16.656 -22.969 1 97 257 GLY B CA 1
ATOM 5196 C C . GLY B 1 257 ? 25.031 -16.484 -24.406 1 97 257 GLY B C 1
ATOM 5197 O O . GLY B 1 257 ? 25.016 -15.367 -24.938 1 97 257 GLY B O 1
ATOM 5198 N N . ASP B 1 258 ? 24.656 -17.562 -25.062 1 95.44 258 ASP B N 1
ATOM 5199 C CA . ASP B 1 258 ? 24.312 -17.5 -26.484 1 95.44 258 ASP B CA 1
ATOM 5200 C C . ASP B 1 258 ? 22.812 -17.25 -26.688 1 95.44 258 ASP B C 1
ATOM 5202 O O . ASP B 1 258 ? 22.312 -17.266 -27.812 1 95.44 258 ASP B O 1
ATOM 5206 N N . GLY B 1 259 ? 22.125 -17.156 -25.547 1 95.56 259 GLY B N 1
ATOM 5207 C CA . GLY B 1 259 ? 20.719 -16.844 -25.625 1 95.56 259 GLY B CA 1
ATOM 5208 C C . GLY B 1 259 ? 19.828 -18.078 -25.5 1 95.56 259 GLY B C 1
ATOM 5209 O O . GLY B 1 259 ? 18.609 -17.953 -25.375 1 95.56 259 GLY B O 1
ATOM 5210 N N . SER B 1 260 ? 20.422 -19.25 -25.516 1 96.44 260 SER B N 1
ATOM 5211 C CA . SER B 1 260 ? 19.625 -20.453 -25.328 1 96.44 260 SER B CA 1
ATOM 5212 C C . SER B 1 260 ? 19.172 -20.609 -23.891 1 96.44 260 SER B C 1
ATOM 5214 O O . SER B 1 260 ? 19.781 -20.031 -22.969 1 96.44 260 SER B O 1
ATOM 5216 N N . VAL B 1 261 ? 18.062 -21.375 -23.688 1 97.38 261 VAL B N 1
ATOM 5217 C CA . VAL B 1 261 ? 17.516 -21.5 -22.344 1 97.38 261 VAL B CA 1
ATOM 5218 C C . VAL B 1 261 ? 17.422 -22.984 -21.969 1 97.38 261 VAL B C 1
ATOM 5220 O O . VAL B 1 261 ? 17.094 -23.828 -22.812 1 97.38 261 VAL B O 1
ATOM 5223 N N . VAL B 1 262 ? 17.719 -23.266 -20.781 1 96.69 262 VAL B N 1
ATOM 5224 C CA . VAL B 1 262 ? 17.516 -24.578 -20.188 1 96.69 262 VAL B CA 1
ATOM 5225 C C . VAL B 1 262 ? 16.562 -24.453 -19 1 96.69 262 VAL B C 1
ATOM 5227 O O . VAL B 1 262 ? 16.766 -23.625 -18.109 1 96.69 262 VAL B O 1
ATOM 5230 N N . MET B 1 263 ? 15.586 -25.328 -19.047 1 96.69 263 MET B N 1
ATOM 5231 C CA . MET B 1 263 ? 14.57 -25.266 -18.016 1 96.69 263 MET B CA 1
ATOM 5232 C C . MET B 1 263 ? 14.852 -26.281 -16.906 1 96.69 263 MET B C 1
ATOM 5234 O O . MET B 1 263 ? 15.289 -27.391 -17.188 1 96.69 263 MET B O 1
ATOM 5238 N N . GLU B 1 264 ? 14.633 -25.859 -15.727 1 97.81 264 GLU B N 1
ATOM 5239 C CA . GLU B 1 264 ? 14.633 -26.734 -14.562 1 97.81 264 GLU B CA 1
ATOM 5240 C C . GLU B 1 264 ? 13.367 -26.547 -13.727 1 97.81 264 GLU B C 1
ATOM 5242 O O . GLU B 1 264 ? 13.016 -25.422 -13.375 1 97.81 264 GLU B O 1
ATOM 5247 N N . GLU B 1 265 ? 12.703 -27.672 -13.5 1 98.19 265 GLU B N 1
ATOM 5248 C CA . GLU B 1 265 ? 11.469 -27.641 -12.719 1 98.19 265 GLU B CA 1
ATOM 5249 C C . GLU B 1 265 ? 11.656 -28.344 -11.375 1 98.19 265 GLU B C 1
ATOM 5251 O O . GLU B 1 265 ? 12.109 -29.484 -11.312 1 98.19 265 GLU B O 1
ATOM 5256 N N . VAL B 1 266 ? 11.367 -27.625 -10.336 1 98.56 266 VAL B N 1
ATOM 5257 C CA . VAL B 1 266 ? 11.375 -28.203 -9 1 98.56 266 VAL B CA 1
ATOM 5258 C C . VAL B 1 266 ? 9.945 -28.391 -8.5 1 98.56 266 VAL B C 1
ATOM 5260 O O . VAL B 1 266 ? 9.219 -27.406 -8.32 1 98.56 266 VAL B O 1
ATOM 5263 N N . PRO B 1 267 ? 9.57 -29.594 -8.266 1 98.31 267 PRO B N 1
ATOM 5264 C CA . PRO B 1 267 ? 8.203 -29.812 -7.797 1 98.31 267 PRO B CA 1
ATOM 5265 C C . PRO B 1 267 ? 7.918 -29.141 -6.457 1 98.31 267 PRO B C 1
ATOM 5267 O O . PRO B 1 267 ? 8.781 -29.125 -5.574 1 98.31 267 PRO B O 1
ATOM 5270 N N . VAL B 1 268 ? 6.77 -28.547 -6.371 1 98.31 268 VAL B N 1
ATOM 5271 C CA . VAL B 1 268 ? 6.34 -27.969 -5.105 1 98.31 268 VAL B CA 1
ATOM 5272 C C . VAL B 1 268 ? 5.781 -29.062 -4.191 1 98.31 268 VAL B C 1
ATOM 5274 O O . VAL B 1 268 ? 4.988 -29.891 -4.629 1 98.31 268 VAL B O 1
ATOM 5277 N N . GLU B 1 269 ? 6.23 -29.062 -3.004 1 96.75 269 GLU B N 1
ATOM 5278 C CA . GLU B 1 269 ? 5.66 -29.969 -2.004 1 96.75 269 GLU B CA 1
ATOM 5279 C C . GLU B 1 269 ? 4.473 -29.328 -1.296 1 96.75 269 GLU B C 1
ATOM 5281 O O . GLU B 1 269 ? 4.641 -28.391 -0.516 1 96.75 269 GLU B O 1
ATOM 5286 N N . LEU B 1 270 ? 3.383 -29.891 -1.553 1 95.88 270 LEU B N 1
ATOM 5287 C CA . LEU B 1 270 ? 2.176 -29.344 -0.937 1 95.88 270 LEU B CA 1
ATOM 5288 C C . LEU B 1 270 ? 1.854 -30.078 0.361 1 95.88 270 LEU B C 1
ATOM 5290 O O . LEU B 1 270 ? 1.716 -31.312 0.368 1 95.88 270 LEU B O 1
ATOM 5294 N N . GLU B 1 271 ? 1.762 -29.375 1.442 1 93.75 271 GLU B N 1
ATOM 5295 C CA . GLU B 1 271 ? 1.354 -29.984 2.707 1 93.75 271 GLU B CA 1
ATOM 5296 C C . GLU B 1 271 ? -0.091 -30.469 2.646 1 93.75 271 GLU B C 1
ATOM 5298 O O . GLU B 1 271 ? -0.416 -31.531 3.178 1 93.75 271 GLU B O 1
ATOM 5303 N N . LYS B 1 272 ? -0.923 -29.719 2.066 1 96.25 272 LYS B N 1
ATOM 5304 C CA . LYS B 1 272 ? -2.32 -30.047 1.801 1 96.25 272 LYS B CA 1
ATOM 5305 C C . LYS B 1 272 ? -2.639 -29.938 0.312 1 96.25 272 LYS B C 1
ATOM 5307 O O . LYS B 1 272 ? -2.449 -28.875 -0.291 1 96.25 272 LYS B O 1
ATOM 5312 N N . ASN B 1 273 ? -3.168 -31 -0.2 1 96.5 273 ASN B N 1
ATOM 5313 C CA . ASN B 1 273 ? -3.543 -31.016 -1.609 1 96.5 273 ASN B CA 1
ATOM 5314 C C . ASN B 1 273 ? -5.016 -30.672 -1.802 1 96.5 273 ASN B C 1
ATOM 5316 O O . ASN B 1 273 ? -5.777 -30.625 -0.834 1 96.5 273 ASN B O 1
ATOM 5320 N N . VAL B 1 274 ? -5.309 -30.344 -3.062 1 96.94 274 VAL B N 1
ATOM 5321 C CA . VAL B 1 274 ? -6.699 -30.156 -3.463 1 96.94 274 VAL B CA 1
ATOM 5322 C C . VAL B 1 274 ? -7.184 -31.391 -4.234 1 96.94 274 VAL B C 1
ATOM 5324 O O . VAL B 1 274 ? -6.59 -31.766 -5.246 1 96.94 274 VAL B O 1
ATOM 5327 N N . ARG B 1 275 ? -8.25 -31.984 -3.703 1 95.5 275 ARG B N 1
ATOM 5328 C CA . ARG B 1 275 ? -8.664 -33.188 -4.402 1 95.5 275 ARG B CA 1
ATOM 5329 C C . ARG B 1 275 ? -10.164 -33.406 -4.273 1 95.5 275 ARG B C 1
ATOM 5331 O O . ARG B 1 275 ? -10.82 -32.812 -3.432 1 95.5 275 ARG B O 1
ATOM 5338 N N . THR B 1 276 ? -10.641 -34.281 -5.156 1 96.56 276 THR B N 1
ATOM 5339 C CA . THR B 1 276 ? -12.047 -34.656 -5.203 1 96.56 276 THR B CA 1
ATOM 5340 C C . THR B 1 276 ? -12.203 -36.125 -4.82 1 96.56 276 THR B C 1
ATOM 5342 O O . THR B 1 276 ? -11.438 -37 -5.273 1 96.56 276 THR B O 1
ATOM 5345 N N . ILE B 1 277 ? -13.148 -36.406 -3.92 1 96.69 277 ILE B N 1
ATOM 5346 C CA . ILE B 1 277 ? -13.523 -37.781 -3.562 1 96.69 277 ILE B CA 1
ATOM 5347 C C . ILE B 1 277 ? -14.938 -38.062 -4.043 1 96.69 277 ILE B C 1
ATOM 5349 O O . ILE B 1 277 ? -15.883 -37.344 -3.686 1 96.69 277 ILE B O 1
ATOM 5353 N N . GLU B 1 278 ? -15.008 -39.062 -4.844 1 95.94 278 GLU B N 1
ATOM 5354 C CA . GLU B 1 278 ? -16.312 -39.438 -5.387 1 95.94 278 GLU B CA 1
ATOM 5355 C C . GLU B 1 278 ? -16.734 -40.812 -4.852 1 95.94 278 GLU B C 1
ATOM 5357 O O . GLU B 1 278 ? -15.906 -41.719 -4.68 1 95.94 278 GLU B O 1
ATOM 5362 N N . GLY B 1 279 ? -18.078 -40.938 -4.555 1 95.62 279 GLY B N 1
ATOM 5363 C CA . GLY B 1 279 ? -18.609 -42.219 -4.102 1 95.62 279 GLY B CA 1
ATOM 5364 C C . GLY B 1 279 ? -19.844 -42.062 -3.225 1 95.62 279 GLY B C 1
ATOM 5365 O O . GLY B 1 279 ? -20.406 -41 -3.105 1 95.62 279 GLY B O 1
ATOM 5366 N N . ARG B 1 280 ? -20.25 -43.219 -2.75 1 95.69 280 ARG B N 1
ATOM 5367 C CA . ARG B 1 280 ? -21.359 -43.219 -1.796 1 95.69 280 ARG B CA 1
ATOM 5368 C C . ARG B 1 280 ? -20.891 -42.75 -0.422 1 95.69 280 ARG B C 1
ATOM 5370 O O . ARG B 1 280 ? -19.781 -43.062 0.005 1 95.69 280 ARG B O 1
ATOM 5377 N N . PHE B 1 281 ? -21.781 -42.031 0.223 1 96.38 281 PHE B N 1
ATOM 5378 C CA . PHE B 1 281 ? -21.469 -41.438 1.519 1 96.38 281 PHE B CA 1
ATOM 5379 C C . PHE B 1 281 ? -20.938 -42.5 2.479 1 96.38 281 PHE B C 1
ATOM 5381 O O . PHE B 1 281 ? -19.891 -42.312 3.098 1 96.38 281 PHE B O 1
ATOM 5388 N N . GLU B 1 282 ? -21.609 -43.625 2.52 1 95 282 GLU B N 1
ATOM 5389 C CA . GLU B 1 282 ? -21.25 -44.688 3.465 1 95 282 GLU B CA 1
ATOM 5390 C C . GLU B 1 282 ? -19.875 -45.25 3.143 1 95 282 GLU B C 1
ATOM 5392 O O . GLU B 1 282 ? -19.094 -45.562 4.051 1 95 282 GLU B O 1
ATOM 5397 N N . ASP B 1 283 ? -19.641 -45.406 1.89 1 95.88 283 ASP B N 1
ATOM 5398 C CA . ASP B 1 283 ? -18.359 -45.938 1.459 1 95.88 283 ASP B CA 1
ATOM 5399 C C . ASP B 1 283 ? -17.219 -44.969 1.818 1 95.88 283 ASP B C 1
ATOM 5401 O O . ASP B 1 283 ? -16.156 -45.406 2.271 1 95.88 283 ASP B O 1
ATOM 5405 N N . ILE B 1 284 ? -17.438 -43.656 1.594 1 96.56 284 ILE B N 1
ATOM 5406 C CA . ILE B 1 284 ? -16.453 -42.625 1.893 1 96.56 284 ILE B CA 1
ATOM 5407 C C . ILE B 1 284 ? -16.156 -42.625 3.391 1 96.56 284 ILE B C 1
ATOM 5409 O O . ILE B 1 284 ? -15 -42.562 3.805 1 96.56 284 ILE B O 1
ATOM 5413 N N . MET B 1 285 ? -17.188 -42.781 4.176 1 95.06 285 MET B N 1
ATOM 5414 C CA . MET B 1 285 ? -17.031 -42.75 5.629 1 95.06 285 MET B CA 1
ATOM 5415 C C . MET B 1 285 ? -16.234 -43.938 6.129 1 95.06 285 MET B C 1
ATOM 5417 O O . MET B 1 285 ? -15.414 -43.812 7.031 1 95.06 285 MET B O 1
ATOM 5421 N N . GLU B 1 286 ? -16.484 -45.031 5.52 1 94.12 286 GLU B N 1
ATOM 5422 C CA . GLU B 1 286 ? -15.781 -46.25 5.914 1 94.12 286 GLU B CA 1
ATOM 5423 C C . GLU B 1 286 ? -14.289 -46.156 5.605 1 94.12 286 GLU B C 1
ATOM 5425 O O . GLU B 1 286 ? -13.461 -46.688 6.355 1 94.12 286 GLU B O 1
ATOM 5430 N N . GLN B 1 287 ? -14 -45.5 4.559 1 94.25 287 GLN B N 1
ATOM 5431 C CA . GLN B 1 287 ? -12.625 -45.438 4.09 1 94.25 287 GLN B CA 1
ATOM 5432 C C . GLN B 1 287 ? -11.906 -44.219 4.707 1 94.25 287 GLN B C 1
ATOM 5434 O O . GLN B 1 287 ? -10.68 -44.125 4.605 1 94.25 287 GLN B O 1
ATOM 5439 N N . ALA B 1 288 ? -12.633 -43.375 5.344 1 93.88 288 ALA B N 1
ATOM 5440 C CA . ALA B 1 288 ? -12.125 -42.094 5.809 1 93.88 288 ALA B CA 1
ATOM 5441 C C . ALA B 1 288 ? -10.984 -42.281 6.805 1 93.88 288 ALA B C 1
ATOM 5443 O O . ALA B 1 288 ? -9.984 -41.562 6.75 1 93.88 288 ALA B O 1
ATOM 5444 N N . LEU B 1 289 ? -11.047 -43.25 7.633 1 90 289 LEU B N 1
ATOM 5445 C CA . LEU B 1 289 ? -10.055 -43.469 8.68 1 90 289 LEU B CA 1
ATOM 5446 C C . LEU B 1 289 ? -8.734 -43.938 8.094 1 90 289 LEU B C 1
ATOM 5448 O O . LEU B 1 289 ? -7.672 -43.719 8.672 1 90 289 LEU B O 1
ATOM 5452 N N . GLU B 1 290 ? -8.836 -44.562 6.988 1 93.81 290 GLU B N 1
ATOM 5453 C CA . GLU B 1 290 ? -7.637 -45.125 6.363 1 93.81 290 GLU B CA 1
ATOM 5454 C C . GLU B 1 290 ? -6.984 -44.094 5.43 1 93.81 290 GLU B C 1
ATOM 5456 O O . GLU B 1 290 ? -5.863 -44.312 4.961 1 93.81 290 GLU B O 1
ATOM 5461 N N . ASP B 1 291 ? -7.695 -43.062 5.223 1 94.44 291 ASP B N 1
ATOM 5462 C CA . ASP B 1 291 ? -7.164 -42.031 4.34 1 94.44 291 ASP B CA 1
ATOM 5463 C C . ASP B 1 291 ? -6.051 -41.25 5.027 1 94.44 291 ASP B C 1
ATOM 5465 O O . ASP B 1 291 ? -6.297 -40.562 6.02 1 94.44 291 ASP B O 1
ATOM 5469 N N . LEU B 1 292 ? -4.832 -41.25 4.527 1 93.75 292 LEU B N 1
ATOM 5470 C CA . LEU B 1 292 ? -3.666 -40.594 5.133 1 93.75 292 LEU B CA 1
ATOM 5471 C C . LEU B 1 292 ? -3.637 -39.125 4.824 1 93.75 292 LEU B C 1
ATOM 5473 O O . LEU B 1 292 ? -2.807 -38.375 5.363 1 93.75 292 LEU B O 1
ATOM 5477 N N . HIS B 1 293 ? -4.555 -38.562 4.016 1 95.81 293 HIS B N 1
ATOM 5478 C CA . HIS B 1 293 ? -4.555 -37.156 3.576 1 95.81 293 HIS B CA 1
ATOM 5479 C C . HIS B 1 293 ? -5.867 -36.469 3.939 1 95.81 293 HIS B C 1
ATOM 5481 O O . HIS B 1 293 ? -6.441 -35.75 3.117 1 95.81 293 HIS B O 1
ATOM 5487 N N . ARG B 1 294 ? -6.281 -36.656 5.113 1 95.25 294 ARG B N 1
ATOM 5488 C CA . ARG B 1 294 ? -7.566 -36.156 5.566 1 95.25 294 ARG B CA 1
ATOM 5489 C C . ARG B 1 294 ? -7.52 -34.625 5.715 1 95.25 294 ARG B C 1
ATOM 5491 O O . ARG B 1 294 ? -8.562 -33.969 5.758 1 95.25 294 ARG B O 1
ATOM 5498 N N . GLU B 1 295 ? -6.301 -34.125 5.785 1 95.56 295 GLU B N 1
ATOM 5499 C CA . GLU B 1 295 ? -6.156 -32.688 5.988 1 95.56 295 GLU B CA 1
ATOM 5500 C C . GLU B 1 295 ? -6.195 -31.938 4.664 1 95.56 295 GLU B C 1
ATOM 5502 O O . GLU B 1 295 ? -6.18 -30.703 4.641 1 95.56 295 GLU B O 1
ATOM 5507 N N . ASP B 1 296 ? -6.281 -32.688 3.557 1 97.19 296 ASP B N 1
ATOM 5508 C CA . ASP B 1 296 ? -6.363 -32.062 2.24 1 97.19 296 ASP B CA 1
ATOM 5509 C C . ASP B 1 296 ? -7.637 -31.219 2.102 1 97.19 296 ASP B C 1
ATOM 5511 O O . ASP B 1 296 ? -8.57 -31.375 2.896 1 97.19 296 ASP B O 1
ATOM 5515 N N . PHE B 1 297 ? -7.574 -30.281 1.166 1 97.62 297 PHE B N 1
ATOM 5516 C CA . PHE B 1 297 ? -8.789 -29.594 0.754 1 97.62 297 PHE B CA 1
ATOM 5517 C C . PHE B 1 297 ? -9.625 -30.484 -0.174 1 97.62 297 PHE B C 1
ATOM 5519 O O . PHE B 1 297 ? -9.211 -30.766 -1.3 1 97.62 297 PHE B O 1
ATOM 5526 N N . VAL B 1 298 ? -10.867 -30.812 0.281 1 97.38 298 VAL B N 1
ATOM 5527 C CA . VAL B 1 298 ? -11.555 -31.891 -0.427 1 97.38 298 VAL B CA 1
ATOM 5528 C C . VAL B 1 298 ? -12.93 -31.422 -0.884 1 97.38 298 VAL B C 1
ATOM 5530 O O . VAL B 1 298 ? -13.656 -30.781 -0.125 1 97.38 298 VAL B O 1
ATOM 5533 N N . ARG B 1 299 ? -13.203 -31.703 -2.088 1 96.81 299 ARG B N 1
ATOM 5534 C CA . ARG B 1 299 ? -14.562 -31.672 -2.623 1 96.81 299 ARG B CA 1
ATOM 5535 C C . ARG B 1 299 ? -15.148 -33.094 -2.705 1 96.81 299 ARG B C 1
ATOM 5537 O O . ARG B 1 299 ? -14.492 -34 -3.188 1 96.81 299 ARG B O 1
ATOM 5544 N N . PHE B 1 300 ? -16.453 -33.188 -2.195 1 96.38 300 PHE B N 1
ATOM 5545 C CA . PHE B 1 300 ? -17.125 -34.5 -2.244 1 96.38 300 PHE B CA 1
ATOM 5546 C C . PHE B 1 300 ? -18.219 -34.5 -3.299 1 96.38 300 PHE B C 1
ATOM 5548 O O . PHE B 1 300 ? -19.016 -33.562 -3.377 1 96.38 300 PHE B O 1
ATOM 5555 N N . ILE B 1 301 ? -18.141 -35.469 -4.105 1 95.69 301 ILE B N 1
ATOM 5556 C CA . ILE B 1 301 ? -19.234 -35.719 -5.051 1 95.69 301 ILE B CA 1
ATOM 5557 C C . ILE B 1 301 ? -19.922 -37.031 -4.699 1 95.69 301 ILE B C 1
ATOM 5559 O O . ILE B 1 301 ? -19.406 -38.125 -5.016 1 95.69 301 ILE B O 1
ATOM 5563 N N . LEU B 1 302 ? -21.125 -36.875 -4.121 1 95.44 302 LEU B N 1
ATOM 5564 C CA . LEU B 1 302 ? -21.828 -38.062 -3.607 1 95.44 302 LEU B CA 1
ATOM 5565 C C . LEU B 1 302 ? -22.719 -38.688 -4.688 1 95.44 302 LEU B C 1
ATOM 5567 O O . LEU B 1 302 ? -23.391 -37.969 -5.426 1 95.44 302 LEU B O 1
ATOM 5571 N N . GLU B 1 303 ? -22.672 -39.969 -4.742 1 93.69 303 GLU B N 1
ATOM 5572 C CA . GLU B 1 303 ? -23.453 -40.719 -5.715 1 93.69 303 GLU B CA 1
ATOM 5573 C C . GLU B 1 303 ? -24.766 -41.219 -5.109 1 93.69 303 GLU B C 1
ATOM 5575 O O . GLU B 1 303 ? -25.531 -41.906 -5.762 1 93.69 303 GLU B O 1
ATOM 5580 N N . ASP B 1 304 ? -25.062 -40.812 -3.963 1 91.94 304 ASP B N 1
ATOM 5581 C CA . ASP B 1 304 ? -26.297 -41.188 -3.279 1 91.94 304 ASP B CA 1
ATOM 5582 C C . ASP B 1 304 ? -27.516 -40.688 -4.039 1 91.94 304 ASP B C 1
ATOM 5584 O O . ASP B 1 304 ? -27.469 -39.625 -4.652 1 91.94 304 ASP B O 1
ATOM 5588 N N . GLU B 1 305 ? -28.531 -41.469 -3.971 1 88.56 305 GLU B N 1
ATOM 5589 C CA . GLU B 1 305 ? -29.75 -41.156 -4.684 1 88.56 305 GLU B CA 1
ATOM 5590 C C . GLU B 1 305 ? -30.594 -40.125 -3.904 1 88.56 305 GLU B C 1
ATOM 5592 O O . GLU B 1 305 ? -31.453 -39.469 -4.469 1 88.56 305 GLU B O 1
ATOM 5597 N N . ASP B 1 306 ? -30.344 -40.062 -2.578 1 86.38 306 ASP B N 1
ATOM 5598 C CA . ASP B 1 306 ? -31.047 -39.125 -1.713 1 86.38 306 ASP B CA 1
ATOM 5599 C C . ASP B 1 306 ? -30.047 -38.281 -0.922 1 86.38 306 ASP B C 1
ATOM 5601 O O . ASP B 1 306 ? -28.875 -38.625 -0.81 1 86.38 306 ASP B O 1
ATOM 5605 N N . MET B 1 307 ? -30.641 -37.156 -0.441 1 90.5 307 MET B N 1
ATOM 5606 C CA . MET B 1 307 ? -29.828 -36.312 0.417 1 90.5 307 MET B CA 1
ATOM 5607 C C . MET B 1 307 ? -29.453 -37 1.714 1 90.5 307 MET B C 1
ATOM 5609 O O . MET B 1 307 ? -30.297 -37.688 2.316 1 90.5 307 MET B O 1
ATOM 5613 N N . VAL B 1 308 ? -28.234 -37 2 1 93.19 308 VAL B N 1
ATOM 5614 C CA . VAL B 1 308 ? -27.75 -37.562 3.258 1 93.19 308 VAL B CA 1
ATOM 5615 C C . VAL B 1 308 ? -27.844 -36.531 4.363 1 93.19 308 VAL B C 1
ATOM 5617 O O . VAL B 1 308 ? -27.281 -35.438 4.238 1 93.19 308 VAL B O 1
ATOM 5620 N N . PRO B 1 309 ? -28.484 -36.844 5.406 1 93.19 309 PRO B N 1
ATOM 5621 C CA . PRO B 1 309 ? -28.625 -35.844 6.488 1 93.19 309 PRO B CA 1
ATOM 5622 C C . PRO B 1 309 ? -27.281 -35.438 7.086 1 93.19 309 PRO B C 1
ATOM 5624 O O . PRO B 1 309 ? -26.484 -36.312 7.465 1 93.19 309 PRO B O 1
ATOM 5627 N N . ASP B 1 310 ? -27 -34.188 7.137 1 94.69 310 ASP B N 1
ATOM 5628 C CA . ASP B 1 310 ? -25.812 -33.562 7.727 1 94.69 310 ASP B CA 1
ATOM 5629 C C . ASP B 1 310 ? -24.531 -34.156 7.137 1 94.69 310 ASP B C 1
ATOM 5631 O O . ASP B 1 310 ? -23.578 -34.406 7.863 1 94.69 310 ASP B O 1
ATOM 5635 N N . ALA B 1 311 ? -24.641 -34.469 5.914 1 94.56 311 ALA B N 1
ATOM 5636 C CA . ALA B 1 311 ? -23.5 -35.094 5.242 1 94.56 311 ALA B CA 1
ATOM 5637 C C . ALA B 1 311 ? -22.219 -34.281 5.449 1 94.56 311 ALA B C 1
ATOM 5639 O O . ALA B 1 311 ? -21.188 -34.812 5.82 1 94.56 311 ALA B O 1
ATOM 5640 N N . MET B 1 312 ? -22.25 -32.969 5.25 1 95.12 312 MET B N 1
ATOM 5641 C CA . MET B 1 312 ? -21.062 -32.125 5.367 1 95.12 312 MET B CA 1
ATOM 5642 C C . MET B 1 312 ? -20.516 -32.156 6.789 1 95.12 312 MET B C 1
ATOM 5644 O O . MET B 1 312 ? -19.297 -32.281 6.98 1 95.12 312 MET B O 1
ATOM 5648 N N . GLY B 1 313 ? -21.359 -32.031 7.758 1 95.62 313 GLY B N 1
ATOM 5649 C CA . GLY B 1 313 ? -20.922 -32.094 9.148 1 95.62 313 GLY B CA 1
ATOM 5650 C C . GLY B 1 313 ? -20.234 -33.406 9.492 1 95.62 313 GLY B C 1
ATOM 5651 O O . GLY B 1 313 ? -19.203 -33.406 10.172 1 95.62 313 GLY B O 1
ATOM 5652 N N . ARG B 1 314 ? -20.844 -34.438 9.023 1 95.62 314 ARG B N 1
ATOM 5653 C CA . ARG B 1 314 ? -20.297 -35.781 9.289 1 95.62 314 ARG B CA 1
ATOM 5654 C C . ARG B 1 314 ? -18.969 -35.969 8.562 1 95.62 314 ARG B C 1
ATOM 5656 O O . ARG B 1 314 ? -18.031 -36.531 9.117 1 95.62 314 ARG B O 1
ATOM 5663 N N . LEU B 1 315 ? -18.922 -35.5 7.387 1 96.38 315 LEU B N 1
ATOM 5664 C CA . LEU B 1 315 ? -17.672 -35.594 6.629 1 96.38 315 LEU B CA 1
ATOM 5665 C C . LEU B 1 315 ? -16.562 -34.781 7.301 1 96.38 315 LEU B C 1
ATOM 5667 O O . LEU B 1 315 ? -15.414 -35.219 7.348 1 96.38 315 LEU B O 1
ATOM 5671 N N . LYS B 1 316 ? -16.859 -33.594 7.852 1 96 316 LYS B N 1
ATOM 5672 C CA . LYS B 1 316 ? -15.898 -32.688 8.453 1 96 316 LYS B CA 1
ATOM 5673 C C . LYS B 1 316 ? -15.281 -33.312 9.711 1 96 316 LYS B C 1
ATOM 5675 O O . LYS B 1 316 ? -14.211 -32.875 10.148 1 96 316 LYS B O 1
ATOM 5680 N N . GLN B 1 317 ? -15.922 -34.25 10.281 1 95.56 317 GLN B N 1
ATOM 5681 C CA . GLN B 1 317 ? -15.352 -34.938 11.43 1 95.56 317 GLN B CA 1
ATOM 5682 C C . GLN B 1 317 ? -14.086 -35.688 11.039 1 95.56 317 GLN B C 1
ATOM 5684 O O . GLN B 1 317 ? -13.18 -35.875 11.859 1 95.56 317 GLN B O 1
ATOM 5689 N N . TYR B 1 318 ? -14.078 -36.156 9.805 1 95.44 318 TYR B N 1
ATOM 5690 C CA . TYR B 1 318 ? -12.938 -36.938 9.32 1 95.44 318 TYR B CA 1
ATOM 5691 C C . TYR B 1 318 ? -12.07 -36.094 8.383 1 95.44 318 TYR B C 1
ATOM 5693 O O . TYR B 1 318 ? -10.867 -36.312 8.273 1 95.44 318 TYR B O 1
ATOM 5701 N N . TYR B 1 319 ? -12.656 -35.219 7.742 1 96.94 319 TYR B N 1
ATOM 5702 C CA . TYR B 1 319 ? -11.992 -34.312 6.816 1 96.94 319 TYR B CA 1
ATOM 5703 C C . TYR B 1 319 ? -12.211 -32.844 7.23 1 96.94 319 TYR B C 1
ATOM 5705 O O . TYR B 1 319 ? -13.086 -32.188 6.684 1 96.94 319 TYR B O 1
ATOM 5713 N N . PRO B 1 320 ? -11.352 -32.344 8.016 1 95.81 320 PRO B N 1
ATOM 5714 C CA . PRO B 1 320 ? -11.57 -31.016 8.578 1 95.81 320 PRO B CA 1
ATOM 5715 C C . PRO B 1 320 ? -11.617 -29.922 7.504 1 95.81 320 PRO B C 1
ATOM 5717 O O . PRO B 1 320 ? -12.211 -28.875 7.719 1 95.81 320 PRO B O 1
ATOM 5720 N N . ASN B 1 321 ? -11.031 -30.172 6.332 1 97 321 ASN B N 1
ATOM 5721 C CA . ASN B 1 321 ? -11 -29.172 5.266 1 97 321 ASN B CA 1
ATOM 5722 C C . ASN B 1 321 ? -11.914 -29.578 4.105 1 97 321 ASN B C 1
ATOM 5724 O O . ASN B 1 321 ? -11.57 -29.359 2.943 1 97 321 ASN B O 1
ATOM 5728 N N . ALA B 1 322 ? -13.016 -30.219 4.469 1 96.25 322 ALA B N 1
ATOM 5729 C CA . ALA B 1 322 ? -14.055 -30.438 3.465 1 96.25 322 ALA B CA 1
ATOM 5730 C C . ALA B 1 322 ? -14.625 -29.094 2.98 1 96.25 322 ALA B C 1
ATOM 5732 O O . ALA B 1 322 ? -15.109 -28.297 3.779 1 96.25 322 ALA B O 1
ATOM 5733 N N . MET B 1 323 ? -14.562 -28.953 1.642 1 94.25 323 MET B N 1
ATOM 5734 C CA . MET B 1 323 ? -14.82 -27.625 1.103 1 94.25 323 MET B CA 1
ATOM 5735 C C . MET B 1 323 ? -16.156 -27.578 0.385 1 94.25 323 MET B C 1
ATOM 5737 O O . MET B 1 323 ? -16.828 -26.531 0.374 1 94.25 323 MET B O 1
ATOM 5741 N N . GLU B 1 324 ? -16.484 -28.594 -0.258 1 93.44 324 GLU B N 1
ATOM 5742 C CA . GLU B 1 324 ? -17.672 -28.625 -1.116 1 93.44 324 GLU B CA 1
ATOM 5743 C C . GLU B 1 324 ? -18.297 -30.016 -1.138 1 93.44 324 GLU B C 1
ATOM 5745 O O . GLU B 1 324 ? -17.594 -31.031 -1.053 1 93.44 324 GLU B O 1
ATOM 5750 N N . LEU B 1 325 ? -19.672 -29.969 -1.131 1 94.38 325 LEU B N 1
ATOM 5751 C CA . LEU B 1 325 ? -20.438 -31.203 -1.237 1 94.38 325 LEU B CA 1
ATOM 5752 C C . LEU B 1 325 ? -21.453 -31.109 -2.383 1 94.38 325 LEU B C 1
ATOM 5754 O O . LEU B 1 325 ? -22.25 -30.172 -2.443 1 94.38 325 LEU B O 1
ATOM 5758 N N . ARG B 1 326 ? -21.266 -32.031 -3.271 1 91.94 326 ARG B N 1
ATOM 5759 C CA . ARG B 1 326 ? -22.188 -32.125 -4.406 1 91.94 326 ARG B CA 1
ATOM 5760 C C . ARG B 1 326 ? -22.797 -33.531 -4.523 1 91.94 326 ARG B C 1
ATOM 5762 O O . ARG B 1 326 ? -22.203 -34.5 -4.055 1 91.94 326 ARG B O 1
ATOM 5769 N N . TYR B 1 327 ? -24.078 -33.531 -5.066 1 90.94 327 TYR B N 1
ATOM 5770 C CA . TYR B 1 327 ? -24.734 -34.781 -5.363 1 90.94 327 TYR B CA 1
ATOM 5771 C C . TYR B 1 327 ? -24.859 -35 -6.867 1 90.94 327 TYR B C 1
ATOM 5773 O O . TYR B 1 327 ? -25.25 -34.062 -7.594 1 90.94 327 TYR B O 1
ATOM 5781 N N . VAL B 1 328 ? -24.562 -36.156 -7.344 1 85.38 328 VAL B N 1
ATOM 5782 C CA . VAL B 1 328 ? -24.609 -36.469 -8.766 1 85.38 328 VAL B CA 1
ATOM 5783 C C . VAL B 1 328 ? -26.031 -36.281 -9.297 1 85.38 328 VAL B C 1
ATOM 5785 O O . VAL B 1 328 ? -26.234 -35.719 -10.383 1 85.38 328 VAL B O 1
ATOM 5788 N N . PHE B 1 329 ? -27.031 -36.781 -8.5 1 74.75 329 PHE B N 1
ATOM 5789 C CA . PHE B 1 329 ? -28.391 -36.75 -8.992 1 74.75 329 PHE B CA 1
ATOM 5790 C C . PHE B 1 329 ? -28.875 -35.312 -9.117 1 74.75 329 PHE B C 1
ATOM 5792 O O . PHE B 1 329 ? -29.734 -35 -9.938 1 74.75 329 PHE B O 1
ATOM 5799 N N . ARG B 1 330 ? -28.391 -34.406 -8.32 1 67.81 330 ARG B N 1
ATOM 5800 C CA . ARG B 1 330 ? -28.781 -33 -8.43 1 67.81 330 ARG B CA 1
ATOM 5801 C C . ARG B 1 330 ? -28.141 -32.344 -9.648 1 67.81 330 ARG B C 1
ATOM 5803 O O . ARG B 1 330 ? -28.734 -31.469 -10.273 1 67.81 330 ARG B O 1
ATOM 5810 N N . GLU B 1 331 ? -27.031 -32.75 -9.93 1 62 331 GLU B N 1
ATOM 5811 C CA . GLU B 1 331 ? -26.344 -32.219 -11.094 1 62 331 GLU B CA 1
ATOM 5812 C C . GLU B 1 331 ? -27 -32.656 -12.391 1 62 331 GLU B C 1
ATOM 5814 O O . GLU B 1 331 ? -27.109 -31.891 -13.344 1 62 331 GLU B O 1
ATOM 5819 N N . LYS B 1 332 ? -27.531 -33.875 -12.383 1 56.06 332 LYS B N 1
ATOM 5820 C CA . LYS B 1 332 ? -28.281 -34.406 -13.508 1 56.06 332 LYS B CA 1
ATOM 5821 C C . LYS B 1 332 ? -29.625 -33.656 -13.648 1 56.06 332 LYS B C 1
ATOM 5823 O O . LYS B 1 332 ? -30.047 -33.344 -14.766 1 56.06 332 LYS B O 1
ATOM 5828 N N . GLU B 1 333 ? -30.188 -33.438 -12.516 1 53.66 333 GLU B N 1
ATOM 5829 C CA . GLU B 1 333 ? -31.469 -32.719 -12.562 1 53.66 333 GLU B CA 1
ATOM 5830 C C . GLU B 1 333 ? -31.281 -31.312 -13.078 1 53.66 333 GLU B C 1
ATOM 5832 O O . GLU B 1 333 ? -32.094 -30.828 -13.875 1 53.66 333 GLU B O 1
ATOM 5837 N N . ILE B 1 334 ? -30.219 -30.75 -12.617 1 51.75 334 ILE B N 1
ATOM 5838 C CA . ILE B 1 334 ? -29.969 -29.375 -13.055 1 51.75 334 ILE B CA 1
ATOM 5839 C C . ILE B 1 334 ? -29.609 -29.375 -14.539 1 51.75 334 ILE B C 1
ATOM 5841 O O . ILE B 1 334 ? -30.094 -28.516 -15.297 1 51.75 334 ILE B O 1
ATOM 5845 N N . SER B 1 335 ? -28.797 -30.328 -14.938 1 49.88 335 SER B N 1
ATOM 5846 C CA . SER B 1 335 ? -28.438 -30.453 -16.344 1 49.88 335 SER B CA 1
ATOM 5847 C C . SER B 1 335 ? -29.656 -30.766 -17.203 1 49.88 335 SER B C 1
ATOM 5849 O O . SER B 1 335 ? -29.797 -30.234 -18.312 1 49.88 335 SER B O 1
ATOM 5851 N N . GLN B 1 336 ? -30.516 -31.609 -16.75 1 48.72 336 GLN B N 1
ATOM 5852 C CA . GLN B 1 336 ? -31.734 -31.938 -17.453 1 48.72 336 GLN B CA 1
ATOM 5853 C C . GLN B 1 336 ? -32.656 -30.734 -17.547 1 48.72 336 GLN B C 1
ATOM 5855 O O . GLN B 1 336 ? -33.281 -30.484 -18.578 1 48.72 336 GLN B O 1
ATOM 5860 N N . ILE B 1 337 ? -32.625 -30.062 -16.453 1 46.47 337 ILE B N 1
ATOM 5861 C CA . ILE B 1 337 ? -33.406 -28.844 -16.469 1 46.47 337 ILE B CA 1
ATOM 5862 C C . ILE B 1 337 ? -32.812 -27.828 -17.422 1 46.47 337 ILE B C 1
ATOM 5864 O O . ILE B 1 337 ? -33.531 -27.188 -18.203 1 46.47 337 ILE B O 1
ATOM 5868 N N . LEU B 1 338 ? -31.5 -27.75 -17.328 1 47.62 338 LEU B N 1
ATOM 5869 C CA . LEU B 1 338 ? -30.797 -26.828 -18.203 1 47.62 338 LEU B CA 1
ATOM 5870 C C . LEU B 1 338 ? -30.875 -27.297 -19.656 1 47.62 338 LEU B C 1
ATOM 5872 O O . LEU B 1 338 ? -31.016 -26.484 -20.578 1 47.62 338 LEU B O 1
ATOM 5876 N N . SER B 1 339 ? -30.75 -28.516 -19.938 1 44.34 339 SER B N 1
ATOM 5877 C CA . SER B 1 339 ? -30.906 -29.094 -21.281 1 44.34 339 SER B CA 1
ATOM 5878 C C . SER B 1 339 ? -32.344 -28.953 -21.781 1 44.34 339 SER B C 1
ATOM 5880 O O . SER B 1 339 ? -32.562 -28.703 -22.969 1 44.34 339 SER B O 1
ATOM 5882 N N . LYS B 1 340 ? -33.25 -29.219 -21 1 45.34 340 LYS B N 1
ATOM 5883 C CA . LYS B 1 340 ? -34.656 -29.031 -21.406 1 45.34 340 LYS B CA 1
ATOM 5884 C C . LYS B 1 340 ? -34.969 -27.547 -21.594 1 45.34 340 LYS B C 1
ATOM 5886 O O . LYS B 1 340 ? -35.75 -27.188 -22.469 1 45.34 340 LYS B O 1
ATOM 5891 N N . THR B 1 341 ? -34.344 -26.766 -20.688 1 41.38 341 THR B N 1
ATOM 5892 C CA . THR B 1 341 ? -34.594 -25.328 -20.766 1 41.38 341 THR B CA 1
ATOM 5893 C C . THR B 1 341 ? -33.75 -24.703 -21.859 1 41.38 341 THR B C 1
ATOM 5895 O O . THR B 1 341 ? -34 -23.578 -22.297 1 41.38 341 THR B O 1
ATOM 5898 N N . ALA B 1 342 ? -32.594 -25.25 -22.219 1 40.31 342 ALA B N 1
ATOM 5899 C CA . ALA B 1 342 ? -31.781 -24.797 -23.359 1 40.31 342 ALA B CA 1
ATOM 5900 C C . ALA B 1 342 ? -32.562 -24.891 -24.656 1 40.31 342 ALA B C 1
ATOM 5902 O O . ALA B 1 342 ? -32.25 -24.188 -25.625 1 40.31 342 ALA B O 1
ATOM 5903 N N . ASP B 1 343 ? -33.406 -25.859 -24.766 1 40.44 343 ASP B N 1
ATOM 5904 C CA . ASP B 1 343 ? -34.25 -25.844 -25.969 1 40.44 343 ASP B CA 1
ATOM 5905 C C . ASP B 1 343 ? -35.156 -24.625 -25.984 1 40.44 343 ASP B C 1
ATOM 5907 O O . ASP B 1 343 ? -35.688 -24.25 -27.031 1 40.44 343 ASP B O 1
ATOM 5911 N N . ARG B 1 344 ? -35.75 -24.234 -24.719 1 39.38 344 ARG B N 1
ATOM 5912 C CA . ARG B 1 344 ? -36.625 -23.047 -24.734 1 39.38 344 ARG B CA 1
ATOM 5913 C C . ARG B 1 344 ? -35.812 -21.781 -24.422 1 39.38 344 ARG B C 1
ATOM 5915 O O . ARG B 1 344 ? -34.906 -21.812 -23.594 1 39.38 344 ARG B O 1
ATOM 5922 N N . LYS B 1 345 ? -35.688 -20.781 -25.297 1 43.5 345 LYS B N 1
ATOM 5923 C CA . LYS B 1 345 ? -35.156 -19.422 -25.25 1 43.5 345 LYS B CA 1
ATOM 5924 C C . LYS B 1 345 ? -35.438 -18.781 -23.906 1 43.5 345 LYS B C 1
ATOM 5926 O O . LYS B 1 345 ? -36.344 -17.953 -23.781 1 43.5 345 LYS B O 1
ATOM 5931 N N . HIS B 1 346 ? -35.25 -19.406 -22.719 1 46.38 346 HIS B N 1
ATOM 5932 C CA . HIS B 1 346 ? -35.594 -18.672 -21.516 1 46.38 346 HIS B CA 1
ATOM 5933 C C . HIS B 1 346 ? -34.5 -17.688 -21.141 1 46.38 346 HIS B C 1
ATOM 5935 O O . HIS B 1 346 ? -33.312 -18.016 -21.25 1 46.38 346 HIS B O 1
ATOM 5941 N N . THR B 1 347 ? -34.75 -16.391 -21.078 1 49.81 347 THR B N 1
ATOM 5942 C CA . THR B 1 347 ? -33.875 -15.312 -20.625 1 49.81 347 THR B CA 1
ATOM 5943 C C . THR B 1 347 ? -33.375 -15.594 -19.219 1 49.81 347 THR B C 1
ATOM 5945 O O . THR B 1 347 ? -33.938 -16.422 -18.5 1 49.81 347 THR B O 1
ATOM 5948 N N . VAL B 1 348 ? -32.219 -15.156 -18.828 1 52.81 348 VAL B N 1
ATOM 5949 C CA . VAL B 1 348 ? -31.656 -15.266 -17.484 1 52.81 348 VAL B CA 1
ATOM 5950 C C . VAL B 1 348 ? -32.75 -15 -16.453 1 52.81 348 VAL B C 1
ATOM 5952 O O . VAL B 1 348 ? -32.781 -15.664 -15.406 1 52.81 348 VAL B O 1
ATOM 5955 N N . SER B 1 349 ? -33.562 -14.133 -16.734 1 56.12 349 SER B N 1
ATOM 5956 C CA . SER B 1 349 ? -34.688 -13.852 -15.844 1 56.12 349 SER B CA 1
ATOM 5957 C C . SER B 1 349 ? -35.625 -15.047 -15.727 1 56.12 349 SER B C 1
ATOM 5959 O O . SER B 1 349 ? -36.062 -15.391 -14.625 1 56.12 349 SER B O 1
ATOM 5961 N N . GLU B 1 350 ? -35.906 -15.727 -16.797 1 59.41 350 GLU B N 1
ATOM 5962 C CA . GLU B 1 350 ? -36.781 -16.891 -16.797 1 59.41 350 GLU B CA 1
ATOM 5963 C C . GLU B 1 350 ? -36.156 -18.078 -16.094 1 59.41 350 GLU B C 1
ATOM 5965 O O . GLU B 1 350 ? -36.812 -18.828 -15.383 1 59.41 350 GLU B O 1
ATOM 5970 N N . MET B 1 351 ? -34.875 -18.172 -16.219 1 56.34 351 MET B N 1
ATOM 5971 C CA . MET B 1 351 ? -34.125 -19.219 -15.523 1 56.34 351 MET B CA 1
ATOM 5972 C C . MET B 1 351 ? -34.125 -18.984 -14.016 1 56.34 351 MET B C 1
ATOM 5974 O O . MET B 1 351 ? -34.25 -19.922 -13.234 1 56.34 351 MET B O 1
ATOM 5978 N N . ALA B 1 352 ? -33.938 -17.812 -13.594 1 61.81 352 ALA B N 1
ATOM 5979 C CA . ALA B 1 352 ? -34.062 -17.469 -12.18 1 61.81 352 ALA B CA 1
ATOM 5980 C C . ALA B 1 352 ? -35.438 -17.781 -11.648 1 61.81 352 ALA B C 1
ATOM 5982 O O . ALA B 1 352 ? -35.594 -18.266 -10.523 1 61.81 352 ALA B O 1
ATOM 5983 N N . GLU B 1 353 ? -36.406 -17.531 -12.43 1 62.62 353 GLU B N 1
ATOM 5984 C CA . GLU B 1 353 ? -37.781 -17.844 -12.055 1 62.62 353 GLU B CA 1
ATOM 5985 C C . GLU B 1 353 ? -38 -19.344 -11.922 1 62.62 353 GLU B C 1
ATOM 5987 O O . GLU B 1 353 ? -38.625 -19.812 -10.977 1 62.62 353 GLU B O 1
ATOM 5992 N N . LEU B 1 354 ? -37.5 -20.062 -12.789 1 60.44 354 LEU B N 1
ATOM 5993 C CA . LEU B 1 354 ? -37.625 -21.516 -12.766 1 60.44 354 LEU B CA 1
ATOM 5994 C C . LEU B 1 354 ? -36.875 -22.109 -11.594 1 60.44 354 LEU B C 1
ATOM 5996 O O . LEU B 1 354 ? -37.375 -23.031 -10.922 1 60.44 354 LEU B O 1
ATOM 6000 N N . PHE B 1 355 ? -35.719 -21.641 -11.305 1 58.09 355 PHE B N 1
ATOM 6001 C CA . PHE B 1 355 ? -34.938 -22.031 -10.141 1 58.09 355 PHE B CA 1
ATOM 6002 C C . PHE B 1 355 ? -35.688 -21.719 -8.852 1 58.09 355 PHE B C 1
ATOM 6004 O O . PHE B 1 355 ? -35.719 -22.547 -7.938 1 58.09 355 PHE B O 1
ATOM 6011 N N . TYR B 1 356 ? -36.188 -20.5 -8.789 1 59.66 356 TYR B N 1
ATOM 6012 C CA . TYR B 1 356 ? -37 -20.125 -7.645 1 59.66 356 TYR B CA 1
ATOM 6013 C C . TYR B 1 356 ? -38.219 -21.031 -7.512 1 59.66 356 TYR B C 1
ATOM 6015 O O . TYR B 1 356 ? -38.5 -21.516 -6.418 1 59.66 356 TYR B O 1
ATOM 6023 N N . GLN B 1 357 ? -38.875 -21.266 -8.578 1 60.31 357 GLN B N 1
ATOM 6024 C CA . GLN B 1 357 ? -40.031 -22.141 -8.555 1 60.31 357 GLN B CA 1
ATOM 6025 C C . GLN B 1 357 ? -39.656 -23.562 -8.148 1 60.31 357 GLN B C 1
ATOM 6027 O O . GLN B 1 357 ? -40.375 -24.203 -7.383 1 60.31 357 GLN B O 1
ATOM 6032 N N . GLU B 1 358 ? -38.656 -24.047 -8.586 1 55.41 358 GLU B N 1
ATOM 6033 C CA . GLU B 1 358 ? -38.219 -25.422 -8.312 1 55.41 358 GLU B CA 1
ATOM 6034 C C . GLU B 1 358 ? -37.75 -25.562 -6.871 1 55.41 358 GLU B C 1
ATOM 6036 O O . GLU B 1 358 ? -37.969 -26.609 -6.242 1 55.41 358 GLU B O 1
ATOM 6041 N N . ASN B 1 359 ? -37.156 -24.578 -6.328 1 54.53 359 ASN B N 1
ATOM 6042 C CA . ASN B 1 359 ? -36.594 -24.688 -4.992 1 54.53 359 ASN B CA 1
ATOM 6043 C C . ASN B 1 359 ? -37.562 -24.234 -3.918 1 54.53 359 ASN B C 1
ATOM 6045 O O . ASN B 1 359 ? -37.531 -24.734 -2.789 1 54.53 359 ASN B O 1
ATOM 6049 N N . TYR B 1 360 ? -38.406 -23.297 -4.293 1 57.41 360 TYR B N 1
ATOM 6050 C CA . TYR B 1 360 ? -39.344 -22.781 -3.299 1 57.41 360 TYR B CA 1
ATOM 6051 C C . TYR B 1 360 ? -40.781 -23.188 -3.625 1 57.41 360 TYR B C 1
ATOM 6053 O O . TYR B 1 360 ? -41.719 -22.875 -2.887 1 57.41 360 TYR B O 1
ATOM 6061 N N . GLU B 1 361 ? -40.969 -24.031 -4.695 1 56.34 361 GLU B N 1
ATOM 6062 C CA . GLU B 1 361 ? -42.25 -24.531 -5.141 1 56.34 361 GLU B CA 1
ATOM 6063 C C . GLU B 1 361 ? -43.312 -23.438 -5.164 1 56.34 361 GLU B C 1
ATOM 6065 O O . GLU B 1 361 ? -44.5 -23.688 -4.941 1 56.34 361 GLU B O 1
ATOM 6070 N N . GLU B 1 362 ? -42.906 -22.266 -5.086 1 60.28 362 GLU B N 1
ATOM 6071 C CA . GLU B 1 362 ? -43.781 -21.109 -5.242 1 60.28 362 GLU B CA 1
ATOM 6072 C C . GLU B 1 362 ? -43.344 -20.234 -6.418 1 60.28 362 GLU B C 1
ATOM 6074 O O . GLU B 1 362 ? -42.188 -20.25 -6.812 1 60.28 362 GLU B O 1
ATOM 6079 N N . GLU B 1 363 ? -44.344 -19.609 -7.086 1 62.75 363 GLU B N 1
ATOM 6080 C CA . GLU B 1 363 ? -44.031 -18.672 -8.156 1 62.75 363 GLU B CA 1
ATOM 6081 C C . GLU B 1 363 ? -43.406 -17.391 -7.613 1 62.75 363 GLU B C 1
ATOM 6083 O O . GLU B 1 363 ? -43.719 -16.953 -6.508 1 62.75 363 GLU B O 1
ATOM 6088 N N . MET B 1 364 ? -42.344 -16.969 -8.219 1 63.88 364 MET B N 1
ATOM 6089 C CA . MET B 1 364 ? -41.781 -15.688 -7.816 1 63.88 364 MET B CA 1
ATOM 6090 C C . MET B 1 364 ? -42.844 -14.586 -7.871 1 63.88 364 MET B C 1
ATOM 6092 O O . MET B 1 364 ? -43.594 -14.492 -8.844 1 63.88 364 MET B O 1
ATOM 6096 N N . SER B 1 365 ? -43.062 -13.898 -6.762 1 65.38 365 SER B N 1
ATOM 6097 C CA . SER B 1 365 ? -43.938 -12.75 -6.789 1 65.38 365 SER B CA 1
ATOM 6098 C C . SER B 1 365 ? -43.5 -11.719 -7.812 1 65.38 365 SER B C 1
ATOM 6100 O O . SER B 1 365 ? -42.312 -11.719 -8.219 1 65.38 365 SER B O 1
ATOM 6102 N N . VAL B 1 366 ? -44.375 -10.953 -8.328 1 63.53 366 VAL B N 1
ATOM 6103 C CA . VAL B 1 366 ? -44.094 -9.898 -9.297 1 63.53 366 VAL B CA 1
ATOM 6104 C C . VAL B 1 366 ? -43 -8.977 -8.766 1 63.53 366 VAL B C 1
ATOM 6106 O O . VAL B 1 366 ? -42.094 -8.578 -9.508 1 63.53 366 VAL B O 1
ATOM 6109 N N . ALA B 1 367 ? -43 -8.812 -7.535 1 59.5 367 ALA B N 1
ATOM 6110 C CA . ALA B 1 367 ? -42 -7.93 -6.938 1 59.5 367 ALA B CA 1
ATOM 6111 C C . ALA B 1 367 ? -40.625 -8.57 -6.953 1 59.5 367 ALA B C 1
ATOM 6113 O O . ALA B 1 367 ? -39.625 -7.918 -7.273 1 59.5 367 ALA B O 1
ATOM 6114 N N . LEU B 1 368 ? -40.5 -9.789 -6.547 1 64 368 LEU B N 1
ATOM 6115 C CA . LEU B 1 368 ? -39.25 -10.508 -6.574 1 64 368 LEU B CA 1
ATOM 6116 C C . LEU B 1 368 ? -38.75 -10.703 -8.008 1 64 368 LEU B C 1
ATOM 6118 O O . LEU B 1 368 ? -37.562 -10.602 -8.281 1 64 368 LEU B O 1
ATOM 6122 N N . LYS B 1 369 ? -39.594 -10.906 -8.914 1 63.88 369 LYS B N 1
ATOM 6123 C CA . LYS B 1 369 ? -39.25 -10.969 -10.336 1 63.88 369 LYS B CA 1
ATOM 6124 C C . LYS B 1 369 ? -38.656 -9.648 -10.812 1 63.88 369 LYS B C 1
ATOM 6126 O O . LYS B 1 369 ? -37.656 -9.641 -11.555 1 63.88 369 LYS B O 1
ATOM 6131 N N . GLU B 1 370 ? -39.219 -8.57 -10.367 1 64.44 370 GLU B N 1
ATOM 6132 C CA . GLU B 1 370 ? -38.719 -7.246 -10.719 1 64.44 370 GLU B CA 1
ATOM 6133 C C . GLU B 1 370 ? -37.375 -6.965 -10.055 1 64.44 370 GLU B C 1
ATOM 6135 O O . GLU B 1 370 ? -36.5 -6.387 -10.672 1 64.44 370 GLU B O 1
ATOM 6140 N N . GLU B 1 371 ? -37.156 -7.402 -8.914 1 62.59 371 GLU B N 1
ATOM 6141 C CA . GLU B 1 371 ? -35.875 -7.234 -8.234 1 62.59 371 GLU B CA 1
ATOM 6142 C C . GLU B 1 371 ? -34.781 -8.086 -8.891 1 62.59 371 GLU B C 1
ATOM 6144 O O . GLU B 1 371 ? -33.656 -7.629 -9.078 1 62.59 371 GLU B O 1
ATOM 6149 N N . VAL B 1 372 ? -35.125 -9.258 -9.18 1 62.16 372 VAL B N 1
ATOM 6150 C CA . VAL B 1 372 ? -34.188 -10.125 -9.875 1 62.16 372 VAL B CA 1
ATOM 6151 C C . VAL B 1 372 ? -33.906 -9.562 -11.266 1 62.16 372 VAL B C 1
ATOM 6153 O O . VAL B 1 372 ? -32.75 -9.547 -11.711 1 62.16 372 VAL B O 1
ATOM 6156 N N . SER B 1 373 ? -35 -9.125 -11.875 1 60.22 373 SER B N 1
ATOM 6157 C CA . SER B 1 373 ? -34.812 -8.469 -13.172 1 60.22 373 SER B CA 1
ATOM 6158 C C . SER B 1 373 ? -33.969 -7.211 -13.039 1 60.22 373 SER B C 1
ATOM 6160 O O . SER B 1 373 ? -33.094 -6.949 -13.883 1 60.22 373 SER B O 1
ATOM 6162 N N . GLU B 1 374 ? -34.156 -6.477 -12.07 1 59.81 374 GLU B N 1
ATOM 6163 C CA . GLU B 1 374 ? -33.344 -5.285 -11.82 1 59.81 374 GLU B CA 1
ATOM 6164 C C . GLU B 1 374 ? -31.922 -5.652 -11.461 1 59.81 374 GLU B C 1
ATOM 6166 O O . GLU B 1 374 ? -30.969 -5.008 -11.922 1 59.81 374 GLU B O 1
ATOM 6171 N N . ILE B 1 375 ? -31.734 -6.617 -10.68 1 56.69 375 ILE B N 1
ATOM 6172 C CA . ILE B 1 375 ? -30.375 -7.086 -10.375 1 56.69 375 ILE B CA 1
ATOM 6173 C C . ILE B 1 375 ? -29.734 -7.652 -11.633 1 56.69 375 ILE B C 1
ATOM 6175 O O . ILE B 1 375 ? -28.562 -7.379 -11.914 1 56.69 375 ILE B O 1
ATOM 6179 N N . LEU B 1 376 ? -30.516 -8.438 -12.375 1 51.5 376 LEU B N 1
ATOM 6180 C CA . LEU B 1 376 ? -30 -8.969 -13.625 1 51.5 376 LEU B CA 1
ATOM 6181 C C . LEU B 1 376 ? -29.781 -7.855 -14.648 1 51.5 376 LEU B C 1
ATOM 6183 O O . LEU B 1 376 ? -28.797 -7.875 -15.398 1 51.5 376 LEU B O 1
ATOM 6187 N N . LYS B 1 377 ? -30.672 -6.934 -14.695 1 54.31 377 LYS B N 1
ATOM 6188 C CA . LYS B 1 377 ? -30.438 -5.746 -15.508 1 54.31 377 LYS B CA 1
ATOM 6189 C C . LYS B 1 377 ? -29.219 -4.973 -15.031 1 54.31 377 LYS B C 1
ATOM 6191 O O . LYS B 1 377 ? -28.422 -4.477 -15.836 1 54.31 377 LYS B O 1
ATOM 6196 N N . GLU B 1 378 ? -29.109 -4.715 -13.812 1 49.41 378 GLU B N 1
ATOM 6197 C CA . GLU B 1 37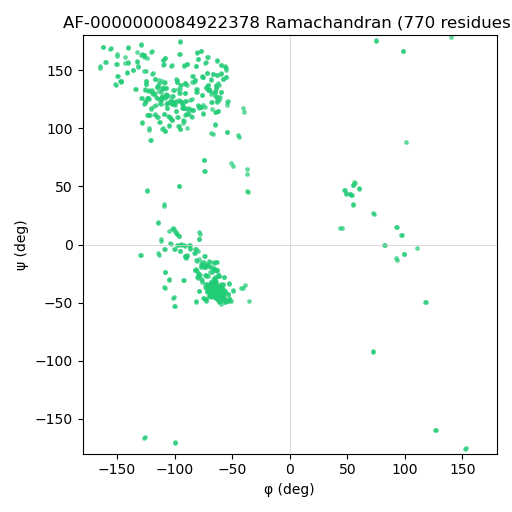8 ? -27.906 -4.09 -13.25 1 49.41 378 GLU B CA 1
ATOM 6198 C C . GLU B 1 378 ? -26.672 -4.953 -13.492 1 49.41 378 GLU B C 1
ATOM 6200 O O . GLU B 1 378 ? -25.594 -4.434 -13.75 1 49.41 378 GLU B O 1
ATOM 6205 N N . LEU B 1 379 ? -26.844 -6.23 -13.32 1 46.28 379 LEU B N 1
ATOM 6206 C CA . LEU B 1 379 ? -25.75 -7.109 -13.711 1 46.28 379 LEU B CA 1
ATOM 6207 C C . LEU B 1 379 ? -25.688 -7.25 -15.227 1 46.28 379 LEU B C 1
ATOM 6209 O O . LEU B 1 379 ? -24.594 -7.414 -15.797 1 46.28 379 LEU B O 1
ATOM 6213 N N . GLY B 1 380 ? -26.797 -7.473 -15.852 1 44.75 380 GLY B N 1
ATOM 6214 C CA . GLY B 1 380 ? -26.922 -7.582 -17.297 1 44.75 380 GLY B CA 1
ATOM 6215 C C . GLY B 1 380 ? -26.969 -6.238 -18 1 44.75 380 GLY B C 1
ATOM 6216 O O . GLY B 1 380 ? -27.188 -6.168 -19.203 1 44.75 380 GLY B O 1
ATOM 6217 N N . GLY B 1 381 ? -27.188 -5.109 -17.312 1 39.31 381 GLY B N 1
ATOM 6218 C CA . GLY B 1 381 ? -27.406 -3.879 -18.062 1 39.31 381 GLY B CA 1
ATOM 6219 C C . GLY B 1 381 ? -26.516 -3.758 -19.281 1 39.31 381 GLY B C 1
ATOM 6220 O O . GLY B 1 381 ? -26.641 -2.797 -20.047 1 39.31 381 GLY B O 1
ATOM 6221 N N . GLU B 1 382 ? -25.281 -4.215 -19.328 1 35.03 382 GLU B N 1
ATOM 6222 C CA . GLU B 1 382 ? -24.703 -3.705 -20.562 1 35.03 382 GLU B CA 1
ATOM 6223 C C . GLU B 1 382 ? -25.172 -4.508 -21.766 1 35.03 382 GLU B C 1
ATOM 6225 O O . GLU B 1 382 ? -24.531 -4.496 -22.828 1 35.03 382 GLU B O 1
ATOM 6230 N N . GLU B 1 383 ? -26.141 -5.414 -21.641 1 32.25 383 GLU B N 1
ATOM 6231 C CA . GLU B 1 383 ? -26.438 -5.855 -23 1 32.25 383 GLU B CA 1
ATOM 6232 C C . GLU B 1 383 ? -27.234 -4.801 -23.766 1 32.25 383 GLU B C 1
ATOM 6234 O O . GLU B 1 383 ? -28.406 -4.586 -23.484 1 32.25 383 GLU B O 1
ATOM 6239 N N . ASP B 1 384 ? -26.719 -3.572 -24.047 1 29.42 384 ASP B N 1
ATOM 6240 C CA . ASP B 1 384 ? -27.359 -2.814 -25.109 1 29.42 384 ASP B CA 1
ATOM 6241 C C . ASP B 1 384 ? -27.75 -3.723 -26.281 1 29.42 384 ASP B C 1
ATOM 6243 O O . ASP B 1 384 ? -26.984 -4.613 -26.656 1 29.42 384 ASP B O 1
ATOM 6247 N N . GLU B 1 385 ? -29.094 -3.863 -26.516 1 28.28 385 GLU B N 1
ATOM 6248 C CA . GLU B 1 385 ? -29.75 -4.207 -27.766 1 28.28 385 GLU B CA 1
ATOM 6249 C C . GLU B 1 385 ? -29.047 -3.562 -28.953 1 28.28 385 GLU B C 1
ATOM 6251 O O . GLU B 1 385 ? -29.109 -2.346 -29.141 1 28.28 385 GLU B O 1
ATOM 6256 N N . THR B 1 386 ? -27.797 -3.777 -29.297 1 22.84 386 THR B N 1
ATOM 6257 C CA . THR B 1 386 ? -27.469 -3.496 -30.688 1 22.84 386 THR B CA 1
ATOM 6258 C C . THR B 1 386 ? -28.453 -4.195 -31.625 1 22.84 386 THR B C 1
ATOM 6260 O O . THR B 1 386 ? -28.5 -5.426 -31.672 1 22.84 386 THR B O 1
ATOM 6263 N N . ASN B 1 387 ? -29.781 -3.633 -31.609 1 20.02 387 ASN B N 1
ATOM 6264 C CA . ASN B 1 387 ? -30.344 -3.564 -32.969 1 20.02 387 ASN B CA 1
ATOM 6265 C C . ASN B 1 387 ? -29.453 -2.744 -33.875 1 20.02 387 ASN B C 1
ATOM 6267 O O . ASN B 1 387 ? -28.953 -1.688 -33.5 1 20.02 387 ASN B O 1
#

Nearest PDB structures (foldseek):
  4lu9-assembly1_C  TM=8.233E-01  e=2.186E-21  Escherichia coli KO11FL
  7z03-assembly1_A  TM=7.063E-01  e=2.933E-23  Escherichia coli
  4m0v-assembly1_A  TM=8.068E-01  e=1.299E-20  Escherichia coli KO11FL
  4lty-assembly1_C  TM=7.999E-01  e=1.032E-20  Escherichia coli KO11FL
  7yzp-assembly1_A  TM=6.825E-01  e=1.846E-22  Escherichia coli